Protein AF-A0AAW6EJS9-F1 (afdb_monomer)

Structure (mmCIF, N/CA/C/O backbone):
data_AF-A0AAW6EJS9-F1
#
_entry.id   AF-A0AAW6EJS9-F1
#
loop_
_atom_site.group_PDB
_atom_site.id
_atom_site.type_symbol
_atom_site.label_atom_id
_atom_site.label_alt_id
_atom_site.label_comp_id
_atom_site.label_asym_id
_atom_site.label_entity_id
_atom_site.label_seq_id
_atom_site.pdbx_PDB_ins_code
_atom_site.Cartn_x
_atom_site.Cartn_y
_atom_site.Cartn_z
_atom_site.occupancy
_atom_site.B_iso_or_equiv
_atom_site.auth_seq_id
_atom_site.auth_comp_id
_atom_site.auth_asym_id
_atom_site.auth_atom_id
_atom_site.pdbx_PDB_model_num
ATOM 1 N N . ALA A 1 1 ? -6.511 95.557 29.175 1.00 56.84 1 ALA A N 1
ATOM 2 C CA . ALA A 1 1 ? -7.046 94.285 28.645 1.00 56.84 1 ALA A CA 1
ATOM 3 C C . ALA A 1 1 ? -5.975 93.518 27.864 1.00 56.84 1 ALA A C 1
ATOM 5 O O . ALA A 1 1 ? -5.617 92.432 28.291 1.00 56.84 1 ALA A O 1
ATOM 6 N N . ILE A 1 2 ? -5.378 94.117 26.827 1.00 54.34 2 ILE A N 1
ATOM 7 C CA . ILE A 1 2 ? -4.412 93.466 25.915 1.00 54.34 2 ILE A CA 1
ATOM 8 C C . ILE A 1 2 ? -3.180 92.867 26.634 1.00 54.34 2 ILE A C 1
ATOM 10 O O . ILE A 1 2 ? -2.838 91.716 26.397 1.00 54.34 2 ILE A O 1
ATOM 14 N N . GLY A 1 3 ? -2.567 93.581 27.587 1.00 56.47 3 GLY A N 1
ATOM 15 C CA . GLY A 1 3 ? -1.392 93.068 28.319 1.00 56.47 3 GLY A CA 1
ATOM 16 C C . GLY A 1 3 ? -1.665 91.902 29.284 1.00 56.47 3 GLY A C 1
ATOM 17 O O . GLY A 1 3 ? -0.766 91.110 29.542 1.00 56.47 3 GLY A O 1
ATOM 18 N N . ARG A 1 4 ? -2.900 91.752 29.797 1.00 61.03 4 ARG A N 1
ATOM 19 C CA . ARG A 1 4 ? -3.271 90.584 30.624 1.00 61.03 4 ARG A CA 1
ATOM 20 C C . ARG A 1 4 ? -3.525 89.347 29.765 1.00 61.03 4 ARG A C 1
ATOM 22 O O . ARG A 1 4 ? -3.143 88.261 30.176 1.00 61.03 4 ARG A O 1
ATOM 29 N N . GLN A 1 5 ? -4.114 89.530 28.581 1.00 5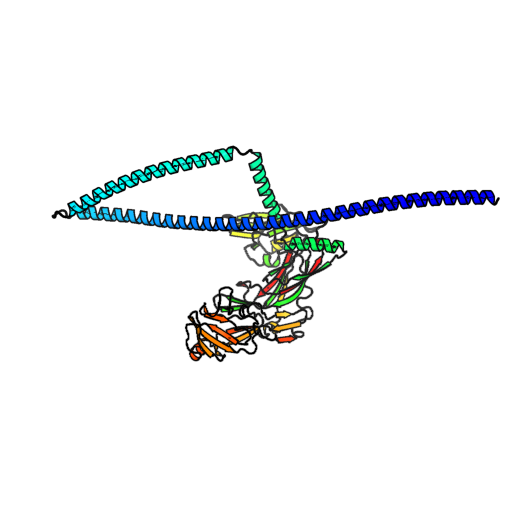4.31 5 GLN A N 1
ATOM 30 C CA . GLN A 1 5 ? -4.328 88.445 27.623 1.00 54.31 5 GLN A CA 1
ATOM 31 C C . GLN A 1 5 ? -2.992 87.917 27.088 1.00 54.31 5 GLN A C 1
ATOM 33 O O . GLN A 1 5 ? -2.742 86.725 27.173 1.00 54.31 5 GLN A O 1
ATOM 38 N N . ALA A 1 6 ? -2.075 88.804 26.687 1.00 51.22 6 ALA A N 1
ATOM 39 C CA . ALA A 1 6 ? -0.743 88.403 26.228 1.00 51.22 6 ALA A CA 1
ATOM 40 C C . ALA A 1 6 ? 0.060 87.634 27.297 1.00 51.22 6 ALA A C 1
ATOM 42 O O . ALA A 1 6 ? 0.796 86.709 26.968 1.00 51.22 6 ALA A O 1
ATOM 43 N N . HIS A 1 7 ? -0.093 87.977 28.582 1.00 61.00 7 HIS A N 1
ATOM 44 C CA . HIS A 1 7 ? 0.555 87.236 29.667 1.00 61.00 7 HIS A CA 1
ATOM 45 C C . HIS A 1 7 ? -0.077 85.853 29.895 1.00 61.00 7 HIS A C 1
ATOM 47 O O . HIS A 1 7 ? 0.649 84.887 30.114 1.00 61.00 7 HIS A O 1
ATOM 53 N N . ALA A 1 8 ? -1.406 85.740 29.805 1.00 61.06 8 ALA A N 1
ATOM 54 C CA . ALA A 1 8 ? -2.111 84.462 29.906 1.00 61.06 8 ALA A CA 1
ATOM 55 C C . ALA A 1 8 ? -1.793 83.531 28.721 1.00 61.06 8 ALA A C 1
ATOM 57 O O . ALA A 1 8 ? -1.544 82.341 28.917 1.00 61.06 8 ALA A O 1
ATOM 58 N N . ASP A 1 9 ? -1.722 84.082 27.510 1.00 49.06 9 ASP A N 1
ATOM 59 C CA . ASP A 1 9 ? -1.358 83.341 26.302 1.00 49.06 9 ASP A CA 1
ATOM 60 C C . ASP A 1 9 ? 0.113 82.894 26.361 1.00 49.06 9 ASP A C 1
ATOM 62 O O . ASP A 1 9 ? 0.429 81.759 26.014 1.00 49.06 9 ASP A O 1
ATOM 66 N N . MET A 1 10 ? 1.011 83.738 26.890 1.00 55.47 10 MET A N 1
ATOM 67 C CA . MET A 1 10 ? 2.411 83.374 27.135 1.00 55.47 10 MET A CA 1
ATOM 68 C C . MET A 1 10 ? 2.534 82.248 28.165 1.00 55.47 10 MET A C 1
ATOM 70 O O . MET A 1 10 ? 3.275 81.301 27.926 1.00 55.47 10 MET A O 1
ATOM 74 N N . GLN A 1 11 ? 1.806 82.307 29.285 1.00 55.09 11 GLN A N 1
ATOM 75 C CA . GLN A 1 11 ? 1.827 81.218 30.269 1.00 55.09 11 GLN A CA 1
ATOM 76 C C . GLN A 1 11 ? 1.273 79.916 29.686 1.00 55.09 11 GLN A C 1
ATOM 78 O O . GLN A 1 11 ? 1.868 78.861 29.880 1.00 55.09 11 GLN A O 1
ATOM 83 N N . THR A 1 12 ? 0.205 79.994 28.893 1.00 54.28 12 THR A N 1
ATOM 84 C CA . THR A 1 12 ? -0.358 78.829 28.196 1.00 54.28 12 THR A CA 1
ATOM 85 C C . THR A 1 12 ? 0.644 78.237 27.201 1.00 54.28 12 THR A C 1
ATOM 87 O O . THR A 1 12 ? 0.818 77.021 27.149 1.00 54.28 12 THR A O 1
ATOM 90 N N . ALA A 1 13 ? 1.354 79.083 26.449 1.00 45.50 13 ALA A N 1
ATOM 91 C CA . ALA A 1 13 ? 2.392 78.653 25.516 1.00 45.50 13 ALA A CA 1
ATOM 92 C C . ALA A 1 13 ? 3.602 78.029 26.231 1.00 45.50 13 ALA A C 1
ATOM 94 O O . ALA A 1 13 ? 4.144 77.037 25.750 1.00 45.50 13 ALA A O 1
ATOM 95 N N . VAL A 1 14 ? 3.998 78.563 27.391 1.00 53.03 14 VAL A N 1
ATOM 96 C CA . VAL A 1 14 ? 5.067 77.996 28.227 1.00 53.03 14 VAL A CA 1
ATOM 97 C C . VAL A 1 14 ? 4.661 76.621 28.755 1.00 53.03 14 VAL A C 1
ATOM 99 O O . VAL A 1 14 ? 5.400 75.662 28.557 1.00 53.03 14 VAL A O 1
ATOM 102 N N . THR A 1 15 ? 3.456 76.473 29.312 1.00 55.19 15 THR A N 1
ATOM 103 C CA . THR A 1 15 ? 2.960 75.171 29.786 1.00 55.19 15 THR A CA 1
ATOM 104 C C . THR A 1 15 ? 2.831 74.154 28.647 1.00 55.19 15 THR A C 1
ATOM 106 O O . THR A 1 15 ? 3.162 72.978 28.817 1.00 55.19 15 THR A O 1
ATOM 109 N N . ALA A 1 16 ? 2.398 74.586 27.458 1.00 45.91 16 ALA A N 1
ATOM 110 C CA . ALA A 1 16 ? 2.345 73.726 26.278 1.00 45.91 16 ALA A CA 1
ATOM 111 C C . ALA A 1 16 ? 3.749 73.290 25.821 1.00 45.91 16 ALA A C 1
ATOM 113 O O . ALA A 1 16 ? 3.949 72.122 25.487 1.00 45.91 16 ALA A O 1
ATOM 114 N N . ALA A 1 17 ? 4.733 74.194 25.858 1.00 45.75 17 ALA A N 1
ATOM 115 C CA . ALA A 1 17 ? 6.122 73.887 25.527 1.00 45.75 17 ALA A CA 1
ATOM 116 C C . ALA A 1 17 ? 6.767 72.931 26.547 1.00 45.75 17 ALA A C 1
ATOM 118 O O . ALA A 1 17 ? 7.461 71.992 26.154 1.00 45.75 17 ALA A O 1
ATOM 119 N N . GLU A 1 18 ? 6.497 73.105 27.841 1.00 51.25 18 GLU A N 1
ATOM 120 C CA . GLU A 1 18 ? 6.956 72.199 28.905 1.00 51.25 18 GLU A CA 1
ATOM 121 C C . GLU A 1 18 ? 6.333 70.801 28.766 1.00 51.25 18 GLU A C 1
ATOM 123 O O . GLU A 1 18 ? 7.026 69.783 28.871 1.00 51.25 18 GLU A O 1
ATOM 128 N N . THR A 1 19 ? 5.041 70.740 28.433 1.00 49.62 19 THR A N 1
ATOM 129 C CA . THR A 1 19 ? 4.330 69.479 28.174 1.00 49.62 19 THR A CA 1
ATOM 130 C C . THR A 1 19 ? 4.893 68.767 26.941 1.00 49.62 19 THR A C 1
ATOM 132 O O . THR A 1 19 ? 5.164 67.567 26.990 1.00 49.62 19 THR A O 1
ATOM 135 N N . ALA A 1 20 ? 5.138 69.499 25.849 1.00 43.22 20 ALA A N 1
ATOM 136 C CA . ALA A 1 20 ? 5.737 68.952 24.632 1.00 43.22 20 ALA A CA 1
ATOM 137 C C . ALA A 1 20 ? 7.175 68.458 24.867 1.00 43.22 20 ALA A C 1
ATOM 139 O O . ALA A 1 20 ? 7.550 67.392 24.381 1.00 43.22 20 ALA A O 1
ATOM 140 N N . THR A 1 21 ? 7.956 69.186 25.668 1.00 48.06 21 THR A N 1
ATOM 141 C CA . THR A 1 21 ? 9.318 68.788 26.056 1.00 48.06 21 THR A CA 1
ATOM 142 C C . THR A 1 21 ? 9.296 67.490 26.864 1.00 48.06 21 THR A C 1
ATOM 144 O O . THR A 1 21 ? 10.028 66.551 26.554 1.00 48.06 21 THR A O 1
ATOM 147 N N . THR A 1 22 ? 8.384 67.382 27.832 1.00 50.03 22 THR A N 1
ATOM 148 C CA . THR A 1 22 ? 8.204 66.167 28.644 1.00 50.03 22 THR A CA 1
ATOM 149 C C . THR A 1 22 ? 7.782 64.967 27.788 1.00 50.03 22 THR A C 1
ATOM 151 O O . THR A 1 22 ? 8.304 63.862 27.950 1.00 50.03 22 THR A O 1
ATOM 154 N N . ALA A 1 23 ? 6.866 65.172 26.836 1.00 42.56 23 ALA A N 1
ATOM 155 C CA . ALA A 1 23 ? 6.439 64.129 25.906 1.00 42.56 23 ALA A CA 1
ATOM 156 C C . ALA A 1 23 ? 7.591 63.658 24.999 1.00 42.56 23 ALA A C 1
ATOM 158 O O . ALA A 1 23 ? 7.763 62.454 24.803 1.00 42.56 23 ALA A O 1
ATOM 159 N N . ALA A 1 24 ? 8.418 64.584 24.505 1.00 41.78 24 ALA A N 1
ATOM 160 C CA . ALA A 1 24 ? 9.586 64.264 23.687 1.00 41.78 24 ALA A CA 1
ATOM 161 C C . ALA A 1 24 ? 10.647 63.469 24.469 1.00 41.78 24 ALA A C 1
ATOM 163 O O . ALA A 1 24 ? 11.203 62.500 23.948 1.00 41.78 24 ALA A O 1
ATOM 164 N N . GLU A 1 25 ? 10.894 63.811 25.738 1.00 48.69 25 GLU A N 1
ATOM 165 C CA . GLU A 1 25 ? 11.804 63.035 26.588 1.00 48.69 25 GLU A CA 1
ATOM 166 C C . GLU A 1 25 ? 11.289 61.617 26.860 1.00 48.69 25 GLU A C 1
ATOM 168 O O . GLU A 1 25 ? 12.063 60.655 26.831 1.00 48.69 25 GLU A O 1
ATOM 173 N N . ASN A 1 26 ? 9.983 61.458 27.082 1.00 46.12 26 ASN A N 1
ATOM 174 C CA . ASN A 1 26 ? 9.371 60.145 27.291 1.00 46.12 26 ASN A CA 1
ATOM 175 C C . ASN A 1 26 ? 9.385 59.287 26.016 1.00 46.12 26 ASN A C 1
ATOM 177 O O . ASN A 1 26 ? 9.642 58.082 26.090 1.00 46.12 26 ASN A O 1
ATOM 181 N N . ALA A 1 27 ? 9.185 59.896 24.844 1.00 42.19 27 ALA A N 1
ATOM 182 C CA . ALA A 1 27 ? 9.327 59.217 23.558 1.00 42.19 27 ALA A CA 1
ATOM 183 C C . ALA A 1 27 ? 10.770 58.734 23.335 1.00 42.19 27 ALA A C 1
ATOM 185 O O . ALA A 1 27 ? 10.980 57.589 22.936 1.00 42.19 27 ALA A O 1
ATOM 186 N N . LYS A 1 28 ? 11.770 59.556 23.686 1.00 43.03 28 LYS A N 1
ATOM 187 C CA . LYS A 1 28 ? 13.189 59.178 23.609 1.00 43.03 28 LYS A CA 1
ATOM 188 C C . LYS A 1 28 ? 13.519 57.992 24.521 1.00 43.03 28 LYS A C 1
ATOM 190 O O . LYS A 1 28 ? 14.157 57.045 24.074 1.00 43.03 28 LYS A O 1
ATOM 195 N N . LYS A 1 29 ? 13.036 58.000 25.770 1.00 49.50 29 LYS A N 1
ATOM 196 C CA . LYS A 1 29 ? 13.201 56.871 26.709 1.00 49.50 29 LYS A CA 1
ATOM 197 C C . LYS A 1 29 ? 12.540 55.590 26.190 1.00 49.50 29 LYS A C 1
ATOM 199 O O . LYS A 1 29 ? 13.123 54.515 26.305 1.00 49.50 29 LYS A O 1
ATOM 204 N N . SER A 1 30 ? 11.354 55.711 25.595 1.00 42.81 30 SER A N 1
ATOM 205 C CA . SER A 1 30 ? 10.615 54.575 25.027 1.00 42.81 30 SER A CA 1
ATOM 206 C C . SER A 1 30 ? 11.327 53.977 23.811 1.00 42.81 30 SER A C 1
ATOM 208 O O . SER A 1 30 ? 11.430 52.757 23.709 1.00 42.81 30 SER A O 1
ATOM 210 N N . ALA A 1 31 ? 11.891 54.813 22.933 1.00 40.53 31 ALA A N 1
ATOM 211 C CA . ALA A 1 31 ? 12.687 54.360 21.792 1.00 40.53 31 ALA A CA 1
ATOM 212 C C . ALA A 1 31 ? 13.934 53.575 22.239 1.00 40.53 31 ALA A C 1
ATOM 214 O O . ALA A 1 31 ? 14.179 52.481 21.739 1.00 40.53 31 ALA A O 1
ATOM 215 N N . THR A 1 32 ? 14.661 54.065 23.250 1.00 45.69 32 THR A N 1
ATOM 216 C CA . THR A 1 32 ? 15.817 53.348 23.821 1.00 45.69 32 THR A CA 1
ATOM 217 C C . THR A 1 32 ? 15.423 52.012 24.466 1.00 45.69 32 THR A C 1
ATOM 219 O O . THR A 1 32 ? 16.166 51.035 24.381 1.00 45.69 32 THR A O 1
ATOM 222 N N . ALA A 1 33 ? 14.250 51.929 25.103 1.00 42.50 33 ALA A N 1
ATOM 223 C CA . ALA A 1 33 ? 13.750 50.673 25.668 1.00 42.50 33 ALA A CA 1
ATOM 224 C C . ALA A 1 33 ? 13.359 49.651 24.582 1.00 42.50 33 ALA A C 1
ATOM 226 O O . ALA A 1 33 ? 13.597 48.452 24.753 1.00 42.50 33 ALA A O 1
ATOM 227 N N . ALA A 1 34 ? 12.793 50.118 23.465 1.00 41.81 34 ALA A N 1
ATOM 228 C CA . ALA A 1 34 ? 12.458 49.282 22.315 1.00 41.81 34 ALA A CA 1
ATOM 229 C C . ALA A 1 34 ? 13.716 48.732 21.624 1.00 41.81 34 ALA A C 1
ATOM 231 O O . ALA A 1 34 ? 13.776 47.537 21.348 1.00 41.81 34 ALA A O 1
ATOM 232 N N . GLU A 1 35 ? 14.742 49.565 21.435 1.00 46.16 35 GLU A N 1
ATOM 233 C CA . GLU A 1 35 ? 16.043 49.163 20.879 1.00 46.16 35 GLU A CA 1
ATOM 234 C C . GLU A 1 35 ? 16.698 48.068 21.739 1.00 46.16 35 GLU A C 1
ATOM 236 O O . GLU A 1 35 ? 16.999 46.981 21.252 1.00 46.16 35 GLU A O 1
ATOM 241 N N . LYS A 1 36 ? 16.753 48.268 23.063 1.00 46.19 36 LYS A N 1
ATOM 242 C CA . LYS A 1 36 ? 17.275 47.261 24.002 1.00 46.19 36 LYS A CA 1
ATOM 243 C C . LYS A 1 36 ? 16.470 45.951 24.000 1.00 46.19 36 LYS A C 1
ATOM 245 O O . LYS A 1 36 ? 17.026 44.873 24.224 1.00 46.19 36 LYS A O 1
ATOM 250 N N . SER A 1 37 ? 15.159 46.027 23.770 1.00 44.22 37 SER A N 1
ATOM 251 C CA . SER A 1 37 ? 14.294 44.843 23.664 1.00 44.22 37 SER A CA 1
ATOM 252 C C . SER A 1 37 ? 14.529 44.085 22.354 1.00 44.22 37 SER A C 1
ATOM 254 O O . SER A 1 37 ? 14.562 42.856 22.370 1.00 44.22 37 SER A O 1
ATOM 256 N N . ALA A 1 38 ? 14.760 44.793 21.245 1.00 42.25 38 ALA A N 1
ATOM 257 C CA . ALA A 1 38 ? 15.114 44.199 19.956 1.00 42.25 38 ALA A CA 1
ATOM 258 C C . ALA A 1 38 ? 16.483 43.493 20.002 1.00 42.25 38 ALA A C 1
ATOM 260 O O . ALA A 1 38 ? 16.608 42.364 19.521 1.00 42.25 38 ALA A O 1
ATOM 261 N N . ASP A 1 39 ? 17.472 44.088 20.675 1.00 47.91 39 ASP A N 1
ATOM 262 C CA . ASP A 1 39 ? 18.775 43.451 20.916 1.00 47.91 39 ASP A CA 1
ATOM 263 C C . ASP A 1 39 ? 18.633 42.174 21.757 1.00 47.91 39 ASP A C 1
ATOM 265 O O . ASP A 1 39 ? 19.265 41.153 21.483 1.00 47.91 39 ASP A O 1
ATOM 269 N N . THR A 1 40 ? 17.760 42.205 22.769 1.00 42.59 40 THR A N 1
ATOM 270 C CA . THR A 1 40 ? 17.481 41.040 23.624 1.00 42.59 40 THR A CA 1
ATOM 271 C C . THR A 1 40 ? 16.778 39.924 22.843 1.00 42.59 40 THR A C 1
ATOM 273 O O . THR A 1 40 ? 17.113 38.753 23.016 1.00 42.59 40 THR A O 1
ATOM 276 N N . ALA A 1 41 ? 15.840 40.267 21.954 1.00 41.31 41 ALA A N 1
ATOM 277 C CA . ALA A 1 41 ? 15.161 39.307 21.084 1.00 41.31 41 ALA A CA 1
ATOM 278 C C . ALA A 1 41 ? 16.121 38.671 20.065 1.00 41.31 41 ALA A C 1
ATOM 280 O O . ALA A 1 41 ? 16.065 37.463 19.842 1.00 41.31 41 ALA A O 1
ATOM 281 N N . THR A 1 42 ? 17.046 39.459 19.513 1.00 47.41 42 THR A N 1
ATOM 282 C CA . THR A 1 42 ? 18.093 38.970 18.602 1.00 47.41 42 THR A CA 1
ATOM 283 C C . THR A 1 42 ? 19.008 37.971 19.309 1.00 47.41 42 THR A C 1
ATOM 285 O O . THR A 1 42 ? 19.192 36.854 18.831 1.00 47.41 42 THR A O 1
ATOM 288 N N . GLN A 1 43 ? 19.479 38.302 20.516 1.00 45.06 43 GLN A N 1
ATOM 289 C CA . GLN A 1 43 ? 20.278 37.379 21.332 1.00 45.06 43 GLN A CA 1
ATOM 290 C C . GLN A 1 43 ? 19.507 36.105 21.717 1.00 45.06 43 GLN A C 1
ATOM 292 O O . GLN A 1 43 ? 20.098 35.031 21.830 1.00 45.06 43 GLN A O 1
ATOM 297 N N . ALA A 1 44 ? 18.192 36.194 21.939 1.00 41.28 44 ALA A N 1
ATOM 298 C CA . ALA A 1 44 ? 17.358 35.025 22.213 1.00 41.28 44 ALA A CA 1
ATOM 299 C C . ALA A 1 44 ? 17.219 34.114 20.980 1.00 41.28 44 ALA A C 1
ATOM 301 O O . ALA A 1 44 ? 17.288 32.894 21.126 1.00 41.28 44 ALA A O 1
ATOM 302 N N . ALA A 1 45 ? 17.090 34.689 19.780 1.00 45.31 45 ALA A N 1
ATOM 303 C CA . ALA A 1 45 ? 17.055 33.940 18.525 1.00 45.31 45 ALA A CA 1
ATOM 304 C C . ALA A 1 45 ? 18.390 33.226 18.244 1.00 45.31 45 ALA A C 1
ATOM 306 O O . ALA A 1 45 ? 18.394 32.040 17.925 1.00 45.31 45 ALA A O 1
ATOM 307 N N . GLU A 1 46 ? 19.526 33.896 18.462 1.00 49.88 46 GLU A N 1
ATOM 308 C CA . GLU A 1 46 ? 20.860 33.285 18.331 1.00 49.88 46 GLU A CA 1
ATOM 309 C C . GLU A 1 46 ? 21.063 32.115 19.310 1.00 49.88 46 GLU A C 1
ATOM 311 O O . GLU A 1 46 ? 21.611 31.067 18.951 1.00 49.88 46 GLU A O 1
ATOM 316 N N . ARG A 1 47 ? 20.575 32.252 20.552 1.00 45.88 47 ARG A N 1
ATOM 317 C CA . ARG A 1 47 ? 20.597 31.162 21.544 1.00 45.88 47 ARG A CA 1
ATOM 318 C C . ARG A 1 47 ? 19.690 29.999 21.147 1.00 45.88 47 ARG A C 1
ATOM 320 O O . ARG A 1 47 ? 20.060 28.854 21.393 1.00 45.88 47 ARG A O 1
ATOM 327 N N . ALA A 1 48 ? 18.537 30.273 20.539 1.00 40.97 48 ALA A N 1
ATOM 328 C CA . ALA A 1 48 ? 17.621 29.243 20.055 1.00 40.97 48 ALA A CA 1
ATOM 329 C C . ALA A 1 48 ? 18.219 28.448 18.882 1.00 40.97 48 ALA A C 1
ATOM 331 O O . ALA A 1 48 ? 18.158 27.222 18.898 1.00 40.97 48 ALA A O 1
ATOM 332 N N . GLU A 1 49 ? 18.874 29.114 17.925 1.00 49.06 49 GLU A N 1
ATOM 333 C CA . GLU A 1 49 ? 19.609 28.440 16.841 1.00 49.06 49 GLU A CA 1
ATOM 334 C C . GLU A 1 49 ? 20.776 27.598 17.380 1.00 49.06 49 GLU A C 1
ATOM 336 O O . GLU A 1 49 ? 20.966 26.451 16.979 1.00 49.06 49 GLU A O 1
ATOM 341 N N . THR A 1 50 ? 21.505 28.112 18.375 1.00 42.69 50 THR A N 1
ATOM 342 C CA . THR A 1 50 ? 22.571 27.349 19.048 1.00 42.69 50 THR A CA 1
ATOM 343 C C . THR A 1 50 ? 22.016 26.105 19.758 1.00 42.69 50 THR A C 1
ATOM 345 O O . THR A 1 50 ? 22.603 25.026 19.675 1.00 42.69 50 THR A O 1
ATOM 348 N N . ALA A 1 51 ? 20.868 26.224 20.434 1.00 40.41 51 ALA A N 1
ATOM 349 C CA . ALA A 1 51 ? 20.207 25.104 21.102 1.00 40.41 51 ALA A CA 1
ATOM 350 C C . ALA A 1 51 ? 19.672 24.063 20.105 1.00 40.41 51 ALA A C 1
ATOM 352 O O . ALA A 1 51 ? 19.783 22.864 20.355 1.00 40.41 51 ALA A O 1
ATOM 353 N N . LYS A 1 52 ? 19.151 24.509 18.957 1.00 45.12 52 LYS A N 1
ATOM 354 C CA . LYS A 1 52 ? 18.714 23.642 17.859 1.00 45.12 52 LYS A CA 1
ATOM 355 C C . LYS A 1 52 ? 19.881 22.835 17.288 1.00 45.12 52 LYS A C 1
ATOM 357 O O . LYS A 1 52 ? 19.790 21.613 17.231 1.00 45.12 52 LYS A O 1
ATOM 362 N N . ALA A 1 53 ? 21.004 23.484 16.978 1.00 45.47 53 ALA A N 1
ATOM 363 C CA . ALA A 1 53 ? 22.204 22.800 16.491 1.00 45.47 53 ALA A CA 1
ATOM 364 C C . ALA A 1 53 ? 22.757 21.780 17.512 1.00 45.47 53 ALA A C 1
ATOM 366 O O . ALA A 1 53 ? 23.191 20.683 17.147 1.00 45.47 53 ALA A O 1
ATOM 367 N N . ALA A 1 54 ? 22.705 22.103 18.810 1.00 43.69 54 ALA A N 1
ATOM 368 C CA . ALA A 1 54 ? 23.089 21.177 19.878 1.00 43.69 54 ALA A CA 1
ATOM 369 C C . ALA A 1 54 ? 22.136 19.968 19.988 1.00 43.69 54 ALA A C 1
ATOM 371 O O . ALA A 1 54 ? 22.589 18.843 20.222 1.00 43.69 54 ALA A O 1
ATOM 372 N N . ALA A 1 55 ? 20.833 20.176 19.783 1.00 39.97 55 ALA A N 1
ATOM 373 C CA . ALA A 1 55 ? 19.837 19.108 19.757 1.00 39.97 55 ALA A CA 1
ATOM 374 C C . ALA A 1 55 ? 20.007 18.192 18.531 1.00 39.97 55 ALA A C 1
ATOM 376 O O . ALA A 1 55 ? 20.007 16.974 18.689 1.00 39.97 55 ALA A O 1
ATOM 377 N N . GLU A 1 56 ? 20.248 18.752 17.341 1.00 52.84 56 GLU A N 1
ATOM 378 C CA . GLU A 1 56 ? 20.545 17.995 16.110 1.00 52.84 56 GLU A CA 1
ATOM 379 C C . GLU A 1 56 ? 21.818 17.142 16.260 1.00 52.84 56 GLU A C 1
ATOM 381 O O . GLU A 1 56 ? 21.853 15.966 15.881 1.00 52.84 56 GLU A O 1
ATOM 386 N N . THR A 1 57 ? 22.850 17.703 16.900 1.00 44.44 57 THR A N 1
ATOM 387 C CA . THR A 1 57 ? 24.085 16.974 17.230 1.00 44.44 57 THR A CA 1
ATOM 388 C C . THR A 1 57 ? 23.810 15.817 18.194 1.00 44.44 57 THR A C 1
ATOM 390 O O . THR A 1 57 ? 24.301 14.708 17.988 1.00 44.44 57 THR A O 1
ATOM 393 N N . SER A 1 58 ? 22.994 16.050 19.225 1.00 43.00 58 SER A N 1
ATOM 394 C CA . SER A 1 58 ? 22.639 15.027 20.219 1.00 43.00 58 SER A CA 1
ATOM 395 C C . SER A 1 58 ? 21.785 13.904 19.617 1.00 43.00 58 SER A C 1
ATOM 397 O O . SER A 1 58 ? 22.001 12.737 19.935 1.00 43.00 58 SER A O 1
ATOM 399 N N . ALA A 1 59 ? 20.862 14.231 18.707 1.00 42.03 59 ALA A N 1
ATOM 400 C CA . ALA A 1 59 ? 20.061 13.248 17.976 1.00 42.03 59 ALA A CA 1
ATOM 401 C C . ALA A 1 59 ? 20.942 12.350 17.093 1.00 42.03 59 ALA A C 1
ATOM 403 O O . ALA A 1 59 ? 20.859 11.127 17.172 1.00 42.03 59 ALA A O 1
ATOM 404 N N . THR A 1 60 ? 21.883 12.948 16.356 1.00 49.69 60 THR A N 1
ATOM 405 C CA . THR A 1 60 ? 22.854 12.207 15.532 1.00 49.69 60 THR A CA 1
ATOM 406 C C . THR A 1 60 ? 23.710 11.253 16.379 1.00 49.69 60 THR A C 1
ATOM 408 O O . THR A 1 60 ? 23.992 10.119 15.980 1.00 49.69 60 THR A O 1
ATOM 411 N N . GLN A 1 61 ? 24.116 11.685 17.578 1.00 47.00 61 GLN A N 1
ATOM 412 C CA . GLN A 1 61 ? 24.856 10.845 18.525 1.00 47.00 61 GLN A CA 1
ATOM 413 C C . GLN A 1 61 ? 24.003 9.688 19.065 1.00 47.00 61 GLN A C 1
ATOM 415 O O . GLN A 1 61 ? 24.510 8.573 19.193 1.00 47.00 61 GLN A O 1
ATOM 420 N N . ALA A 1 62 ? 22.718 9.924 19.341 1.00 41.16 62 ALA A N 1
ATOM 421 C CA . ALA A 1 62 ? 21.786 8.890 19.786 1.00 41.16 62 ALA A CA 1
ATOM 422 C C . ALA A 1 62 ? 21.526 7.836 18.697 1.00 41.16 62 ALA A C 1
ATOM 424 O O . ALA A 1 62 ? 21.581 6.641 18.990 1.00 41.16 62 ALA A O 1
ATOM 425 N N . ASP A 1 63 ? 21.346 8.252 17.440 1.00 52.22 63 ASP A N 1
ATOM 426 C CA . ASP A 1 63 ? 21.201 7.336 16.301 1.00 52.22 63 ASP A CA 1
ATOM 427 C C . ASP A 1 63 ? 22.455 6.481 16.105 1.00 52.22 63 ASP A C 1
ATOM 429 O O . ASP A 1 63 ? 22.372 5.265 15.921 1.00 52.22 63 ASP A O 1
ATOM 433 N N . THR A 1 64 ? 23.632 7.097 16.230 1.00 48.34 64 THR A N 1
ATOM 434 C CA . THR A 1 64 ? 24.915 6.384 16.166 1.00 48.34 64 THR A CA 1
ATOM 435 C C . THR A 1 64 ? 25.038 5.357 17.300 1.00 48.34 64 THR A C 1
ATOM 437 O O . THR A 1 64 ? 25.471 4.225 17.074 1.00 48.34 64 THR A O 1
ATOM 440 N N . ALA A 1 65 ? 24.619 5.710 18.521 1.00 42.78 65 ALA A N 1
ATOM 441 C CA . ALA A 1 65 ? 24.622 4.798 19.665 1.00 42.78 65 ALA A CA 1
ATOM 442 C C . ALA A 1 65 ? 23.627 3.637 19.488 1.00 42.78 65 ALA A C 1
ATOM 444 O O . ALA A 1 65 ? 23.954 2.494 19.811 1.00 42.78 65 ALA A O 1
ATOM 445 N N . MET A 1 66 ? 22.447 3.905 18.926 1.00 51.00 66 MET A N 1
ATOM 446 C CA . MET A 1 66 ? 21.435 2.892 18.619 1.00 51.00 66 MET A CA 1
ATOM 447 C C . MET A 1 66 ? 21.927 1.906 17.553 1.00 51.00 66 MET A C 1
ATOM 449 O O . MET A 1 66 ? 21.805 0.696 17.738 1.00 51.00 66 MET A O 1
ATOM 453 N N . GLN A 1 67 ? 22.552 2.397 16.478 1.00 57.34 67 GLN A N 1
ATOM 454 C CA . GLN A 1 67 ? 23.175 1.546 15.456 1.00 57.34 67 GLN A CA 1
ATOM 455 C C . GLN A 1 67 ? 24.308 0.689 16.041 1.00 57.34 67 GLN A C 1
ATOM 457 O O . GLN A 1 67 ? 24.424 -0.498 15.720 1.00 57.34 67 GLN A O 1
ATOM 462 N N . GLY A 1 68 ? 25.113 1.256 16.947 1.00 52.50 68 GLY A N 1
ATOM 463 C CA . GLY A 1 68 ? 26.143 0.521 17.683 1.00 52.50 68 GLY A CA 1
ATOM 464 C C . GLY A 1 68 ? 25.566 -0.584 18.575 1.00 52.50 68 GLY A C 1
ATOM 465 O O . GLY A 1 68 ? 26.066 -1.710 18.563 1.00 52.50 68 GLY A O 1
ATOM 466 N N . ALA A 1 69 ? 24.482 -0.297 19.300 1.00 43.94 69 ALA A N 1
ATOM 467 C CA . ALA A 1 69 ? 23.792 -1.268 20.148 1.00 43.94 69 ALA A CA 1
ATOM 468 C C . ALA A 1 69 ? 23.137 -2.396 19.333 1.00 43.94 69 ALA A C 1
ATOM 470 O O . ALA A 1 69 ? 23.248 -3.565 19.703 1.00 43.94 69 ALA A O 1
ATOM 471 N N . GLU A 1 70 ? 22.518 -2.073 18.196 1.00 55.22 70 GLU A N 1
ATOM 472 C CA . GLU A 1 70 ? 21.929 -3.064 17.291 1.00 55.22 70 GLU A CA 1
ATOM 473 C C . GLU A 1 70 ? 23.007 -3.958 16.660 1.00 55.22 70 GLU A C 1
ATOM 475 O O . GLU A 1 70 ? 22.859 -5.180 16.616 1.00 55.22 70 GLU A O 1
ATOM 480 N N . THR A 1 71 ? 24.151 -3.380 16.281 1.00 56.94 71 THR A N 1
ATOM 481 C CA . THR A 1 71 ? 25.315 -4.146 15.808 1.00 56.94 71 THR A CA 1
ATOM 482 C C . THR A 1 71 ? 25.835 -5.094 16.895 1.00 56.94 71 THR A C 1
ATOM 484 O O . THR A 1 71 ? 26.071 -6.275 16.628 1.00 56.94 71 THR A O 1
ATOM 487 N N . ALA A 1 72 ? 25.960 -4.624 18.142 1.00 47.12 72 ALA A N 1
ATOM 488 C CA . ALA A 1 72 ? 26.382 -5.452 19.274 1.00 47.12 72 ALA A CA 1
ATOM 489 C C . ALA A 1 72 ? 25.379 -6.581 19.574 1.00 47.12 72 ALA A C 1
ATOM 491 O O . ALA A 1 72 ? 25.776 -7.719 19.840 1.00 47.12 72 ALA A O 1
ATOM 492 N N . ARG A 1 73 ? 24.073 -6.307 19.461 1.00 65.00 73 ARG A N 1
ATOM 493 C CA . ARG A 1 73 ? 23.010 -7.310 19.597 1.00 65.00 73 ARG A CA 1
ATOM 494 C C . ARG A 1 73 ? 23.112 -8.383 18.510 1.00 65.00 73 ARG A C 1
ATOM 496 O O . ARG A 1 73 ? 23.035 -9.571 18.822 1.00 65.00 73 ARG A O 1
ATOM 503 N N . GLN A 1 74 ? 23.330 -7.998 17.253 1.00 60.56 74 GLN A N 1
ATOM 504 C CA . GLN A 1 74 ? 23.509 -8.937 16.137 1.00 60.56 74 GLN A CA 1
ATOM 505 C C . GLN A 1 74 ? 24.760 -9.812 16.312 1.00 60.56 74 GLN A C 1
ATOM 507 O O . GLN A 1 74 ? 24.709 -11.026 16.083 1.00 60.56 74 GLN A O 1
ATOM 512 N N . GLN A 1 75 ? 25.865 -9.231 16.790 1.00 60.62 75 GLN A N 1
ATOM 513 C CA . GLN A 1 75 ? 27.077 -9.977 17.142 1.00 60.62 75 GLN A CA 1
ATOM 514 C C . GLN A 1 75 ? 26.822 -10.967 18.290 1.00 60.62 75 GLN A C 1
ATOM 516 O O . GLN A 1 75 ? 27.236 -12.123 18.198 1.00 60.62 75 GLN A O 1
ATOM 521 N N . ALA A 1 76 ? 26.078 -10.567 19.326 1.00 46.59 76 ALA A N 1
ATOM 522 C CA . ALA A 1 76 ? 25.715 -11.438 20.444 1.00 46.59 76 ALA A CA 1
ATOM 523 C C . ALA A 1 76 ? 24.809 -12.608 20.016 1.00 46.59 76 ALA A C 1
ATOM 525 O O . ALA A 1 76 ? 25.027 -13.743 20.439 1.00 46.59 76 ALA A O 1
ATOM 526 N N . VAL A 1 77 ? 23.833 -12.368 19.132 1.00 65.38 77 VAL A N 1
ATOM 527 C CA . VAL A 1 77 ? 22.979 -13.425 18.555 1.00 65.38 77 VAL A CA 1
ATOM 528 C C . VAL A 1 77 ? 23.808 -14.397 17.712 1.00 65.38 77 VAL A C 1
ATOM 530 O O . VAL A 1 77 ? 23.647 -15.612 17.828 1.00 65.38 77 VAL A O 1
ATOM 533 N N . THR A 1 78 ? 24.741 -13.880 16.912 1.00 67.62 78 THR A N 1
ATOM 534 C CA . THR A 1 78 ? 25.659 -14.703 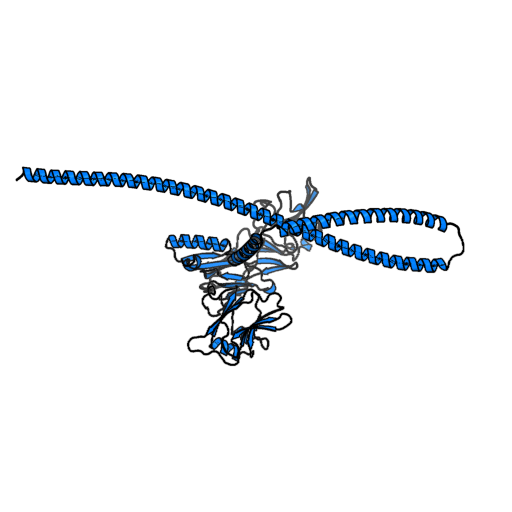16.111 1.00 67.62 78 THR A CA 1
ATOM 535 C C . THR A 1 78 ? 26.541 -15.578 17.007 1.00 67.62 78 THR A C 1
ATOM 537 O O . THR A 1 78 ? 26.640 -16.785 16.781 1.00 67.62 78 THR A O 1
ATOM 540 N N . ALA A 1 79 ? 27.112 -15.008 18.073 1.00 53.78 79 ALA A N 1
ATOM 541 C CA . ALA A 1 79 ? 27.910 -15.739 19.055 1.00 53.78 79 ALA A CA 1
ATOM 542 C C . ALA A 1 79 ? 27.085 -16.800 19.808 1.00 53.78 79 ALA A C 1
ATOM 544 O O . ALA A 1 79 ? 27.547 -17.927 19.989 1.00 53.78 79 ALA A O 1
ATOM 545 N N . GLN A 1 80 ? 25.841 -16.487 20.188 1.00 55.69 80 GLN A N 1
ATOM 546 C CA . GLN A 1 80 ? 24.929 -17.446 20.816 1.00 55.69 80 GLN A CA 1
ATOM 547 C C . GLN A 1 80 ? 24.604 -18.618 19.876 1.00 55.69 80 GLN A C 1
ATOM 549 O O . GLN A 1 80 ? 24.595 -19.772 20.307 1.00 55.69 80 GLN A O 1
ATOM 554 N N . ASN A 1 81 ? 24.351 -18.347 18.594 1.00 64.75 81 ASN A N 1
ATOM 555 C CA . ASN A 1 81 ? 24.072 -19.386 17.604 1.00 64.75 81 ASN A CA 1
ATOM 556 C C . ASN A 1 81 ? 25.302 -20.267 17.348 1.00 64.75 81 ASN A C 1
ATOM 558 O O . ASN A 1 81 ? 25.172 -21.490 17.317 1.00 64.75 81 ASN A O 1
ATOM 562 N N . ALA A 1 82 ? 26.497 -19.676 17.267 1.00 59.91 82 ALA A N 1
ATOM 563 C CA . ALA A 1 82 ? 27.748 -20.427 17.195 1.00 59.91 82 ALA A CA 1
ATOM 564 C C . ALA A 1 82 ? 27.943 -21.322 18.433 1.00 59.91 82 ALA A C 1
ATOM 566 O O . ALA A 1 82 ? 28.289 -22.493 18.296 1.00 59.91 82 ALA A O 1
ATOM 567 N N . ALA A 1 83 ? 27.637 -20.822 19.636 1.00 53.16 83 ALA A N 1
ATOM 568 C CA . ALA A 1 83 ? 27.703 -21.610 20.867 1.00 53.16 83 ALA A CA 1
ATOM 569 C C . ALA A 1 83 ? 26.694 -22.774 20.883 1.00 53.16 83 ALA A C 1
ATOM 571 O O . ALA A 1 83 ? 27.047 -23.879 21.293 1.00 53.16 83 ALA A O 1
ATOM 572 N N . LYS A 1 84 ? 25.463 -22.569 20.390 1.00 60.44 84 LYS A N 1
ATOM 573 C CA . LYS A 1 84 ? 24.454 -23.637 20.240 1.00 60.44 84 LYS A CA 1
ATOM 574 C C . LYS A 1 84 ? 24.912 -24.724 19.265 1.00 60.44 84 LYS A C 1
ATOM 576 O O . LYS A 1 84 ? 24.762 -25.907 19.566 1.00 60.44 84 LYS A O 1
ATOM 581 N N . ILE A 1 85 ? 25.497 -24.336 18.129 1.00 69.38 85 ILE A N 1
ATOM 582 C CA . ILE A 1 85 ? 26.055 -25.273 17.141 1.00 69.38 85 ILE A CA 1
ATOM 583 C C . ILE A 1 85 ? 27.207 -26.071 17.762 1.00 69.38 85 ILE A C 1
ATOM 585 O O . ILE A 1 85 ? 27.197 -27.299 17.696 1.00 69.38 85 ILE A O 1
ATOM 589 N N . SER A 1 86 ? 28.144 -25.402 18.439 1.00 65.44 86 SER A N 1
ATOM 590 C CA . SER A 1 86 ? 29.256 -26.058 19.139 1.00 65.44 86 SER A CA 1
ATOM 591 C C . SER A 1 86 ? 28.773 -27.015 20.233 1.00 65.44 86 SER A C 1
ATOM 593 O O . SER A 1 86 ? 29.310 -28.112 20.372 1.00 65.44 86 SER A O 1
ATOM 595 N N . ALA A 1 87 ? 27.724 -26.658 20.981 1.00 49.94 87 ALA A N 1
ATOM 596 C CA . ALA A 1 87 ? 27.121 -27.535 21.985 1.00 49.94 87 ALA A CA 1
ATOM 597 C C . ALA A 1 87 ? 26.454 -28.774 21.357 1.00 49.94 87 ALA A C 1
ATOM 599 O O . ALA A 1 87 ? 26.608 -29.884 21.869 1.00 49.94 87 ALA A O 1
ATOM 600 N N . ALA A 1 88 ? 25.762 -28.615 20.224 1.00 62.72 88 ALA A N 1
ATOM 601 C CA . ALA A 1 88 ? 25.172 -29.730 19.481 1.00 62.72 88 ALA A CA 1
ATOM 602 C C . ALA A 1 88 ? 26.246 -30.667 18.898 1.00 62.72 88 ALA A C 1
ATOM 604 O O . ALA A 1 88 ? 26.122 -31.893 18.977 1.00 62.72 88 ALA A O 1
ATOM 605 N N . GLN A 1 89 ? 27.339 -30.103 18.377 1.00 70.25 89 GLN A N 1
ATOM 606 C CA . GLN A 1 89 ? 28.499 -30.861 17.908 1.00 70.25 89 GLN A CA 1
ATOM 607 C C . GLN A 1 89 ? 29.186 -31.614 19.055 1.00 70.25 89 GLN A C 1
ATOM 609 O O . GLN A 1 89 ? 29.480 -32.799 18.911 1.00 70.25 89 GLN A O 1
ATOM 614 N N . ALA A 1 90 ? 29.369 -30.978 20.217 1.00 61.47 90 ALA A N 1
ATOM 615 C CA . ALA A 1 90 ? 29.923 -31.618 21.410 1.00 61.47 90 ALA A CA 1
ATOM 616 C C . ALA A 1 90 ? 29.027 -32.756 21.930 1.00 61.47 90 ALA A C 1
ATOM 618 O O . ALA A 1 90 ? 29.529 -33.818 22.296 1.00 61.47 90 ALA A O 1
ATOM 619 N N . SER A 1 91 ? 27.702 -32.574 21.910 1.00 61.97 91 SER A N 1
ATOM 620 C CA . SER A 1 91 ? 26.736 -33.623 22.263 1.00 61.97 91 SER A CA 1
ATOM 621 C C . SER A 1 91 ? 26.829 -34.821 21.311 1.00 61.97 91 SER A C 1
ATOM 623 O O . SER A 1 91 ? 26.917 -35.964 21.760 1.00 61.97 91 SER A O 1
ATOM 625 N N . THR A 1 92 ? 26.915 -34.561 20.003 1.00 68.19 92 THR A N 1
ATOM 626 C CA . THR A 1 92 ? 27.087 -35.599 18.972 1.00 68.19 92 THR A CA 1
ATOM 627 C C . THR A 1 92 ? 28.418 -36.341 19.145 1.00 68.19 92 THR A C 1
ATOM 629 O O . THR A 1 92 ? 28.453 -37.569 19.120 1.00 68.19 92 THR A O 1
ATOM 632 N N . ALA A 1 93 ? 29.513 -35.622 19.411 1.00 65.31 93 ALA A N 1
ATOM 633 C CA . ALA A 1 93 ? 30.824 -36.216 19.678 1.00 65.31 93 ALA A CA 1
ATOM 634 C C . ALA A 1 93 ? 30.841 -37.060 20.969 1.00 65.31 93 ALA A C 1
ATOM 636 O O . ALA A 1 93 ? 31.469 -38.121 21.016 1.00 65.31 93 ALA A O 1
ATOM 637 N N . ALA A 1 94 ? 30.116 -36.641 22.011 1.00 63.00 94 ALA A N 1
ATOM 638 C CA . ALA A 1 94 ? 29.965 -37.405 23.249 1.00 63.00 94 ALA A CA 1
ATOM 639 C C . ALA A 1 94 ? 29.141 -38.692 23.046 1.00 63.00 94 ALA A C 1
ATOM 641 O O . ALA A 1 94 ? 29.479 -39.745 23.602 1.00 63.00 94 ALA A O 1
ATOM 642 N N . GLN A 1 95 ? 28.094 -38.634 22.217 1.00 69.94 95 GLN A N 1
ATOM 643 C CA . GLN A 1 95 ? 27.327 -39.812 21.803 1.00 69.94 95 GLN A CA 1
ATOM 644 C C . GLN A 1 95 ? 28.199 -40.778 20.992 1.00 69.94 95 GLN A C 1
ATOM 646 O O . GLN A 1 95 ? 28.228 -41.968 21.307 1.00 69.94 95 GLN A O 1
ATOM 651 N N . GLN A 1 96 ? 28.990 -40.267 20.040 1.00 71.00 96 GLN A N 1
ATOM 652 C CA . GLN A 1 96 ? 29.943 -41.067 19.265 1.00 71.00 96 GLN A CA 1
ATOM 653 C C . GLN A 1 96 ? 30.996 -41.722 20.168 1.00 71.00 96 GLN A C 1
ATOM 655 O O . GLN A 1 96 ? 31.215 -42.921 20.077 1.00 71.00 96 GLN A O 1
ATOM 660 N N . THR A 1 97 ? 31.557 -40.990 21.134 1.00 71.19 97 THR A N 1
ATOM 661 C CA . THR A 1 97 ? 32.517 -41.538 22.113 1.00 71.19 97 THR A CA 1
ATOM 662 C C . THR A 1 97 ? 31.900 -42.663 22.954 1.00 71.19 97 THR A C 1
ATOM 664 O O . THR A 1 97 ? 32.567 -43.636 23.309 1.00 71.19 97 THR A O 1
ATOM 667 N N . THR A 1 98 ? 30.614 -42.552 23.294 1.00 71.38 98 THR A N 1
ATOM 668 C CA . THR A 1 98 ? 29.882 -43.594 24.032 1.00 71.38 98 THR A CA 1
ATOM 669 C C . THR A 1 98 ? 29.631 -44.827 23.157 1.00 71.38 98 THR A C 1
ATOM 671 O O . THR A 1 98 ? 29.797 -45.962 23.622 1.00 71.38 98 THR A O 1
ATOM 674 N N . ALA A 1 99 ? 29.300 -44.623 21.879 1.00 67.69 99 ALA A N 1
ATOM 675 C CA . ALA A 1 99 ? 29.189 -45.689 20.888 1.00 67.69 99 ALA A CA 1
ATOM 676 C C . ALA A 1 99 ? 30.543 -46.390 20.665 1.00 67.69 99 ALA A C 1
ATOM 678 O O . ALA A 1 99 ? 30.618 -47.615 20.753 1.00 67.69 99 ALA A O 1
ATOM 679 N N . ASP A 1 100 ? 31.630 -45.632 20.520 1.00 71.12 100 ASP A N 1
ATOM 680 C CA . ASP A 1 100 ? 32.990 -46.144 20.337 1.00 71.12 100 ASP A CA 1
ATOM 681 C C . ASP A 1 100 ? 33.481 -46.917 21.567 1.00 71.12 100 ASP A C 1
ATOM 683 O O . ASP A 1 100 ? 34.103 -47.970 21.424 1.00 71.12 100 ASP A O 1
ATOM 687 N N . LYS A 1 101 ? 33.145 -46.480 22.791 1.00 69.38 101 LYS A N 1
ATOM 688 C CA . LYS A 1 101 ? 33.397 -47.253 24.025 1.00 69.38 101 LYS A CA 1
ATOM 689 C C . LYS A 1 101 ? 32.658 -48.591 24.024 1.00 69.38 101 LYS A C 1
ATOM 691 O O . LYS A 1 101 ? 33.221 -49.599 24.449 1.00 69.38 101 LYS A O 1
ATOM 696 N N . THR A 1 102 ? 31.422 -48.613 23.531 1.00 66.56 102 THR A N 1
ATOM 697 C CA . THR A 1 102 ? 30.601 -49.831 23.441 1.00 66.56 102 THR A CA 1
ATOM 698 C C . THR A 1 102 ? 31.161 -50.795 22.391 1.00 66.56 102 THR A C 1
ATOM 700 O O . THR A 1 102 ? 31.289 -51.992 22.655 1.00 66.56 102 THR A O 1
ATOM 703 N N . ILE A 1 103 ? 31.592 -50.269 21.242 1.00 66.75 103 ILE A N 1
ATOM 704 C CA . ILE A 1 103 ? 32.282 -51.015 20.183 1.00 66.75 103 ILE A CA 1
ATOM 705 C C . ILE A 1 103 ? 33.628 -51.556 20.692 1.00 66.75 103 ILE A C 1
ATOM 707 O O . ILE A 1 103 ? 33.922 -52.735 20.520 1.00 66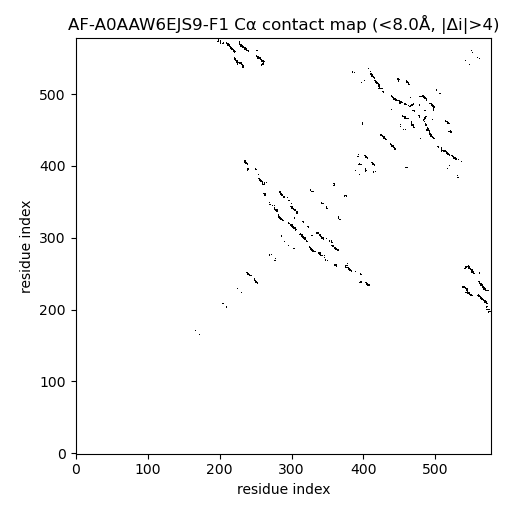.75 103 ILE A O 1
ATOM 711 N N . THR A 1 104 ? 34.412 -50.742 21.404 1.00 62.56 104 THR A N 1
ATOM 712 C CA . THR A 1 104 ? 35.712 -51.128 21.981 1.00 62.56 104 THR A CA 1
ATOM 713 C C . THR A 1 104 ? 35.564 -52.202 23.063 1.00 62.56 104 THR A C 1
ATOM 715 O O . THR A 1 104 ? 36.353 -53.144 23.107 1.00 62.56 104 THR A O 1
ATOM 718 N N . ALA A 1 105 ? 34.519 -52.142 23.895 1.00 57.84 105 ALA A N 1
ATOM 719 C CA . ALA A 1 105 ? 34.183 -53.207 24.844 1.00 57.84 105 ALA A CA 1
ATOM 720 C C . ALA A 1 105 ? 33.745 -54.507 24.134 1.00 57.84 105 ALA A C 1
ATOM 722 O O . ALA A 1 105 ? 34.084 -55.605 24.585 1.00 57.84 105 ALA A O 1
ATOM 723 N N . GLY A 1 106 ? 33.051 -54.397 22.994 1.00 58.47 106 GLY A N 1
ATOM 724 C CA . GLY A 1 106 ? 32.734 -55.516 22.100 1.00 58.47 106 GLY A CA 1
ATOM 725 C C . GLY A 1 106 ? 33.978 -56.140 21.456 1.00 58.47 106 GLY A C 1
ATOM 726 O O . GLY A 1 106 ? 34.122 -57.368 21.447 1.00 58.47 106 GLY A O 1
ATOM 727 N N . TYR A 1 107 ? 34.931 -55.316 21.011 1.00 53.22 107 TYR A N 1
ATOM 728 C CA . TYR A 1 107 ? 36.233 -55.770 20.522 1.00 53.22 107 TYR A CA 1
ATOM 729 C C . TYR A 1 107 ? 37.078 -56.400 21.632 1.00 53.22 107 TYR A C 1
ATOM 731 O O . TYR A 1 107 ? 37.679 -57.437 21.390 1.00 53.22 107 TYR A O 1
ATOM 739 N N . ALA A 1 108 ? 37.054 -55.890 22.868 1.00 52.38 108 ALA A N 1
ATOM 740 C CA . ALA A 1 108 ? 37.740 -56.502 24.012 1.00 52.38 108 ALA A CA 1
ATOM 741 C C . ALA A 1 108 ? 37.148 -57.874 24.400 1.00 52.38 108 ALA A C 1
ATOM 743 O O . ALA A 1 108 ? 37.878 -58.788 24.791 1.00 52.38 108 ALA A O 1
ATOM 744 N N . LYS A 1 109 ? 35.830 -58.055 24.241 1.00 51.00 109 LYS A N 1
ATOM 745 C CA . LYS A 1 109 ? 35.147 -59.347 24.434 1.00 51.00 109 LYS A CA 1
ATOM 746 C C . LYS A 1 109 ? 35.480 -60.350 23.317 1.00 51.00 109 LYS A C 1
ATOM 748 O O . LYS A 1 109 ? 35.628 -61.541 23.588 1.00 51.00 109 LYS A O 1
ATOM 753 N N . THR A 1 110 ? 35.678 -59.859 22.093 1.00 50.28 110 THR A N 1
ATOM 754 C CA . THR A 1 110 ? 36.111 -60.653 20.926 1.00 50.28 110 THR A CA 1
ATOM 755 C C . THR A 1 110 ? 37.609 -60.994 20.998 1.00 50.28 110 THR A C 1
ATOM 757 O O . THR A 1 110 ? 37.994 -62.136 20.765 1.00 50.28 110 THR A O 1
ATOM 760 N N . ALA A 1 111 ? 38.452 -60.066 21.459 1.00 50.00 111 ALA A N 1
ATOM 761 C CA . ALA A 1 111 ? 39.888 -60.254 21.678 1.00 50.00 111 ALA A CA 1
ATOM 762 C C . ALA A 1 111 ? 40.195 -61.219 22.839 1.00 50.00 111 ALA A C 1
ATOM 764 O O . ALA A 1 111 ? 41.181 -61.947 22.789 1.00 50.00 111 ALA A O 1
ATOM 765 N N . LYS A 1 112 ? 39.311 -61.328 23.845 1.00 47.34 112 LYS A N 1
ATOM 766 C CA . LYS A 1 112 ? 39.399 -62.371 24.889 1.00 47.34 112 LYS A CA 1
ATOM 767 C C . LYS A 1 112 ? 39.065 -63.782 24.372 1.00 47.34 112 LYS A C 1
ATOM 769 O O . LYS A 1 112 ? 39.326 -64.753 25.074 1.00 47.34 112 LYS A O 1
ATOM 774 N N . THR A 1 113 ? 38.530 -63.895 23.153 1.00 51.00 113 THR A N 1
ATOM 775 C CA . THR A 1 113 ? 38.214 -65.170 22.482 1.00 51.00 113 THR A CA 1
ATOM 776 C C . THR A 1 113 ? 39.279 -65.566 21.441 1.00 51.00 113 THR A C 1
ATOM 778 O O . THR A 1 113 ? 39.300 -66.711 21.009 1.00 51.00 113 THR A O 1
ATOM 781 N N . CYS A 1 114 ? 40.222 -64.677 21.099 1.00 46.75 114 CYS A N 1
ATOM 782 C CA . CYS A 1 114 ? 41.319 -64.945 20.155 1.00 46.75 114 CYS A CA 1
ATOM 783 C C . CYS A 1 114 ? 42.702 -64.653 20.764 1.00 46.75 114 CYS A C 1
ATOM 785 O O . CYS A 1 114 ? 43.564 -64.042 20.140 1.00 46.75 114 CYS A O 1
ATOM 787 N N . ALA A 1 115 ? 42.926 -65.112 21.994 1.00 41.00 115 ALA A N 1
ATOM 788 C CA . ALA A 1 115 ? 44.273 -65.261 22.524 1.00 41.00 115 ALA A CA 1
ATOM 789 C C . ALA A 1 115 ? 44.841 -66.621 22.087 1.00 41.00 115 ALA A C 1
ATOM 791 O O . ALA A 1 115 ? 44.805 -67.568 22.860 1.00 41.00 115 ALA A O 1
ATOM 792 N N . ASP A 1 116 ? 45.358 -66.687 20.857 1.00 41.50 116 ASP A N 1
ATOM 793 C CA . ASP A 1 116 ? 46.456 -67.589 20.499 1.00 41.50 116 ASP A CA 1
ATOM 794 C C . ASP A 1 116 ? 47.376 -66.909 19.463 1.00 41.50 116 ASP A C 1
ATOM 796 O O . ASP A 1 116 ? 47.027 -66.718 18.304 1.00 41.50 116 ASP A O 1
ATOM 800 N N . SER A 1 117 ? 48.580 -66.569 19.943 1.00 46.72 117 SER A N 1
ATOM 801 C CA . SER A 1 117 ? 49.813 -66.201 19.224 1.00 46.72 117 SER A CA 1
ATOM 802 C C . SER A 1 117 ? 49.863 -64.884 18.420 1.00 46.72 117 SER A C 1
ATOM 804 O O . SER A 1 117 ? 49.391 -64.804 17.292 1.00 46.72 117 SER A O 1
ATOM 806 N N . THR A 1 118 ? 50.654 -63.900 18.885 1.00 50.16 118 THR A N 1
ATOM 807 C CA . THR A 1 118 ? 52.026 -63.563 18.394 1.00 50.16 118 THR A CA 1
ATOM 808 C C . THR A 1 118 ? 52.459 -62.163 18.894 1.00 50.16 118 THR A C 1
ATOM 810 O O . THR A 1 118 ? 51.650 -61.276 19.126 1.00 50.16 118 THR A O 1
ATOM 813 N N . ALA A 1 119 ? 53.762 -61.958 19.104 1.00 54.16 119 ALA A N 1
ATOM 814 C CA . ALA A 1 119 ? 54.399 -60.885 19.878 1.00 54.16 119 ALA A CA 1
ATOM 815 C C . ALA A 1 119 ? 54.282 -59.414 19.379 1.00 54.16 119 ALA A C 1
ATOM 817 O O . ALA A 1 119 ? 54.996 -58.568 19.916 1.00 54.16 119 ALA A O 1
ATOM 818 N N . ALA A 1 120 ? 53.405 -59.073 18.429 1.00 55.00 120 ALA A N 1
ATOM 819 C CA . ALA A 1 120 ? 53.271 -57.705 17.897 1.00 55.00 120 ALA A CA 1
ATOM 820 C C . ALA A 1 120 ? 52.384 -56.779 18.763 1.00 55.00 120 ALA A C 1
ATOM 822 O O . ALA A 1 120 ? 52.671 -55.589 18.894 1.00 55.00 120 ALA A O 1
ATOM 823 N N . ASP A 1 121 ? 51.375 -57.324 19.448 1.00 53.38 121 ASP A N 1
ATOM 824 C CA . ASP A 1 121 ? 50.410 -56.520 20.219 1.00 53.38 121 ASP A CA 1
ATOM 825 C C . ASP A 1 121 ? 51.008 -55.872 21.479 1.00 53.38 121 ASP A C 1
ATOM 827 O O . ASP A 1 121 ? 50.506 -54.861 21.971 1.00 53.38 121 ASP A O 1
ATOM 831 N N . ARG A 1 122 ? 52.128 -56.397 21.996 1.00 54.75 122 ARG A N 1
ATOM 832 C CA . ARG A 1 122 ? 52.782 -55.836 23.192 1.00 54.75 122 ARG A CA 1
ATOM 833 C C . ARG A 1 122 ? 53.406 -54.460 22.952 1.00 54.75 122 ARG A C 1
ATOM 835 O O . ARG A 1 122 ? 53.425 -53.657 23.878 1.00 54.75 122 ARG A O 1
ATOM 842 N N . GLN A 1 123 ? 53.877 -54.169 21.739 1.00 56.09 123 GLN A N 1
ATOM 843 C CA . GLN A 1 123 ? 54.552 -52.901 21.443 1.00 56.09 123 GLN A CA 1
ATOM 844 C C . GLN A 1 123 ? 53.547 -51.756 21.234 1.00 56.09 123 GLN A C 1
ATOM 846 O O . GLN A 1 123 ? 53.765 -50.653 21.725 1.00 56.09 123 GLN A O 1
ATOM 851 N N . ALA A 1 124 ? 52.393 -52.042 20.620 1.00 53.75 124 ALA A N 1
ATOM 852 C CA . ALA A 1 124 ? 51.304 -51.075 20.461 1.00 53.75 124 ALA A CA 1
ATOM 853 C C . ALA A 1 124 ? 50.637 -50.709 21.802 1.00 53.75 124 ALA A C 1
ATOM 855 O O . ALA A 1 124 ? 50.332 -49.542 22.046 1.00 53.75 124 ALA A O 1
ATOM 856 N N . VAL A 1 125 ? 50.464 -51.685 22.704 1.00 54.97 125 VAL A N 1
ATOM 857 C CA . VAL A 1 125 ? 49.931 -51.442 24.058 1.00 54.97 125 VAL A CA 1
ATOM 858 C C . VAL A 1 125 ? 50.882 -50.580 24.892 1.00 54.97 125 VAL A C 1
ATOM 860 O O . VAL A 1 125 ? 50.421 -49.747 25.669 1.00 54.97 125 VAL A O 1
ATOM 863 N N . GLN A 1 126 ? 52.197 -50.728 24.712 1.00 56.56 126 GLN A N 1
ATOM 864 C CA . GLN A 1 126 ? 53.186 -49.924 25.428 1.00 56.56 126 GLN A CA 1
ATOM 865 C C . GLN A 1 126 ? 53.185 -48.457 24.962 1.00 56.56 126 GLN A C 1
ATOM 867 O O . GLN A 1 126 ? 53.129 -47.562 25.801 1.00 56.56 126 GLN A O 1
ATOM 872 N N . THR A 1 127 ? 53.112 -48.201 23.650 1.00 57.75 127 THR A N 1
ATOM 873 C CA . THR A 1 127 ? 52.974 -46.836 23.103 1.00 57.75 127 THR A CA 1
ATOM 874 C C . THR A 1 127 ? 51.654 -46.170 23.514 1.00 57.75 127 THR A C 1
ATOM 876 O O . THR A 1 127 ? 51.632 -44.989 23.856 1.00 57.75 127 THR A O 1
ATOM 879 N N . LEU A 1 128 ? 50.548 -46.921 23.553 1.00 57.38 128 LEU A N 1
ATOM 880 C CA . LEU A 1 128 ? 49.258 -46.404 24.029 1.00 57.38 128 LEU A CA 1
ATOM 881 C C . LEU A 1 128 ? 49.266 -46.106 25.537 1.00 57.38 128 LEU A C 1
ATOM 883 O O . LEU A 1 128 ? 48.665 -45.124 25.966 1.00 57.38 128 LEU A O 1
ATOM 887 N N . ALA A 1 129 ? 49.962 -46.907 26.350 1.00 55.50 129 ALA A N 1
ATOM 888 C CA . ALA A 1 129 ? 50.093 -46.658 27.787 1.00 55.50 129 ALA A CA 1
ATOM 889 C C . ALA A 1 129 ? 50.912 -45.387 28.092 1.00 55.50 129 ALA A C 1
ATOM 891 O O . ALA A 1 129 ? 50.577 -44.640 29.018 1.00 55.50 129 ALA A O 1
ATOM 892 N N . GLU A 1 130 ? 51.948 -45.111 27.296 1.00 63.50 130 GLU A N 1
ATOM 893 C CA . GLU A 1 130 ? 52.732 -43.872 27.375 1.00 63.50 130 GLU A CA 1
ATOM 894 C C . GLU A 1 130 ? 51.884 -42.650 26.986 1.00 63.50 130 GLU A C 1
ATOM 896 O O . GLU A 1 130 ? 51.850 -41.667 27.730 1.00 63.50 130 GLU A O 1
ATOM 901 N N . GLN A 1 131 ? 51.106 -42.744 25.901 1.00 51.66 131 GLN A N 1
ATOM 902 C CA . GLN A 1 131 ? 50.211 -41.667 25.463 1.00 51.66 131 GLN A CA 1
ATOM 903 C C . GLN A 1 131 ? 49.102 -41.372 26.487 1.00 51.66 131 GLN A C 1
ATOM 905 O O . GLN A 1 131 ? 48.864 -40.215 26.820 1.00 51.66 131 GLN A O 1
ATOM 910 N N . VAL A 1 132 ? 48.481 -42.402 27.073 1.00 55.62 132 VAL A N 1
ATOM 911 C CA . VAL A 1 132 ? 47.467 -42.233 28.134 1.00 55.62 132 VAL A CA 1
ATOM 912 C C . VAL A 1 132 ? 48.054 -41.552 29.375 1.00 55.62 132 VAL A C 1
ATOM 914 O O . VAL A 1 132 ? 47.361 -40.797 30.060 1.00 55.62 132 VAL A O 1
ATOM 917 N N . THR A 1 133 ? 49.333 -41.789 29.672 1.00 62.12 133 THR A N 1
ATOM 918 C CA . THR A 1 133 ? 50.019 -41.134 30.793 1.00 62.12 133 THR A CA 1
ATOM 919 C C . THR A 1 133 ? 50.252 -39.647 30.510 1.00 62.12 133 THR A C 1
ATOM 921 O O . THR A 1 133 ? 50.016 -38.823 31.395 1.00 62.12 133 THR A O 1
ATOM 924 N N . ALA A 1 134 ? 50.635 -39.293 29.278 1.00 56.91 134 ALA A N 1
ATOM 925 C CA . ALA A 1 134 ? 50.781 -37.902 28.844 1.00 56.91 134 ALA A CA 1
ATOM 926 C C . ALA A 1 134 ? 49.433 -37.157 28.819 1.00 56.91 134 ALA A C 1
ATOM 928 O O . ALA A 1 134 ? 49.313 -36.063 29.371 1.00 56.91 134 ALA A O 1
ATOM 929 N N . ASP A 1 135 ? 48.386 -37.780 28.277 1.00 52.38 135 ASP A N 1
ATOM 930 C CA . ASP A 1 135 ? 47.049 -37.185 28.214 1.00 52.38 135 ASP A CA 1
ATOM 931 C C . ASP A 1 135 ? 46.469 -36.957 29.619 1.00 52.38 135 ASP A C 1
ATOM 933 O O . ASP A 1 135 ? 45.830 -35.938 29.882 1.00 52.38 135 ASP A O 1
ATOM 937 N N . LYS A 1 136 ? 46.747 -37.859 30.569 1.00 49.75 136 LYS A N 1
ATOM 938 C CA . LYS A 1 136 ? 46.345 -37.698 31.972 1.00 49.75 136 LYS A CA 1
ATOM 939 C C . LYS A 1 136 ? 47.034 -36.509 32.651 1.00 49.75 136 LYS A C 1
ATOM 941 O O . LYS A 1 136 ? 46.399 -35.846 33.470 1.00 49.75 136 LYS A O 1
ATOM 946 N N . ALA A 1 137 ? 48.295 -36.233 32.316 1.00 56.41 137 ALA A N 1
ATOM 947 C CA . ALA A 1 137 ? 49.006 -35.056 32.813 1.00 56.41 137 ALA A CA 1
ATOM 948 C C . ALA A 1 137 ? 48.401 -33.757 32.247 1.00 56.41 137 ALA A C 1
ATOM 950 O O . ALA A 1 137 ? 48.103 -32.845 33.016 1.00 56.41 137 ALA A O 1
ATOM 951 N N . ASN A 1 138 ? 48.095 -33.726 30.946 1.00 51.97 138 ASN A N 1
ATOM 952 C CA . ASN A 1 138 ? 47.444 -32.581 30.294 1.00 51.97 138 ASN A CA 1
ATOM 953 C C . ASN A 1 138 ? 46.038 -32.305 30.857 1.00 51.97 138 ASN A C 1
ATOM 955 O O . ASN A 1 138 ? 45.649 -31.156 31.055 1.00 51.97 138 ASN A O 1
ATOM 959 N N . VAL A 1 139 ? 45.260 -33.352 31.157 1.00 44.12 139 VAL A N 1
ATOM 960 C CA . VAL A 1 139 ? 43.934 -33.208 31.786 1.00 44.12 139 VAL A CA 1
ATOM 961 C C . VAL A 1 139 ? 44.045 -32.654 33.208 1.00 44.12 139 VAL A C 1
ATOM 963 O O . VAL A 1 139 ? 43.215 -31.836 33.602 1.00 44.12 139 VAL A O 1
ATOM 966 N N . ALA A 1 140 ? 45.062 -33.056 33.973 1.00 49.16 140 ALA A N 1
ATOM 967 C CA . ALA A 1 140 ? 45.293 -32.524 35.315 1.00 49.16 140 ALA A CA 1
ATOM 968 C C . ALA A 1 140 ? 45.684 -31.034 35.287 1.00 49.16 140 ALA A C 1
ATOM 970 O O . ALA A 1 140 ? 45.177 -30.258 36.096 1.00 49.16 140 ALA A O 1
ATOM 971 N N . GLU A 1 141 ? 46.519 -30.623 34.329 1.00 50.72 141 GLU A N 1
ATOM 972 C CA . GLU A 1 141 ? 46.897 -29.219 34.124 1.00 50.72 141 GLU A CA 1
ATOM 973 C C . GLU A 1 141 ? 45.697 -28.360 33.687 1.00 50.72 141 GLU A C 1
ATOM 975 O O . GLU A 1 141 ? 45.437 -27.304 34.266 1.00 50.72 141 GLU A O 1
ATOM 980 N N . ASN A 1 142 ? 44.883 -28.855 32.750 1.00 45.81 142 ASN A N 1
ATOM 981 C CA . ASN A 1 142 ? 43.656 -28.177 32.325 1.00 45.81 142 ASN A CA 1
ATOM 982 C C . ASN A 1 142 ? 42.627 -28.059 33.462 1.00 45.81 142 ASN A C 1
ATOM 984 O O . ASN A 1 142 ? 41.973 -27.027 33.594 1.00 45.81 142 ASN A O 1
ATOM 988 N N . ALA A 1 143 ? 42.495 -29.080 34.314 1.00 42.22 143 ALA A N 1
ATOM 989 C CA . ALA A 1 143 ? 41.608 -29.030 35.475 1.00 42.22 143 ALA A CA 1
ATOM 990 C C . ALA A 1 143 ? 42.060 -27.986 36.512 1.00 42.22 143 ALA A C 1
ATOM 992 O O . ALA A 1 143 ? 41.217 -27.303 37.093 1.00 42.22 143 ALA A O 1
ATOM 993 N N . ALA A 1 144 ? 43.374 -27.826 36.713 1.00 48.66 144 ALA A N 1
ATOM 994 C CA . ALA A 1 144 ? 43.921 -26.781 37.577 1.00 48.66 144 ALA A CA 1
ATOM 995 C C . ALA A 1 144 ? 43.631 -25.376 37.021 1.00 48.66 144 ALA A C 1
ATOM 997 O O . ALA A 1 144 ? 43.197 -24.500 37.766 1.00 48.66 144 ALA A O 1
ATOM 998 N N . LYS A 1 145 ? 43.772 -25.188 35.703 1.00 46.28 145 LYS A N 1
ATOM 999 C CA . LYS A 1 145 ? 43.488 -23.911 35.031 1.00 46.28 145 LYS A CA 1
ATOM 1000 C C . LYS A 1 145 ? 42.007 -23.521 35.085 1.00 46.28 145 LYS A C 1
ATOM 1002 O O . LYS A 1 145 ? 41.677 -22.384 35.397 1.00 46.28 145 LYS A O 1
ATOM 1007 N N . VAL A 1 146 ? 41.108 -24.489 34.896 1.00 41.59 146 VAL A N 1
ATOM 1008 C CA . VAL A 1 146 ? 39.654 -24.283 35.041 1.00 41.59 146 VAL A CA 1
ATOM 1009 C C . VAL A 1 146 ? 39.270 -23.892 36.475 1.00 41.59 146 VAL A C 1
ATOM 1011 O O . VAL A 1 146 ? 38.349 -23.098 36.670 1.00 41.59 146 VAL A O 1
ATOM 1014 N N . ALA A 1 147 ? 39.962 -24.417 37.490 1.00 44.62 147 ALA A N 1
ATOM 1015 C CA . ALA A 1 147 ? 39.727 -24.026 38.881 1.00 44.62 147 ALA A CA 1
ATOM 1016 C C . ALA A 1 147 ? 40.182 -22.580 39.169 1.00 44.62 147 ALA A C 1
ATOM 1018 O O . ALA A 1 147 ? 39.520 -21.859 39.922 1.00 44.62 147 ALA A O 1
ATOM 1019 N N . GLU A 1 148 ? 41.273 -22.140 38.542 1.00 46.50 148 GLU A N 1
ATOM 1020 C CA . GLU A 1 148 ? 41.782 -20.769 38.640 1.00 46.50 148 GLU A CA 1
ATOM 1021 C C . GLU A 1 148 ? 40.829 -19.768 37.958 1.00 46.50 148 GLU A C 1
ATOM 1023 O O . GLU A 1 148 ? 40.399 -18.797 38.587 1.00 46.50 148 GLU A O 1
ATOM 1028 N N . ASP A 1 149 ? 40.373 -20.075 36.739 1.00 42.31 149 ASP A N 1
ATOM 1029 C CA . ASP A 1 149 ? 39.397 -19.264 35.994 1.00 42.31 149 ASP A CA 1
ATOM 1030 C C . ASP A 1 149 ? 38.050 -19.158 36.730 1.00 42.31 149 ASP A C 1
ATOM 1032 O O . ASP A 1 149 ? 37.426 -18.093 36.772 1.00 42.31 149 ASP A O 1
ATOM 1036 N N . ARG A 1 150 ? 37.610 -20.246 37.378 1.00 40.69 150 ARG A N 1
ATOM 1037 C CA . ARG A 1 150 ? 36.405 -20.244 38.218 1.00 40.69 150 ARG A CA 1
ATOM 1038 C C . ARG A 1 150 ? 36.542 -19.289 39.406 1.00 40.69 150 ARG A C 1
ATOM 1040 O O . ARG A 1 150 ? 35.607 -18.546 39.696 1.00 40.69 150 ARG A O 1
ATOM 1047 N N . THR A 1 151 ? 37.694 -19.292 40.071 1.00 47.00 151 THR A N 1
ATOM 1048 C CA . THR A 1 151 ? 37.957 -18.414 41.223 1.00 47.00 151 THR A CA 1
ATOM 1049 C C . THR A 1 151 ? 37.970 -16.939 40.797 1.00 47.00 151 THR A C 1
ATOM 1051 O O . THR A 1 151 ? 37.417 -16.077 41.488 1.00 47.00 151 THR A O 1
ATOM 1054 N N . ALA A 1 152 ? 38.529 -16.639 39.619 1.00 43.53 152 ALA A N 1
ATOM 1055 C CA . ALA A 1 152 ? 38.505 -15.295 39.042 1.00 43.53 152 ALA A CA 1
ATOM 1056 C C . ALA A 1 152 ? 37.077 -14.834 38.692 1.00 43.53 152 ALA A C 1
ATOM 1058 O O . ALA A 1 152 ? 36.699 -13.700 38.996 1.00 43.53 152 ALA A O 1
ATOM 1059 N N . ALA A 1 153 ? 36.255 -15.721 38.123 1.00 39.72 153 ALA A N 1
ATOM 1060 C CA . ALA A 1 153 ? 34.856 -15.436 37.805 1.00 39.72 153 ALA A CA 1
ATOM 1061 C C . ALA A 1 153 ? 33.994 -15.209 39.062 1.00 39.72 153 ALA A C 1
ATOM 1063 O O . ALA A 1 153 ? 33.187 -14.280 39.095 1.00 39.72 153 ALA A O 1
ATOM 1064 N N . GLU A 1 154 ? 34.190 -16.007 40.117 1.00 44.12 154 GLU A N 1
ATOM 1065 C CA . GLU A 1 154 ? 33.495 -15.829 41.401 1.00 44.12 154 GLU A CA 1
ATOM 1066 C C . GLU A 1 154 ? 33.865 -14.486 42.061 1.00 44.12 154 GLU A C 1
ATOM 1068 O O . GLU A 1 154 ? 32.986 -13.781 42.559 1.00 44.12 154 GLU A O 1
ATOM 1073 N N . THR A 1 155 ? 35.131 -14.066 41.976 1.00 45.78 155 THR A N 1
ATOM 1074 C CA . THR A 1 155 ? 35.591 -12.758 42.485 1.00 45.78 155 THR A CA 1
ATOM 1075 C C . THR A 1 155 ? 34.994 -11.586 41.694 1.00 45.78 155 THR A C 1
ATOM 1077 O O . THR A 1 155 ? 34.572 -10.580 42.275 1.00 45.78 155 THR A O 1
ATOM 1080 N N . ALA A 1 156 ? 34.903 -11.709 40.366 1.00 41.00 156 ALA A N 1
ATOM 1081 C CA . ALA A 1 156 ? 34.278 -10.698 39.515 1.00 41.00 156 ALA A CA 1
ATOM 1082 C C . ALA A 1 156 ? 32.769 -10.563 39.792 1.00 41.00 156 ALA A C 1
ATOM 1084 O O . ALA A 1 156 ? 32.259 -9.445 39.886 1.00 41.00 156 ALA A O 1
ATOM 1085 N N . ALA A 1 157 ? 32.067 -11.682 40.000 1.00 41.59 157 ALA A N 1
ATOM 1086 C CA . ALA A 1 157 ? 30.647 -11.687 40.348 1.00 41.59 157 ALA A CA 1
ATOM 1087 C C . ALA A 1 157 ? 30.384 -11.047 41.722 1.00 41.59 157 ALA A C 1
ATOM 1089 O O . ALA A 1 157 ? 29.466 -10.240 41.860 1.00 41.59 157 ALA A O 1
ATOM 1090 N N . GLN A 1 158 ? 31.222 -11.338 42.723 1.00 46.88 158 GLN A N 1
ATOM 1091 C CA . GLN A 1 158 ? 31.128 -10.716 44.050 1.00 46.88 158 GLN A CA 1
ATOM 1092 C C . GLN A 1 158 ? 31.404 -9.207 44.004 1.00 46.88 158 GLN A C 1
ATOM 1094 O O . GLN A 1 158 ? 30.736 -8.439 44.692 1.00 46.88 158 GLN A O 1
ATOM 1099 N N . THR A 1 159 ? 32.335 -8.767 43.153 1.00 44.31 159 THR A N 1
ATOM 1100 C CA . THR A 1 159 ? 32.614 -7.337 42.942 1.00 44.31 159 THR A CA 1
ATOM 1101 C C . THR A 1 159 ? 31.427 -6.628 42.284 1.00 44.31 159 THR A C 1
ATOM 1103 O O . THR A 1 159 ? 31.041 -5.546 42.720 1.00 44.31 159 THR A O 1
ATOM 1106 N N . ALA A 1 160 ? 30.800 -7.243 41.277 1.00 40.69 160 ALA A N 1
ATOM 1107 C CA . ALA A 1 160 ? 29.606 -6.700 40.629 1.00 40.69 160 ALA A CA 1
ATOM 1108 C C . ALA A 1 160 ? 28.405 -6.621 41.589 1.00 40.69 160 ALA A C 1
ATOM 1110 O O . ALA A 1 160 ? 27.684 -5.624 41.586 1.00 40.69 160 ALA A O 1
ATOM 1111 N N . GLN A 1 161 ? 28.232 -7.630 42.449 1.00 44.53 161 GLN A N 1
ATOM 1112 C CA . GLN A 1 161 ? 27.194 -7.635 43.481 1.00 44.53 161 GLN A CA 1
ATOM 1113 C C . GLN A 1 161 ? 27.434 -6.537 44.526 1.00 44.53 161 GLN A C 1
ATOM 1115 O O . GLN A 1 161 ? 26.516 -5.788 44.833 1.00 44.53 161 GLN A O 1
ATOM 1120 N N . ALA A 1 162 ? 28.672 -6.354 44.997 1.00 47.03 162 ALA A N 1
ATOM 1121 C CA . ALA A 1 162 ? 29.011 -5.282 45.935 1.00 47.03 162 ALA A CA 1
ATOM 1122 C C . ALA A 1 162 ? 28.796 -3.877 45.339 1.00 47.03 162 ALA A C 1
ATOM 1124 O O . ALA A 1 162 ? 28.401 -2.959 46.054 1.00 47.03 162 ALA A O 1
ATOM 1125 N N . VAL A 1 163 ? 29.021 -3.704 44.030 1.00 45.72 163 VAL A N 1
ATOM 1126 C CA . VAL A 1 163 ? 28.695 -2.458 43.318 1.00 45.72 163 VAL A CA 1
ATOM 1127 C C . VAL A 1 163 ? 27.180 -2.247 43.257 1.00 45.72 163 VAL A C 1
ATOM 1129 O O . VAL A 1 163 ? 26.725 -1.146 43.556 1.00 45.72 163 VAL A O 1
ATOM 1132 N N . ALA A 1 164 ? 26.399 -3.285 42.941 1.00 42.19 164 ALA A N 1
ATOM 1133 C CA . ALA A 1 164 ? 24.935 -3.224 42.924 1.00 42.19 164 ALA A CA 1
ATOM 1134 C C . ALA A 1 164 ? 24.342 -2.916 44.312 1.00 42.19 164 ALA A C 1
ATOM 1136 O O . ALA A 1 164 ? 23.453 -2.074 44.420 1.00 42.19 164 ALA A O 1
ATOM 1137 N N . ASP A 1 165 ? 24.891 -3.522 45.367 1.00 46.56 165 ASP A N 1
ATOM 1138 C CA . ASP A 1 165 ? 24.470 -3.327 46.761 1.00 46.56 165 ASP A CA 1
ATOM 1139 C C . ASP A 1 165 ? 24.914 -1.960 47.334 1.00 46.56 165 ASP A C 1
ATOM 1141 O O . ASP A 1 165 ? 24.380 -1.501 48.342 1.00 46.56 165 ASP A O 1
ATOM 1145 N N . SER A 1 166 ? 25.888 -1.289 46.700 1.00 46.47 166 SER A N 1
ATOM 1146 C CA . SER A 1 166 ? 26.378 0.047 47.089 1.00 46.47 166 SER A CA 1
ATOM 1147 C C . SER A 1 166 ? 25.580 1.215 46.492 1.00 46.47 166 SER A C 1
ATOM 1149 O O . SER A 1 166 ? 25.822 2.373 46.848 1.00 46.47 166 SER A O 1
ATOM 1151 N N . LEU A 1 167 ? 24.637 0.935 45.584 1.00 46.50 167 LEU A N 1
ATOM 1152 C CA . LEU A 1 167 ? 23.785 1.947 44.963 1.00 46.50 167 LEU A CA 1
ATOM 1153 C C . LEU A 1 167 ? 22.640 2.334 45.924 1.00 46.50 167 LEU A C 1
ATOM 1155 O O . LEU A 1 167 ? 21.910 1.456 46.379 1.00 46.50 167 LEU A O 1
ATOM 1159 N N . PRO A 1 168 ? 22.436 3.630 46.233 1.00 49.94 168 PRO A N 1
ATOM 1160 C CA . PRO A 1 168 ? 21.325 4.074 47.081 1.00 49.94 168 PRO A CA 1
ATOM 1161 C C . PRO A 1 168 ? 19.956 3.684 46.489 1.00 49.94 168 PRO A C 1
ATOM 1163 O O . PRO A 1 168 ? 19.769 3.790 45.275 1.00 49.94 168 PRO A O 1
ATOM 1166 N N . GLU A 1 169 ? 18.976 3.313 47.330 1.00 49.03 169 GLU A N 1
ATOM 1167 C CA . GLU A 1 169 ? 17.593 2.931 46.937 1.00 49.03 169 GLU A CA 1
ATOM 1168 C C . GLU A 1 169 ? 16.897 3.955 46.009 1.00 49.03 169 GLU A C 1
ATOM 1170 O O . GLU A 1 169 ? 16.029 3.607 45.198 1.00 49.03 169 GLU A O 1
ATOM 1175 N N . ASP A 1 170 ? 17.332 5.216 46.057 1.00 46.84 170 ASP A N 1
ATOM 1176 C CA . ASP A 1 170 ? 16.861 6.295 45.191 1.00 46.84 170 ASP A CA 1
ATOM 1177 C C . ASP A 1 170 ? 17.233 6.102 43.711 1.00 46.84 170 ASP A C 1
ATOM 1179 O O . ASP A 1 170 ? 16.481 6.533 42.837 1.00 46.84 170 ASP A O 1
ATOM 1183 N N . TYR A 1 171 ? 18.340 5.422 43.393 1.00 40.62 171 TYR A N 1
ATOM 1184 C CA . TYR A 1 171 ? 18.785 5.229 42.006 1.00 40.62 171 TYR A CA 1
ATOM 1185 C C . TYR A 1 171 ? 17.983 4.131 41.295 1.00 40.62 171 TYR A C 1
ATOM 1187 O O . TYR A 1 171 ? 17.571 4.308 40.151 1.00 40.62 171 TYR A O 1
ATOM 1195 N N . VAL A 1 172 ? 17.664 3.032 41.987 1.00 49.44 172 VAL A N 1
ATOM 1196 C CA . VAL A 1 172 ? 16.785 1.966 41.464 1.00 49.44 172 VAL A CA 1
ATOM 1197 C C . VAL A 1 172 ? 15.361 2.498 41.264 1.00 49.44 172 VAL A C 1
ATOM 1199 O O . VAL A 1 172 ? 14.734 2.251 40.232 1.00 49.44 172 VAL A O 1
ATOM 1202 N N . THR A 1 173 ? 14.880 3.323 42.199 1.00 49.78 173 THR A N 1
ATOM 1203 C CA . THR A 1 173 ? 13.574 3.993 42.102 1.00 49.78 173 THR A CA 1
ATOM 1204 C C . THR A 1 173 ? 13.543 5.040 40.982 1.00 49.78 173 THR A C 1
ATOM 1206 O O . THR A 1 173 ? 12.536 5.171 40.281 1.00 49.78 173 THR A O 1
ATOM 1209 N N . ALA A 1 174 ? 14.638 5.777 40.775 1.00 39.66 174 ALA A N 1
ATOM 1210 C CA . ALA A 1 174 ? 14.771 6.734 39.682 1.00 39.66 174 ALA A CA 1
ATOM 1211 C C . ALA A 1 174 ? 14.830 6.040 38.316 1.00 39.66 174 ALA A C 1
ATOM 1213 O O . ALA A 1 174 ? 14.147 6.484 37.402 1.00 39.66 174 ALA A O 1
ATOM 1214 N N . VAL A 1 175 ? 15.557 4.927 38.177 1.00 41.44 175 VAL A N 1
ATOM 1215 C CA . VAL A 1 175 ? 15.608 4.142 36.931 1.00 41.44 175 VAL A CA 1
ATOM 1216 C C . VAL A 1 175 ? 14.247 3.520 36.610 1.00 41.44 175 VAL A C 1
ATOM 1218 O O . VAL A 1 175 ? 13.820 3.576 35.462 1.00 41.44 175 VAL A O 1
ATOM 1221 N N . ALA A 1 176 ? 13.511 3.023 37.608 1.00 44.50 176 ALA A N 1
ATOM 1222 C CA . ALA A 1 176 ? 12.148 2.525 37.412 1.00 44.50 176 ALA A CA 1
ATOM 1223 C C . ALA A 1 176 ? 11.163 3.642 37.011 1.00 44.50 176 ALA A C 1
ATOM 1225 O O . ALA A 1 176 ? 10.325 3.445 36.131 1.00 44.50 176 ALA A O 1
ATOM 1226 N N . LYS A 1 177 ? 11.281 4.840 37.605 1.00 45.00 177 LYS A N 1
ATOM 1227 C CA . LYS A 1 177 ? 10.505 6.023 37.189 1.00 45.00 177 LYS A CA 1
ATOM 1228 C C . LYS A 1 177 ? 10.895 6.514 35.799 1.00 45.00 177 LYS A C 1
ATOM 1230 O O . LYS A 1 177 ? 10.016 6.911 35.051 1.00 45.00 177 LYS A O 1
ATOM 1235 N N . ILE A 1 178 ? 12.177 6.482 35.441 1.00 43.31 178 ILE A N 1
ATOM 1236 C CA . ILE A 1 178 ? 12.652 6.844 34.102 1.00 43.31 178 ILE A CA 1
ATOM 1237 C C . ILE A 1 178 ? 12.132 5.834 33.084 1.00 43.31 178 ILE A C 1
ATOM 1239 O O . ILE A 1 178 ? 11.576 6.267 32.091 1.00 43.31 178 ILE A O 1
ATOM 1243 N N . ALA A 1 179 ? 12.197 4.528 33.353 1.00 41.69 179 ALA A N 1
ATOM 1244 C CA . ALA A 1 179 ? 11.636 3.496 32.480 1.00 41.69 179 ALA A CA 1
ATOM 1245 C C . ALA A 1 179 ? 10.121 3.670 32.288 1.00 41.69 179 ALA A C 1
ATOM 1247 O O . ALA A 1 179 ? 9.648 3.694 31.155 1.00 41.69 179 ALA A O 1
ATOM 1248 N N . LYS A 1 180 ? 9.375 3.912 33.374 1.00 44.41 180 LYS A N 1
ATOM 1249 C CA . LYS A 1 180 ? 7.936 4.194 33.312 1.00 44.41 180 LYS A CA 1
ATOM 1250 C C . LYS A 1 180 ? 7.627 5.491 32.557 1.00 44.41 180 LYS A C 1
ATOM 1252 O O . LYS A 1 180 ? 6.728 5.512 31.727 1.00 44.41 180 LYS A O 1
ATOM 1257 N N . ASN A 1 181 ? 8.399 6.552 32.778 1.00 40.72 181 ASN A N 1
ATOM 1258 C CA . ASN A 1 181 ? 8.261 7.801 32.032 1.00 40.72 181 ASN A CA 1
ATOM 1259 C C . ASN A 1 181 ? 8.669 7.624 30.560 1.00 40.72 181 ASN A C 1
ATOM 1261 O O . ASN A 1 181 ? 8.085 8.260 29.696 1.00 40.72 181 ASN A O 1
ATOM 1265 N N . THR A 1 182 ? 9.637 6.760 30.242 1.00 39.84 182 THR A N 1
ATOM 1266 C CA . THR A 1 182 ? 10.021 6.403 28.869 1.00 39.84 182 THR A CA 1
ATOM 1267 C C . THR A 1 182 ? 8.918 5.602 28.180 1.00 39.84 182 THR A C 1
ATOM 1269 O O . THR A 1 182 ? 8.650 5.858 27.011 1.00 39.84 182 THR A O 1
ATOM 1272 N N . GLU A 1 183 ? 8.229 4.703 28.884 1.00 42.53 183 GLU A N 1
ATOM 1273 C CA . GLU A 1 183 ? 7.041 3.993 28.389 1.00 42.53 183 GLU A CA 1
ATOM 1274 C C . GLU A 1 183 ? 5.839 4.932 28.209 1.00 42.53 183 GLU A C 1
ATOM 1276 O O . GLU A 1 183 ? 5.151 4.869 27.189 1.00 42.53 183 GLU A O 1
ATOM 1281 N N . GLU A 1 184 ? 5.613 5.855 29.148 1.00 41.91 184 GLU A N 1
ATOM 1282 C CA . GLU A 1 184 ? 4.574 6.883 29.046 1.00 41.91 184 GLU A CA 1
ATOM 1283 C C . GLU A 1 184 ? 4.870 7.854 27.885 1.00 41.91 184 GLU A C 1
ATOM 1285 O O . GLU A 1 184 ? 3.984 8.118 27.076 1.00 41.91 184 GLU A O 1
ATOM 1290 N N . ILE A 1 185 ? 6.123 8.290 27.700 1.00 38.97 185 ILE A N 1
ATOM 1291 C CA . ILE A 1 185 ? 6.565 9.099 26.547 1.00 38.97 185 ILE A CA 1
ATOM 1292 C C . ILE A 1 185 ? 6.458 8.304 25.237 1.00 38.97 185 ILE A C 1
ATOM 1294 O O . ILE A 1 185 ? 6.020 8.854 24.229 1.00 38.97 185 ILE A O 1
ATOM 1298 N N . ALA A 1 186 ? 6.797 7.011 25.233 1.00 40.16 186 ALA A N 1
ATOM 1299 C CA . ALA A 1 186 ? 6.621 6.137 24.073 1.00 40.16 186 ALA A CA 1
ATOM 1300 C C . ALA A 1 186 ? 5.139 5.958 23.701 1.00 40.16 186 ALA A C 1
ATOM 1302 O O . ALA A 1 186 ? 4.822 5.887 22.518 1.00 40.16 186 ALA A O 1
ATOM 1303 N N . SER A 1 187 ? 4.234 5.962 24.687 1.00 41.47 187 SER A N 1
ATOM 1304 C CA . SER A 1 187 ? 2.782 5.910 24.468 1.00 41.47 187 SER A CA 1
ATOM 1305 C C . SER A 1 187 ? 2.164 7.230 23.977 1.00 41.47 187 SER A C 1
ATOM 1307 O O . SER A 1 187 ? 1.026 7.230 23.518 1.00 41.47 187 SER A O 1
ATOM 1309 N N . VAL A 1 188 ? 2.913 8.340 24.035 1.00 46.50 188 VAL A N 1
ATOM 1310 C CA . VAL A 1 188 ? 2.504 9.690 23.586 1.00 46.50 188 VAL A CA 1
ATOM 1311 C C . VAL A 1 188 ? 3.158 10.075 22.243 1.00 46.50 188 VAL A C 1
ATOM 1313 O O . VAL A 1 188 ? 2.977 11.192 21.758 1.00 46.50 188 VAL A O 1
ATOM 1316 N N . LYS A 1 189 ? 3.908 9.172 21.594 1.00 51.12 189 LYS A N 1
ATOM 1317 C CA . LYS A 1 189 ? 4.616 9.466 20.337 1.00 51.12 189 LYS A CA 1
ATOM 1318 C C . LYS A 1 189 ? 3.653 9.739 19.176 1.00 51.12 189 LYS A C 1
ATOM 1320 O O . LYS A 1 189 ? 3.229 8.826 18.479 1.00 51.12 189 LYS A O 1
ATOM 1325 N N . LEU A 1 190 ? 3.392 11.018 18.923 1.00 53.31 190 LEU A N 1
ATOM 1326 C CA . LEU A 1 190 ? 3.132 11.494 17.568 1.00 53.31 190 LEU A CA 1
ATOM 1327 C C . LEU A 1 190 ? 4.388 11.224 16.740 1.00 53.31 190 LEU A C 1
ATOM 1329 O O . LEU A 1 190 ? 5.501 11.476 17.205 1.00 53.31 190 LEU A O 1
ATOM 1333 N N . SER A 1 191 ? 4.215 10.723 15.527 1.00 58.03 191 SER A N 1
ATOM 1334 C CA . SER A 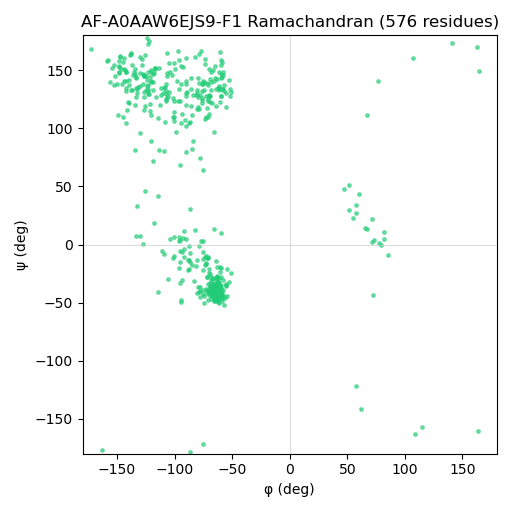1 191 ? 5.293 10.658 14.543 1.00 58.03 191 SER A CA 1
ATOM 1335 C C . SER A 1 191 ? 5.847 12.058 14.248 1.00 58.03 191 SER A C 1
ATOM 1337 O O . SER A 1 191 ? 5.140 13.060 14.386 1.00 58.03 191 SER A O 1
ATOM 1339 N N . ASP A 1 192 ? 7.089 12.148 13.767 1.00 59.78 192 ASP A N 1
ATOM 1340 C CA . ASP A 1 192 ? 7.677 13.431 13.351 1.00 59.78 192 ASP A CA 1
ATOM 1341 C C . ASP A 1 192 ? 6.802 14.142 12.300 1.00 59.78 192 ASP A C 1
ATOM 1343 O O . ASP A 1 192 ? 6.639 15.365 12.335 1.00 59.78 192 ASP A O 1
ATOM 1347 N N . LYS A 1 193 ? 6.151 13.366 11.417 1.00 61.97 193 LYS A N 1
ATOM 1348 C CA . LYS A 1 193 ? 5.179 13.852 10.421 1.00 61.97 193 LYS A CA 1
ATOM 1349 C C . LYS A 1 193 ? 3.965 14.498 11.099 1.00 61.97 193 LYS A C 1
ATOM 1351 O O . LYS A 1 193 ? 3.536 15.580 10.697 1.00 61.97 193 LYS A O 1
ATOM 1356 N N . GLU A 1 194 ? 3.431 13.882 12.151 1.00 65.50 194 GLU A N 1
ATOM 1357 C CA . GLU A 1 194 ? 2.308 14.427 12.919 1.00 65.50 194 GLU A CA 1
ATOM 1358 C C . GLU A 1 194 ? 2.706 15.655 13.742 1.00 65.50 194 GLU A C 1
ATOM 1360 O O . GLU A 1 194 ? 1.961 16.636 13.760 1.00 65.50 194 GLU A O 1
ATOM 1365 N N . LEU A 1 195 ? 3.884 15.656 14.373 1.00 62.94 195 LEU A N 1
ATOM 1366 C CA . LEU A 1 195 ? 4.383 16.811 15.122 1.00 62.94 195 LEU A CA 1
ATOM 1367 C C . LEU A 1 195 ? 4.587 18.022 14.203 1.00 62.94 195 LEU A C 1
ATOM 1369 O O . LEU A 1 195 ? 4.108 19.117 14.507 1.00 62.94 195 LEU A O 1
ATOM 1373 N N . GLN A 1 196 ? 5.217 17.824 13.043 1.00 64.81 196 GLN A N 1
ATOM 1374 C CA . GLN A 1 196 ? 5.395 18.877 12.044 1.00 64.81 196 GLN A CA 1
ATOM 1375 C C . GLN A 1 196 ? 4.048 19.413 11.546 1.00 64.81 196 GLN A C 1
ATOM 1377 O O . GLN A 1 196 ? 3.867 20.626 11.405 1.00 64.81 196 GLN A O 1
ATOM 1382 N N . ARG A 1 197 ? 3.074 18.524 11.322 1.00 78.06 197 ARG A N 1
ATOM 1383 C CA . ARG A 1 197 ? 1.710 18.902 10.939 1.00 78.06 197 ARG A CA 1
ATOM 1384 C C . ARG A 1 197 ? 1.037 19.759 12.017 1.00 78.06 197 ARG A C 1
ATOM 1386 O O . ARG A 1 197 ? 0.413 20.760 11.670 1.00 78.06 197 ARG A O 1
ATOM 1393 N N . ARG A 1 198 ? 1.233 19.457 13.309 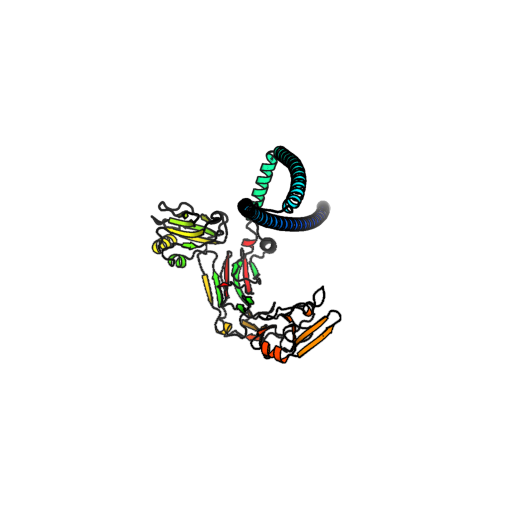1.00 70.88 198 ARG A N 1
ATOM 1394 C CA . ARG A 1 198 ? 0.757 20.306 14.421 1.00 70.88 198 ARG A CA 1
ATOM 1395 C C . ARG A 1 198 ? 1.403 21.681 14.453 1.00 70.88 198 ARG A C 1
ATOM 1397 O O . ARG A 1 198 ? 0.687 22.675 14.542 1.00 70.88 198 ARG A O 1
ATOM 1404 N N . VAL A 1 199 ? 2.726 21.753 14.330 1.00 61.41 199 VAL A N 1
ATOM 1405 C CA . VAL A 1 199 ? 3.456 23.031 14.306 1.00 61.41 199 VAL A CA 1
ATOM 1406 C C . VAL A 1 199 ? 2.975 23.910 13.146 1.00 61.41 199 VAL A C 1
ATOM 1408 O O . VAL A 1 199 ? 2.652 25.083 13.342 1.00 61.41 199 VAL A O 1
ATOM 1411 N N . ASN A 1 200 ? 2.840 23.332 11.950 1.00 70.00 200 ASN A N 1
ATOM 1412 C CA . ASN A 1 200 ? 2.357 24.042 10.766 1.00 70.00 200 ASN A CA 1
ATOM 1413 C C . ASN A 1 200 ? 0.897 24.504 10.913 1.00 70.00 200 ASN A C 1
ATOM 1415 O O . ASN A 1 200 ? 0.547 25.608 10.478 1.00 70.00 200 ASN A O 1
ATOM 1419 N N . ALA A 1 201 ? 0.047 23.680 11.533 1.00 69.38 201 ALA A N 1
ATOM 1420 C CA . ALA A 1 201 ? -1.339 24.030 11.819 1.00 69.38 201 ALA A CA 1
ATOM 1421 C C . ALA A 1 201 ? -1.429 25.208 12.798 1.00 69.38 201 ALA A C 1
ATOM 1423 O O . ALA A 1 201 ? -2.130 26.174 12.505 1.00 69.38 201 ALA A O 1
ATOM 1424 N N . LEU A 1 202 ? -0.669 25.185 13.899 1.00 61.88 202 LEU A N 1
ATOM 1425 C CA . LEU A 1 202 ? -0.614 26.281 14.875 1.00 61.88 202 LEU A CA 1
ATOM 1426 C C . LEU A 1 202 ? -0.128 27.593 14.248 1.00 61.88 202 LEU A C 1
ATOM 1428 O O . LEU A 1 202 ? -0.732 28.642 14.471 1.00 61.88 202 LEU A O 1
ATOM 1432 N N . TYR A 1 203 ? 0.913 27.537 13.412 1.00 63.34 203 TYR A N 1
ATOM 1433 C CA . TYR A 1 203 ? 1.386 28.706 12.669 1.00 63.34 203 TYR A CA 1
ATOM 1434 C C . TYR A 1 203 ? 0.291 29.290 11.763 1.00 63.34 203 TYR A C 1
ATOM 1436 O O . TYR A 1 203 ? 0.054 30.497 11.767 1.00 63.34 203 TYR A O 1
ATOM 1444 N N . SER A 1 204 ? -0.416 28.432 11.024 1.00 68.81 204 SER A N 1
ATOM 1445 C CA . SER A 1 204 ? -1.482 28.834 10.098 1.00 68.81 204 SER A CA 1
ATOM 1446 C C . SER A 1 204 ? -2.705 29.410 10.826 1.00 68.81 204 SER A C 1
ATOM 1448 O O . SER A 1 204 ? -3.270 30.408 10.378 1.00 68.81 204 SER A O 1
ATOM 1450 N N . ILE A 1 205 ? -3.071 28.848 11.985 1.00 69.38 205 ILE A N 1
ATOM 1451 C CA . ILE A 1 205 ? -4.104 29.408 12.872 1.00 69.38 205 ILE A CA 1
ATOM 1452 C C . ILE A 1 205 ? -3.703 30.811 13.338 1.00 69.38 205 ILE A C 1
ATOM 1454 O O . ILE A 1 205 ? -4.534 31.717 13.321 1.00 69.38 205 ILE A O 1
ATOM 1458 N N . GLY A 1 206 ? -2.425 31.025 13.676 1.00 57.38 206 GLY A N 1
ATOM 1459 C CA . GLY A 1 206 ? -1.885 32.349 14.009 1.00 57.38 206 GLY A CA 1
ATOM 1460 C C . GLY A 1 206 ? -2.011 33.385 12.881 1.00 57.38 206 GLY A C 1
ATOM 1461 O O . GLY A 1 206 ? -2.005 34.582 13.155 1.00 57.38 206 GLY A O 1
ATOM 1462 N N . GLN A 1 207 ? -2.183 32.940 11.632 1.00 63.50 207 GLN A N 1
ATOM 1463 C CA . GLN A 1 207 ? -2.447 33.777 10.452 1.00 63.50 207 GLN A CA 1
ATOM 1464 C C . GLN A 1 207 ? -3.947 33.886 10.104 1.00 63.50 207 GLN A C 1
ATOM 1466 O O . GLN A 1 207 ? -4.304 34.432 9.062 1.00 63.50 207 GLN A O 1
ATOM 1471 N N . GLY A 1 208 ? -4.843 33.358 10.947 1.00 70.56 208 GLY A N 1
ATOM 1472 C CA . GLY A 1 208 ? -6.295 33.392 10.739 1.00 70.56 208 GLY A CA 1
ATOM 1473 C C . GLY A 1 208 ? -6.847 32.305 9.809 1.00 70.56 208 GLY A C 1
ATOM 1474 O O . GLY A 1 208 ? -8.018 32.365 9.433 1.00 70.56 208 GLY A O 1
ATOM 1475 N N . ILE A 1 209 ? -6.046 31.303 9.435 1.00 73.38 209 ILE A N 1
ATOM 1476 C CA . ILE A 1 209 ? -6.486 30.182 8.593 1.00 73.38 209 ILE A CA 1
ATOM 1477 C C . ILE A 1 209 ? -7.145 29.117 9.475 1.00 73.38 209 ILE A C 1
ATOM 1479 O O . ILE A 1 209 ? -6.562 28.669 10.460 1.00 73.38 209 ILE A O 1
ATOM 1483 N N . THR A 1 210 ? -8.352 28.678 9.112 1.00 77.81 210 THR A N 1
ATOM 1484 C CA . THR A 1 210 ? -9.101 27.655 9.871 1.00 77.81 210 THR A CA 1
ATOM 1485 C C . THR A 1 210 ? -9.126 26.289 9.187 1.00 77.81 210 THR A C 1
ATOM 1487 O O . THR A 1 210 ? -9.161 25.266 9.873 1.00 77.81 210 THR A O 1
ATOM 1490 N N . HIS A 1 211 ? -9.071 26.271 7.852 1.00 86.94 211 HIS A N 1
ATOM 1491 C CA . HIS A 1 211 ? -9.085 25.062 7.034 1.00 86.94 211 HIS A CA 1
ATOM 1492 C C . HIS A 1 211 ? -8.018 25.121 5.945 1.00 86.94 211 HIS A C 1
ATOM 1494 O O . HIS A 1 211 ? -7.687 26.202 5.454 1.00 86.94 211 HIS A O 1
ATOM 1500 N N . LYS A 1 212 ? -7.509 23.956 5.544 1.00 87.88 212 LYS A N 1
ATOM 1501 C CA . LYS A 1 212 ? -6.554 23.818 4.443 1.00 87.88 212 LYS A CA 1
ATOM 1502 C C . LYS A 1 212 ? -6.830 22.541 3.653 1.00 87.88 212 LYS A C 1
ATOM 1504 O O . LYS A 1 212 ? -7.294 21.563 4.228 1.00 87.88 212 LYS A O 1
ATOM 1509 N N . PHE A 1 213 ? -6.511 22.551 2.363 1.00 88.88 213 PHE A N 1
ATOM 1510 C CA . PHE A 1 213 ? -6.401 21.324 1.583 1.00 88.88 213 PHE A CA 1
ATOM 1511 C C . PHE A 1 213 ? -5.001 20.724 1.727 1.00 88.88 213 PHE A C 1
ATOM 1513 O O . PHE A 1 213 ? -3.993 21.435 1.642 1.00 88.88 213 PHE A O 1
ATOM 1520 N N . GLU A 1 214 ? -4.946 19.421 1.967 1.00 91.38 214 GLU A N 1
ATOM 1521 C CA . GLU A 1 214 ? -3.716 18.633 1.968 1.00 91.38 214 GLU A CA 1
ATOM 1522 C C . GLU A 1 214 ? -3.824 17.526 0.926 1.00 91.38 214 GLU A C 1
ATOM 1524 O O . GLU A 1 214 ? -4.913 17.017 0.668 1.00 91.38 214 GLU A O 1
ATOM 1529 N N . THR A 1 215 ? -2.685 17.157 0.349 1.00 91.62 215 THR A N 1
ATOM 1530 C CA . THR A 1 215 ? -2.586 16.065 -0.614 1.00 91.62 215 THR A CA 1
ATOM 1531 C C . THR A 1 215 ? -1.654 15.002 -0.060 1.00 91.62 215 THR A C 1
ATOM 1533 O O . THR A 1 215 ? -0.571 15.329 0.430 1.00 91.62 215 THR A O 1
ATOM 1536 N N . ASP A 1 216 ? -2.077 13.746 -0.131 1.00 92.69 216 ASP A N 1
ATOM 1537 C CA . ASP A 1 216 ? -1.237 12.585 0.153 1.00 92.69 216 ASP A CA 1
ATOM 1538 C C . ASP A 1 216 ? -0.913 11.882 -1.169 1.00 92.69 216 ASP A C 1
ATOM 1540 O O . ASP A 1 216 ? -1.763 11.787 -2.046 1.00 92.69 216 ASP A O 1
ATOM 1544 N N . THR A 1 217 ? 0.339 11.453 -1.328 1.00 94.50 217 THR A N 1
ATOM 1545 C CA . THR A 1 217 ? 0.824 10.724 -2.514 1.00 94.50 217 THR A CA 1
ATOM 1546 C C . THR A 1 217 ? 1.579 9.441 -2.154 1.00 94.50 217 THR A C 1
ATOM 1548 O O . THR A 1 217 ? 2.176 8.792 -3.020 1.00 94.50 217 THR A O 1
ATOM 1551 N N . ASP A 1 218 ? 1.577 9.071 -0.868 1.00 93.31 218 ASP A N 1
ATOM 1552 C CA . ASP A 1 218 ? 2.276 7.897 -0.361 1.00 93.31 218 ASP A CA 1
ATOM 1553 C C . ASP A 1 218 ? 1.682 6.630 -1.005 1.00 93.31 218 ASP A C 1
ATOM 1555 O O . ASP A 1 218 ? 0.485 6.528 -1.257 1.00 93.31 218 ASP A O 1
ATOM 1559 N N . THR A 1 219 ? 2.515 5.645 -1.329 1.00 94.00 219 THR A N 1
ATOM 1560 C CA . THR A 1 219 ? 2.046 4.392 -1.943 1.00 94.00 219 THR A CA 1
ATOM 1561 C C . THR A 1 219 ? 1.617 3.418 -0.853 1.00 94.00 219 THR A C 1
ATOM 1563 O O . THR A 1 219 ? 2.437 3.031 -0.022 1.00 94.00 219 THR A O 1
ATOM 1566 N N . ALA A 1 220 ? 0.349 3.013 -0.856 1.00 94.75 220 ALA A N 1
ATOM 1567 C CA . ALA A 1 220 ? -0.223 2.154 0.175 1.00 94.75 220 ALA A CA 1
ATOM 1568 C C . ALA A 1 220 ? -1.388 1.328 -0.382 1.00 94.75 220 ALA A C 1
ATOM 1570 O O . ALA A 1 220 ? -2.032 1.718 -1.350 1.00 94.75 220 ALA A O 1
ATOM 1571 N N . TYR A 1 221 ? -1.661 0.181 0.236 1.00 95.12 221 TYR A N 1
ATOM 1572 C CA . TYR A 1 221 ? -2.865 -0.599 -0.065 1.00 95.12 221 TYR A CA 1
ATOM 1573 C C . TYR A 1 221 ? -4.087 -0.017 0.664 1.00 95.12 221 TYR A C 1
ATOM 1575 O O . TYR A 1 221 ? -5.152 0.142 0.077 1.00 95.12 221 TYR A O 1
ATOM 1583 N N . ALA A 1 222 ? -3.905 0.380 1.926 1.00 94.69 222 ALA A N 1
ATOM 1584 C CA . ALA A 1 222 ? -4.892 1.097 2.722 1.00 94.69 222 ALA A CA 1
ATOM 1585 C C . ALA A 1 222 ? -4.233 2.283 3.434 1.00 94.69 222 ALA A C 1
ATOM 1587 O O . ALA A 1 222 ? -3.080 2.192 3.862 1.00 94.69 222 ALA A O 1
ATOM 1588 N N . LYS A 1 223 ? -4.966 3.389 3.566 1.00 94.62 223 LYS A N 1
ATOM 1589 C CA . LYS A 1 223 ? -4.517 4.614 4.231 1.00 94.62 223 LYS A CA 1
ATOM 1590 C C . LYS A 1 223 ? -5.504 5.029 5.306 1.00 94.62 223 LYS A C 1
ATOM 1592 O O . LYS A 1 223 ? -6.700 5.137 5.043 1.00 94.62 223 LYS A O 1
ATOM 1597 N N . THR A 1 224 ? -4.989 5.319 6.494 1.00 92.94 224 THR A N 1
ATOM 1598 C CA . THR A 1 224 ? -5.772 5.905 7.585 1.00 92.94 224 THR A CA 1
ATOM 1599 C C . THR A 1 224 ? -5.915 7.405 7.371 1.00 92.94 224 THR A C 1
ATOM 1601 O O . THR A 1 224 ? -4.931 8.101 7.115 1.00 92.94 224 THR A O 1
ATOM 1604 N N . ILE A 1 225 ? -7.132 7.927 7.522 1.00 93.00 225 ILE A N 1
ATOM 1605 C CA . ILE A 1 225 ? -7.386 9.360 7.397 1.00 93.00 225 ILE A CA 1
ATOM 1606 C C . ILE A 1 225 ? -6.765 10.073 8.612 1.00 93.00 225 ILE A C 1
ATOM 1608 O O . ILE A 1 225 ? -7.097 9.740 9.756 1.00 93.00 225 ILE A O 1
ATOM 1612 N N . PRO A 1 226 ? -5.873 11.058 8.408 1.00 89.25 226 PRO A N 1
ATOM 1613 C CA . PRO A 1 226 ? -5.098 11.644 9.496 1.00 89.25 226 PRO A CA 1
ATOM 1614 C C . PRO A 1 226 ? -5.929 12.570 10.400 1.00 89.25 226 PRO A C 1
ATOM 1616 O O . PRO A 1 226 ? -6.959 13.112 10.008 1.00 89.25 226 PRO A O 1
ATOM 1619 N N . THR A 1 227 ? -5.448 12.812 11.621 1.00 83.56 227 THR A N 1
ATOM 1620 C CA . THR A 1 227 ? -6.138 13.630 12.641 1.00 83.56 227 THR A CA 1
ATOM 1621 C C . THR A 1 227 ? -6.563 15.008 12.129 1.00 83.56 227 THR A C 1
ATOM 1623 O O . THR A 1 227 ? -5.732 15.758 11.625 1.00 83.56 227 THR A O 1
ATOM 1626 N N . GLY A 1 228 ? -7.836 15.377 12.290 1.00 83.94 228 GLY A N 1
ATOM 1627 C CA . GLY A 1 228 ? -8.382 16.663 11.835 1.00 83.94 228 GLY A CA 1
ATOM 1628 C C . GLY A 1 228 ? -8.557 16.779 10.317 1.00 83.94 228 GLY A C 1
ATOM 1629 O O . GLY A 1 228 ? -8.923 17.847 9.831 1.00 83.94 228 GLY A O 1
ATOM 1630 N N . ALA A 1 229 ? -8.284 15.711 9.560 1.00 90.62 229 ALA A N 1
ATOM 1631 C CA . ALA A 1 229 ? -8.618 15.625 8.147 1.00 90.62 229 ALA A CA 1
ATOM 1632 C C . ALA A 1 229 ? -9.962 14.930 7.931 1.00 90.62 229 ALA A C 1
ATOM 1634 O O . ALA A 1 229 ? -10.390 14.074 8.706 1.00 90.62 229 ALA A O 1
ATOM 1635 N N . LYS A 1 230 ? -10.576 15.278 6.810 1.00 91.75 230 LYS A N 1
ATOM 1636 C CA . LYS A 1 230 ? -11.648 14.534 6.177 1.00 91.75 230 LYS A CA 1
ATOM 1637 C C . LYS A 1 230 ? -11.234 14.286 4.732 1.00 91.75 230 LYS A C 1
ATOM 1639 O O . LYS A 1 230 ? -10.840 15.234 4.046 1.00 91.75 230 LYS A O 1
ATOM 1644 N N . LEU A 1 231 ? -11.259 13.029 4.298 1.00 93.94 231 LEU A N 1
ATOM 1645 C CA . LEU A 1 231 ? -10.999 12.684 2.901 1.00 93.94 231 LEU A CA 1
ATOM 1646 C C . LEU A 1 231 ? -12.079 13.330 2.037 1.00 93.94 231 LEU A C 1
ATOM 1648 O O . LEU A 1 231 ? -13.242 13.281 2.417 1.00 93.94 231 LEU A O 1
ATOM 1652 N N . MET A 1 232 ? -11.690 13.947 0.924 1.00 92.69 232 MET A N 1
ATOM 1653 C CA . MET A 1 232 ? -12.604 14.628 0.001 1.00 92.69 232 MET A CA 1
ATOM 1654 C C . MET A 1 232 ? -12.661 13.939 -1.355 1.00 92.69 232 MET A C 1
ATOM 1656 O O . MET A 1 232 ? -13.730 13.840 -1.958 1.00 92.69 232 MET A O 1
ATOM 1660 N N . SER A 1 233 ? -11.514 13.492 -1.862 1.00 94.69 233 SER A N 1
ATOM 1661 C CA . SER A 1 233 ? -11.447 12.808 -3.149 1.00 94.69 233 SER A CA 1
ATOM 1662 C C . SER A 1 233 ? -10.193 11.957 -3.290 1.00 94.69 233 SER A C 1
ATOM 1664 O O . SER A 1 233 ? -9.175 12.213 -2.643 1.00 94.69 233 SER A O 1
ATOM 1666 N N . VAL A 1 234 ? -10.268 10.970 -4.181 1.00 97.00 234 VAL A N 1
ATOM 1667 C CA . VAL A 1 234 ? -9.092 10.311 -4.754 1.00 97.00 234 VAL A CA 1
ATOM 1668 C C . VAL A 1 234 ? -8.888 10.887 -6.152 1.00 97.00 234 VAL A C 1
ATOM 1670 O O . VAL A 1 234 ? -9.678 10.641 -7.061 1.00 97.00 234 VAL A O 1
ATOM 1673 N N . LYS A 1 235 ? -7.828 11.674 -6.325 1.00 96.56 235 LYS A N 1
ATOM 1674 C CA . LYS A 1 235 ? -7.502 12.366 -7.576 1.00 96.56 235 LYS A CA 1
ATOM 1675 C C . LYS A 1 235 ? -6.933 11.426 -8.618 1.00 96.56 235 LYS A C 1
ATOM 1677 O O . LYS A 1 235 ? -7.301 11.508 -9.788 1.00 96.56 235 LYS A O 1
ATOM 1682 N N . SER A 1 236 ? -6.043 10.528 -8.207 1.00 97.12 236 SER A N 1
ATOM 1683 C CA . SER A 1 236 ? -5.458 9.556 -9.123 1.00 97.12 236 SER A CA 1
ATOM 1684 C C . SER A 1 236 ? -5.126 8.231 -8.457 1.00 97.12 236 SER A C 1
ATOM 1686 O O . SER A 1 236 ? -4.856 8.171 -7.259 1.00 97.12 236 SER A O 1
ATOM 1688 N N . ILE A 1 237 ? -5.142 7.165 -9.257 1.00 97.31 237 ILE A N 1
ATOM 1689 C CA . ILE A 1 237 ? -4.697 5.825 -8.863 1.00 97.31 237 ILE A CA 1
ATOM 1690 C C . ILE A 1 237 ? -3.795 5.276 -9.966 1.00 97.31 237 ILE A C 1
ATOM 1692 O O . ILE A 1 237 ? -4.162 5.255 -11.144 1.00 97.31 237 ILE A O 1
ATOM 1696 N N . GLY A 1 238 ? -2.599 4.844 -9.582 1.00 95.00 238 GLY A N 1
ATOM 1697 C CA . GLY A 1 238 ? -1.609 4.215 -10.442 1.00 95.00 238 GLY A CA 1
ATOM 1698 C C . GLY A 1 238 ? -1.581 2.698 -10.305 1.00 95.00 238 GLY A C 1
ATOM 1699 O O . GLY A 1 238 ? -1.951 2.135 -9.283 1.00 95.00 238 GLY A O 1
ATOM 1700 N N . GLY A 1 239 ? -1.094 2.037 -11.348 1.00 92.19 239 GLY A N 1
ATOM 1701 C CA . GLY A 1 239 ? -0.804 0.612 -11.327 1.00 92.19 239 GLY A CA 1
ATOM 1702 C C . GLY A 1 239 ? 0.508 0.271 -10.626 1.00 92.19 239 GLY A C 1
ATOM 1703 O O . GLY A 1 239 ? 1.390 1.124 -10.462 1.00 92.19 239 GLY A O 1
ATOM 1704 N N . ARG A 1 240 ? 0.658 -1.009 -10.280 1.00 93.31 240 ARG A N 1
ATOM 1705 C CA . ARG A 1 240 ? 1.909 -1.588 -9.790 1.00 93.31 240 ARG A CA 1
ATOM 1706 C C . ARG A 1 240 ? 2.130 -2.982 -10.368 1.00 93.31 240 ARG A C 1
ATOM 1708 O O . ARG A 1 240 ? 1.331 -3.880 -10.145 1.00 93.31 240 ARG A O 1
ATOM 1715 N N . SER A 1 241 ? 3.250 -3.169 -11.048 1.00 93.75 241 SER A N 1
ATOM 1716 C CA . SER A 1 241 ? 3.746 -4.466 -11.494 1.00 93.75 241 SER A CA 1
ATOM 1717 C C . SER A 1 241 ? 4.918 -4.905 -10.627 1.00 93.75 241 SER A C 1
ATOM 1719 O O . SER A 1 241 ? 5.868 -4.146 -10.432 1.00 93.75 241 SER A O 1
ATOM 1721 N N . GLU A 1 242 ? 4.883 -6.142 -10.144 1.00 89.88 242 GLU A N 1
ATOM 1722 C CA . GLU A 1 242 ? 5.942 -6.713 -9.310 1.00 89.88 242 GLU A CA 1
ATOM 1723 C C . GLU A 1 242 ? 6.168 -8.187 -9.658 1.00 89.88 242 GLU A C 1
ATOM 1725 O O . GLU A 1 242 ? 5.245 -8.876 -10.091 1.00 89.88 242 GLU A O 1
ATOM 1730 N N . VAL A 1 243 ? 7.406 -8.671 -9.515 1.00 89.31 243 VAL A N 1
ATOM 1731 C CA . VAL A 1 243 ? 7.701 -10.098 -9.687 1.00 89.31 243 VAL A CA 1
ATOM 1732 C C . VAL A 1 243 ? 7.419 -10.809 -8.368 1.00 89.31 243 VAL A C 1
ATOM 1734 O O . VAL A 1 243 ? 8.151 -10.616 -7.402 1.00 89.31 243 VAL A O 1
ATOM 1737 N N . ILE A 1 244 ? 6.383 -11.642 -8.341 1.00 87.19 244 ILE A N 1
ATOM 1738 C CA . ILE A 1 244 ? 5.971 -12.437 -7.180 1.00 87.19 244 ILE A CA 1
ATOM 1739 C C . ILE A 1 244 ? 5.962 -13.903 -7.607 1.00 87.19 244 ILE A C 1
ATOM 1741 O O . ILE A 1 244 ? 5.443 -14.238 -8.670 1.00 87.19 244 ILE A O 1
ATOM 1745 N N . ASP A 1 245 ? 6.605 -14.771 -6.824 1.00 85.12 245 ASP A N 1
ATOM 1746 C CA . ASP A 1 245 ? 6.713 -16.212 -7.104 1.00 85.12 245 ASP A CA 1
ATOM 1747 C C . ASP A 1 245 ? 7.226 -16.545 -8.527 1.00 85.12 245 ASP A C 1
ATOM 1749 O O . ASP A 1 245 ? 6.907 -17.577 -9.113 1.00 85.12 245 ASP A O 1
ATOM 1753 N N . GLY A 1 246 ? 8.060 -15.661 -9.092 1.00 82.50 246 GLY A N 1
ATOM 1754 C CA . GLY A 1 246 ? 8.653 -15.819 -10.426 1.00 82.50 246 GLY A CA 1
ATOM 1755 C C . GLY A 1 246 ? 7.759 -15.396 -11.599 1.00 82.50 246 GLY A C 1
ATOM 1756 O O . GLY A 1 246 ? 8.169 -15.546 -12.753 1.00 82.50 246 GLY A O 1
ATOM 1757 N N . GLU A 1 247 ? 6.580 -14.831 -11.335 1.00 86.81 247 GLU A N 1
ATOM 1758 C CA . GLU A 1 247 ? 5.678 -14.264 -12.340 1.00 86.81 247 GLU A CA 1
ATOM 1759 C C . GLU A 1 247 ? 5.487 -12.761 -12.128 1.00 86.81 247 GLU A C 1
ATOM 1761 O O . GLU A 1 247 ? 5.585 -12.254 -11.015 1.00 86.81 247 GLU A O 1
ATOM 1766 N N . ILE A 1 248 ? 5.216 -12.026 -13.209 1.00 89.88 248 ILE A N 1
ATOM 1767 C CA . ILE A 1 248 ? 4.852 -10.610 -13.092 1.00 89.88 248 ILE A CA 1
ATOM 1768 C C . ILE A 1 248 ? 3.371 -10.529 -12.728 1.00 89.88 248 ILE A C 1
ATOM 1770 O O . ILE A 1 248 ? 2.512 -10.910 -13.525 1.00 89.88 248 ILE A O 1
ATOM 1774 N N . VAL A 1 249 ? 3.087 -9.990 -11.548 1.00 90.81 249 VAL A N 1
ATOM 1775 C CA . VAL A 1 249 ? 1.740 -9.662 -11.084 1.00 90.81 249 VAL A CA 1
ATOM 1776 C C . VAL A 1 249 ? 1.491 -8.182 -11.349 1.00 90.81 249 VAL A C 1
ATOM 1778 O O . VAL A 1 249 ? 2.252 -7.333 -10.893 1.00 90.81 249 VAL A O 1
ATOM 1781 N N . ASN A 1 250 ? 0.426 -7.878 -12.092 1.00 90.69 250 ASN A N 1
ATOM 1782 C CA . ASN A 1 250 ? -0.027 -6.513 -12.358 1.00 90.69 250 ASN A CA 1
ATOM 1783 C C . ASN A 1 250 ? -1.206 -6.184 -11.434 1.00 90.69 250 ASN A C 1
ATOM 1785 O O . ASN A 1 250 ? -2.316 -6.672 -11.639 1.00 90.69 250 ASN A O 1
ATOM 1789 N N . ALA A 1 251 ? -0.963 -5.361 -10.423 1.00 87.19 251 ALA A N 1
ATOM 1790 C CA . ALA A 1 251 ? -1.936 -4.933 -9.432 1.00 87.19 251 ALA A CA 1
ATOM 1791 C C . ALA A 1 251 ? -2.643 -3.649 -9.890 1.00 87.19 251 ALA A C 1
ATOM 1793 O O . ALA A 1 251 ? -2.309 -2.539 -9.473 1.00 87.19 251 ALA A O 1
ATOM 1794 N N . GLY A 1 252 ? -3.621 -3.804 -10.786 1.00 91.38 252 GLY A N 1
ATOM 1795 C CA . GLY A 1 252 ? -4.646 -2.781 -11.000 1.00 91.38 252 GLY A CA 1
ATOM 1796 C C . GLY A 1 252 ? -5.591 -2.707 -9.800 1.00 91.38 252 GLY A C 1
ATOM 1797 O O . GLY A 1 252 ? -5.767 -3.700 -9.090 1.00 91.38 252 GLY A O 1
ATOM 1798 N N . THR A 1 253 ? -6.168 -1.535 -9.545 1.00 95.56 253 THR A N 1
ATOM 1799 C CA . THR A 1 253 ? -7.212 -1.379 -8.525 1.00 95.56 253 THR A CA 1
ATOM 1800 C C . THR A 1 253 ? -8.548 -1.822 -9.111 1.00 95.56 253 THR A C 1
ATOM 1802 O O . THR A 1 253 ? -8.940 -1.397 -10.191 1.00 95.56 253 THR A O 1
ATOM 1805 N N . GLU A 1 254 ? -9.253 -2.695 -8.410 1.00 95.62 254 GLU A N 1
ATOM 1806 C CA . GLU A 1 254 ? -10.566 -3.193 -8.826 1.00 95.62 254 GLU A CA 1
ATOM 1807 C C . GLU A 1 254 ? -11.691 -2.394 -8.175 1.00 95.62 254 GLU A C 1
ATOM 1809 O O . GLU A 1 254 ? -12.728 -2.159 -8.793 1.00 95.62 254 GLU A O 1
ATOM 1814 N N . GLU A 1 255 ? -11.465 -1.930 -6.949 1.00 95.81 255 GLU A N 1
ATOM 1815 C CA . GLU A 1 255 ? -12.411 -1.132 -6.181 1.00 95.81 255 GLU A CA 1
ATOM 1816 C C . GLU A 1 255 ? -11.684 -0.256 -5.160 1.00 95.81 255 GLU A C 1
ATOM 1818 O O . GLU A 1 255 ? -10.604 -0.593 -4.664 1.00 95.81 255 GLU A O 1
ATOM 1823 N N . VAL A 1 256 ? -12.299 0.877 -4.834 1.00 96.88 256 VAL A N 1
ATOM 1824 C CA . VAL A 1 256 ? -11.906 1.711 -3.699 1.00 96.88 256 VAL A CA 1
ATOM 1825 C C . VAL A 1 256 ? -12.938 1.525 -2.602 1.00 96.88 256 VAL A C 1
ATOM 1827 O O . VAL A 1 256 ? -14.129 1.683 -2.848 1.00 96.88 256 VAL A O 1
ATOM 1830 N N . VAL A 1 257 ? -12.496 1.206 -1.392 1.00 96.19 257 VAL A N 1
ATOM 1831 C CA . VAL A 1 257 ? -13.379 1.063 -0.233 1.00 96.19 257 VAL A CA 1
ATOM 1832 C C . VAL A 1 257 ? -13.077 2.168 0.752 1.00 96.19 257 VAL A C 1
ATOM 1834 O O . VAL A 1 257 ? -11.960 2.276 1.256 1.00 96.19 257 VAL A O 1
ATOM 1837 N N . GLU A 1 258 ? -14.080 2.984 1.031 1.00 94.94 258 GLU A N 1
ATOM 1838 C CA . GLU A 1 258 ? -14.031 3.953 2.112 1.00 94.94 258 GLU A CA 1
ATOM 1839 C C . GLU A 1 258 ? -14.672 3.325 3.360 1.00 94.94 258 GLU A C 1
ATOM 1841 O O . GLU A 1 258 ? -15.690 2.631 3.280 1.00 94.94 258 GLU A O 1
ATOM 1846 N N . GLN A 1 259 ? -14.062 3.533 4.522 1.00 95.00 259 GLN A N 1
ATOM 1847 C CA . GLN A 1 259 ? -14.514 2.961 5.786 1.00 95.00 259 GLN A CA 1
ATOM 1848 C C . GLN A 1 259 ? -14.373 4.010 6.884 1.00 95.00 259 GLN A C 1
ATOM 1850 O O . GLN A 1 259 ? -13.274 4.494 7.151 1.00 95.00 259 GLN A O 1
ATOM 1855 N N . GLY A 1 260 ? -15.482 4.341 7.543 1.00 95.19 260 GLY A N 1
ATOM 1856 C CA . GLY A 1 260 ? -15.485 5.216 8.711 1.00 95.19 260 GLY A CA 1
ATOM 1857 C C . GLY A 1 260 ? -14.647 4.656 9.855 1.00 95.19 260 GLY A C 1
ATOM 1858 O O . GLY A 1 260 ? -14.317 3.468 9.886 1.00 95.19 260 GLY A O 1
ATOM 1859 N N . ARG A 1 261 ? -14.334 5.497 10.842 1.00 93.94 261 ARG A N 1
ATOM 1860 C CA . ARG A 1 261 ? -13.465 5.122 11.968 1.00 93.94 261 ARG A CA 1
ATOM 1861 C C . ARG A 1 261 ? -14.027 4.011 12.846 1.00 93.94 261 ARG A C 1
ATOM 1863 O O . ARG A 1 261 ? -13.276 3.330 13.538 1.00 93.94 261 ARG A O 1
ATOM 1870 N N . ASN A 1 262 ? -15.354 3.900 12.889 1.00 95.06 262 ASN A N 1
ATOM 1871 C CA . ASN A 1 262 ? -16.027 2.856 13.634 1.00 95.06 262 ASN A CA 1
ATOM 1872 C C . ASN A 1 262 ? -15.990 1.578 12.800 1.00 95.06 262 ASN A C 1
ATOM 1874 O O . ASN A 1 262 ? -16.541 1.540 11.706 1.00 95.06 262 ASN A O 1
ATOM 1878 N N . LEU A 1 263 ? -15.344 0.549 13.336 1.00 93.06 263 LEU A N 1
ATOM 1879 C CA . LEU A 1 263 ? -15.154 -0.762 12.721 1.00 93.06 263 LEU A CA 1
ATOM 1880 C C . LEU A 1 263 ? -16.268 -1.750 13.093 1.00 93.06 263 LEU A C 1
ATOM 1882 O O . LEU A 1 263 ? -16.266 -2.891 12.637 1.00 93.06 263 LEU A O 1
ATOM 1886 N N . PHE A 1 264 ? -17.203 -1.347 13.958 1.00 91.38 264 PHE A N 1
ATOM 1887 C CA . PHE A 1 264 ? -18.255 -2.224 14.452 1.00 91.38 264 PHE A CA 1
ATOM 1888 C C . PHE A 1 264 ? -19.447 -2.286 13.490 1.00 91.38 264 PHE A C 1
ATOM 1890 O O . PHE A 1 264 ? -20.416 -1.537 13.615 1.00 91.38 264 PHE A O 1
ATOM 1897 N N . ASP A 1 265 ? -19.377 -3.217 12.544 1.00 88.00 265 ASP A N 1
ATOM 1898 C CA . ASP A 1 265 ? -20.467 -3.529 11.623 1.00 88.00 265 ASP A CA 1
ATOM 1899 C C . ASP A 1 265 ? -21.429 -4.558 12.243 1.00 88.00 265 ASP A C 1
ATOM 1901 O O . ASP A 1 265 ? -21.132 -5.756 12.333 1.00 88.00 265 ASP A O 1
ATOM 1905 N N . VAL A 1 266 ? -22.604 -4.089 12.671 1.00 83.44 266 VAL A N 1
ATOM 1906 C CA . VAL A 1 266 ? -23.652 -4.932 13.274 1.00 83.44 266 VAL A CA 1
ATOM 1907 C C . VAL A 1 266 ? -24.134 -6.016 12.305 1.00 83.44 266 VAL A C 1
ATOM 1909 O O . VAL A 1 266 ? -24.421 -7.138 12.736 1.00 83.44 266 VAL A O 1
ATOM 1912 N N . GLU A 1 267 ? -24.212 -5.720 11.006 1.00 78.38 267 GLU A N 1
ATOM 1913 C CA . GLU A 1 267 ? -24.719 -6.662 10.007 1.00 78.38 267 GLU A CA 1
ATOM 1914 C C . GLU A 1 267 ? -23.723 -7.797 9.764 1.00 78.38 267 GLU A C 1
ATOM 1916 O O . GLU A 1 267 ? -24.124 -8.967 9.751 1.00 78.38 267 GLU A O 1
ATOM 1921 N N . LYS A 1 268 ? -22.421 -7.484 9.687 1.00 74.25 268 LYS A N 1
ATOM 1922 C CA . LYS A 1 268 ? -21.363 -8.511 9.629 1.00 74.25 268 LYS A CA 1
ATOM 1923 C C . LYS A 1 268 ? -21.323 -9.361 10.894 1.00 74.25 268 LYS A C 1
ATOM 1925 O O . LYS A 1 268 ? -21.184 -10.578 10.792 1.00 74.25 268 LYS A O 1
ATOM 1930 N N . CYS A 1 269 ? -21.525 -8.771 12.074 1.00 70.56 269 CYS A N 1
ATOM 1931 C CA . CYS A 1 269 ? -21.594 -9.533 13.326 1.00 70.56 269 CYS A CA 1
ATOM 1932 C C . CYS A 1 269 ? -22.745 -10.551 13.328 1.00 70.56 269 CYS A C 1
ATOM 1934 O O . CYS A 1 269 ? -22.602 -11.664 13.831 1.00 70.56 269 CYS A O 1
ATOM 1936 N N . ALA A 1 270 ? -23.897 -10.179 12.768 1.00 63.19 270 ALA A N 1
ATOM 1937 C CA . ALA A 1 270 ? -25.086 -11.023 12.737 1.00 63.19 270 ALA A CA 1
ATOM 1938 C C . ALA A 1 270 ? -24.988 -12.209 11.755 1.00 63.19 270 ALA A C 1
ATOM 1940 O O . ALA A 1 270 ? -25.782 -13.148 11.861 1.00 63.19 270 ALA A O 1
ATOM 1941 N N . ALA A 1 271 ? -24.043 -12.176 10.810 1.00 59.75 271 ALA A N 1
ATOM 1942 C CA . ALA A 1 271 ? -23.864 -13.192 9.772 1.00 59.75 271 ALA A CA 1
ATOM 1943 C C . ALA A 1 271 ? -22.964 -14.381 10.187 1.00 59.75 271 ALA A C 1
ATOM 1945 O O . ALA A 1 271 ? -22.973 -15.408 9.510 1.00 59.75 271 ALA A O 1
ATOM 1946 N N . LEU A 1 272 ? -22.220 -14.286 11.298 1.00 58.94 272 LEU A N 1
ATOM 1947 C CA . LEU A 1 272 ? -21.129 -15.217 11.660 1.00 58.94 272 LEU A CA 1
ATOM 1948 C C . LEU A 1 272 ? -21.551 -16.538 12.349 1.00 58.94 272 LEU A C 1
ATOM 1950 O O . LEU A 1 272 ? -20.710 -17.298 12.828 1.00 58.94 272 LEU A O 1
ATOM 1954 N N . GLY A 1 273 ? -22.841 -16.890 12.354 1.00 60.41 273 GLY A N 1
ATOM 1955 C CA . GLY A 1 273 ? -23.295 -18.193 12.864 1.00 60.41 273 GLY A CA 1
ATOM 1956 C C . GLY A 1 273 ? -22.990 -18.408 14.365 1.00 60.41 273 GLY A C 1
ATOM 1957 O O . GLY A 1 273 ? -23.173 -17.476 15.143 1.00 60.41 273 GLY A O 1
ATOM 1958 N N . PRO A 1 274 ? -22.596 -19.622 14.817 1.00 51.41 274 PRO A N 1
ATOM 1959 C CA . PRO A 1 274 ? -22.452 -19.965 16.240 1.00 51.41 274 PRO A CA 1
ATOM 1960 C C . PRO A 1 274 ? -21.180 -19.427 16.930 1.00 51.41 274 PRO A C 1
ATOM 1962 O O . PRO A 1 274 ? -20.956 -19.731 18.102 1.00 51.41 274 PRO A O 1
ATOM 1965 N N . TYR A 1 275 ? -20.341 -18.656 16.231 1.00 53.50 275 TYR A N 1
ATOM 1966 C CA . TYR A 1 275 ? -19.157 -17.995 16.787 1.00 53.50 275 TYR A CA 1
ATOM 1967 C C . TYR A 1 275 ? -19.439 -16.496 16.852 1.00 53.50 275 TYR A C 1
ATOM 1969 O O . TYR A 1 275 ? -19.551 -15.814 15.839 1.00 53.50 275 TYR A O 1
ATOM 1977 N N . TYR A 1 276 ? -19.685 -16.002 18.059 1.00 63.91 276 TYR A N 1
ATOM 1978 C CA . TYR A 1 276 ? -20.509 -14.813 18.241 1.00 63.91 276 TYR A CA 1
ATOM 1979 C C . TYR A 1 276 ? -19.698 -13.543 18.346 1.00 63.91 276 TYR A C 1
ATOM 1981 O O . TYR A 1 276 ? -19.655 -12.958 19.417 1.00 63.91 276 TYR A O 1
ATOM 1989 N N . GLY A 1 277 ? -19.075 -13.142 17.244 1.00 65.38 277 GLY A N 1
ATOM 1990 C CA . GLY A 1 277 ? -18.214 -11.973 17.157 1.00 65.38 277 GLY A CA 1
ATOM 1991 C C . GLY A 1 277 ? -17.320 -12.010 15.927 1.00 65.38 277 GLY A C 1
ATOM 1992 O O . GLY A 1 277 ? -17.242 -13.046 15.277 1.00 65.38 277 GLY A O 1
ATOM 1993 N N . PHE A 1 278 ? -16.625 -10.914 15.622 1.00 78.94 278 PHE A N 1
ATOM 1994 C CA . PHE A 1 278 ? -15.520 -10.935 14.657 1.00 78.94 278 PHE A CA 1
ATOM 1995 C C . PHE A 1 278 ? -14.182 -10.818 15.377 1.00 78.94 278 PHE A C 1
ATOM 1997 O O . PHE A 1 278 ? -14.087 -10.192 16.440 1.00 78.94 278 PHE A O 1
ATOM 2004 N N . GLU A 1 279 ? -13.166 -11.461 14.803 1.00 86.56 279 GLU A N 1
ATOM 2005 C CA . GLU A 1 279 ? -11.808 -11.406 15.325 1.00 86.56 279 GLU A CA 1
ATOM 2006 C C . GLU A 1 279 ? -11.234 -9.997 15.212 1.00 86.56 279 GLU A C 1
ATOM 2008 O O . GLU A 1 279 ? -11.449 -9.283 14.231 1.00 86.56 279 GLU A O 1
ATOM 2013 N N . ILE A 1 280 ? -10.500 -9.610 16.245 1.00 89.88 280 ILE A N 1
ATOM 2014 C CA . ILE A 1 280 ? -9.779 -8.349 16.334 1.00 89.88 280 ILE A CA 1
ATOM 2015 C C . ILE A 1 280 ? -8.326 -8.620 16.725 1.00 89.88 280 ILE A C 1
ATOM 2017 O O . ILE A 1 280 ? -8.002 -9.665 17.285 1.00 89.88 280 ILE A O 1
ATOM 2021 N N . ASP A 1 281 ? -7.447 -7.663 16.446 1.00 89.50 281 ASP A N 1
ATOM 2022 C CA . ASP A 1 281 ? -6.066 -7.690 16.925 1.00 89.50 281 ASP A CA 1
ATOM 2023 C C . ASP A 1 281 ? -5.934 -7.065 18.328 1.00 89.50 281 ASP A C 1
ATOM 2025 O O . ASP A 1 281 ? -6.906 -6.629 18.947 1.00 89.50 281 ASP A O 1
ATOM 2029 N N . THR A 1 282 ? -4.706 -7.016 18.847 1.00 89.56 282 THR A N 1
ATOM 2030 C CA . THR A 1 282 ? -4.393 -6.452 20.168 1.00 89.56 282 THR A CA 1
ATOM 2031 C C . THR A 1 282 ? -4.410 -4.920 20.212 1.00 89.56 282 THR A C 1
ATOM 2033 O O . THR A 1 282 ? -4.155 -4.356 21.275 1.00 89.56 282 THR A O 1
ATOM 2036 N N . ASN A 1 283 ? -4.753 -4.225 19.124 1.00 91.25 283 ASN A N 1
ATOM 2037 C CA . ASN A 1 283 ? -4.745 -2.764 19.014 1.00 91.25 283 ASN A CA 1
ATOM 2038 C C . ASN A 1 283 ? -6.150 -2.164 18.823 1.00 91.25 283 ASN A C 1
ATOM 2040 O O . ASN A 1 283 ? -6.331 -1.254 18.020 1.00 91.25 283 ASN A O 1
ATOM 2044 N N . LYS A 1 284 ? -7.169 -2.653 19.535 1.00 93.75 284 LYS A N 1
ATOM 2045 C CA . LYS A 1 284 ? -8.541 -2.136 19.432 1.00 93.75 284 LYS A CA 1
ATOM 2046 C C . LYS A 1 284 ? -9.100 -1.671 20.773 1.00 93.75 284 LYS A C 1
ATOM 2048 O O . LYS A 1 284 ? -8.823 -2.247 21.828 1.00 93.75 284 LYS A O 1
ATOM 2053 N N . THR A 1 285 ? -9.957 -0.655 20.713 1.00 95.25 285 THR A N 1
ATOM 2054 C CA . THR A 1 285 ? -10.758 -0.180 21.850 1.00 95.25 285 THR A CA 1
ATOM 2055 C C . THR A 1 285 ? -12.241 -0.239 21.508 1.00 95.25 285 THR A C 1
ATOM 2057 O O . THR A 1 285 ? -12.661 0.276 20.472 1.00 95.25 285 THR A O 1
ATOM 2060 N N . LEU A 1 286 ? -13.033 -0.851 22.389 1.00 95.38 286 LEU A N 1
ATOM 2061 C CA . LEU A 1 286 ? -14.486 -0.959 22.295 1.00 95.38 286 LEU A CA 1
ATOM 2062 C C . LEU A 1 286 ? -15.138 -0.041 23.331 1.00 95.38 286 LEU A C 1
ATOM 2064 O O . LEU A 1 286 ? -14.818 -0.115 24.518 1.00 95.38 286 LEU A O 1
ATOM 2068 N N . GLN A 1 287 ? -16.090 0.775 22.890 1.00 95.88 287 GLN A N 1
ATOM 2069 C CA . GLN A 1 287 ? -16.896 1.645 23.737 1.00 95.88 287 GLN A CA 1
ATOM 2070 C C . GLN A 1 287 ? -18.388 1.413 23.491 1.00 95.88 287 GLN A C 1
ATOM 2072 O O . GLN A 1 287 ? -18.813 1.178 22.357 1.00 95.88 287 GLN A O 1
ATOM 2077 N N . ILE A 1 288 ? -19.178 1.524 24.559 1.00 96.06 288 ILE A N 1
ATOM 2078 C CA . ILE A 1 288 ? -20.638 1.573 24.498 1.00 96.06 288 ILE A CA 1
ATOM 2079 C C . ILE A 1 288 ? -21.176 2.803 25.232 1.00 96.06 288 ILE A C 1
ATOM 2081 O O . ILE A 1 288 ? -20.663 3.187 26.285 1.00 96.06 288 ILE A O 1
ATOM 2085 N N . ALA A 1 289 ? -22.256 3.379 24.717 1.00 95.19 289 ALA A N 1
ATOM 2086 C CA . ALA A 1 289 ? -23.045 4.397 25.402 1.00 95.19 289 ALA A CA 1
ATOM 2087 C C . ALA A 1 289 ? -24.532 4.047 25.300 1.00 95.19 289 ALA A C 1
ATOM 2089 O O . ALA A 1 289 ? -25.021 3.710 24.226 1.00 95.19 289 ALA A O 1
ATOM 2090 N N . LEU A 1 290 ? -25.253 4.064 26.425 1.00 95.50 290 LEU A N 1
ATOM 2091 C CA . LEU A 1 290 ? -26.691 3.792 26.421 1.00 95.50 290 LEU A CA 1
ATOM 2092 C C . LEU A 1 290 ? -27.412 4.961 25.744 1.00 95.50 290 LEU A C 1
ATOM 2094 O O . LEU A 1 290 ? -27.224 6.108 26.143 1.00 95.50 290 LEU A O 1
ATOM 2098 N N . LYS A 1 291 ? -28.246 4.663 24.748 1.00 95.50 291 LYS A N 1
ATOM 2099 C CA . LYS A 1 291 ? -29.017 5.673 24.020 1.00 95.50 291 LYS A CA 1
ATOM 2100 C C . LYS A 1 291 ? -30.084 6.300 24.915 1.00 95.50 291 LYS A C 1
ATOM 2102 O O . LYS A 1 291 ? -30.687 5.627 25.757 1.00 95.50 291 LYS A O 1
ATOM 2107 N N . ASP A 1 292 ? -30.383 7.571 24.669 1.00 93.56 292 ASP A N 1
ATOM 2108 C CA . ASP A 1 292 ? -31.417 8.298 25.405 1.00 93.56 292 ASP A CA 1
ATOM 2109 C C . ASP A 1 292 ? -32.774 7.578 25.345 1.00 93.56 292 ASP A C 1
ATOM 2111 O O . ASP A 1 292 ? -33.257 7.167 24.288 1.00 93.56 292 ASP A O 1
ATOM 2115 N N . GLY A 1 293 ? -33.397 7.400 26.513 1.00 92.31 293 GLY A N 1
ATOM 2116 C CA . GLY A 1 293 ? -34.696 6.734 26.647 1.00 92.31 293 GLY A CA 1
ATOM 2117 C C . GLY A 1 293 ? -34.682 5.216 26.420 1.00 92.31 293 GLY A C 1
ATOM 2118 O O . GLY A 1 293 ? -35.739 4.586 26.498 1.00 92.31 293 GLY A O 1
ATOM 2119 N N . LYS A 1 294 ? -33.519 4.604 26.162 1.00 95.25 294 LYS A N 1
ATOM 2120 C CA . LYS A 1 294 ? -33.365 3.146 26.108 1.00 95.25 294 LYS A CA 1
ATOM 2121 C C . LYS A 1 294 ? -32.998 2.586 27.480 1.00 95.25 294 LYS A C 1
ATOM 2123 O O . LYS A 1 294 ? -32.530 3.287 28.371 1.00 95.25 294 LYS A O 1
ATOM 2128 N N . THR A 1 295 ? -33.232 1.290 27.649 1.00 93.62 295 THR A N 1
ATOM 2129 C CA . THR A 1 295 ? -32.806 0.536 28.833 1.00 93.62 295 THR A CA 1
ATOM 2130 C C . THR A 1 295 ? -31.877 -0.584 28.398 1.00 93.62 295 THR A C 1
ATOM 2132 O O . THR A 1 295 ? -31.987 -1.083 27.277 1.00 93.62 295 THR A O 1
ATOM 2135 N N . CYS A 1 296 ? -30.942 -0.957 29.271 1.00 92.88 296 CYS A N 1
ATOM 2136 C CA . CYS A 1 296 ? -30.058 -2.084 29.007 1.00 92.88 296 CYS A CA 1
ATOM 2137 C C . CYS A 1 296 ? -30.903 -3.357 28.821 1.00 92.88 296 CYS A C 1
ATOM 2139 O O . CYS A 1 296 ? -31.715 -3.660 29.704 1.00 92.88 296 CYS A O 1
ATOM 2141 N N . PRO A 1 297 ? -30.719 -4.118 27.727 1.00 91.50 297 PRO A N 1
ATOM 2142 C CA . PRO A 1 297 ? -31.382 -5.401 27.566 1.00 91.50 297 PRO A CA 1
ATOM 2143 C C . PRO A 1 297 ? -31.026 -6.339 28.725 1.00 91.50 297 PRO A C 1
ATOM 2145 O O . PRO A 1 297 ? -29.935 -6.266 29.296 1.00 91.50 297 PRO A O 1
ATOM 2148 N N . THR A 1 298 ? -31.964 -7.210 29.090 1.00 90.00 298 THR A N 1
ATOM 2149 C CA . THR A 1 298 ? -31.783 -8.165 30.193 1.00 90.00 298 THR A CA 1
ATOM 2150 C C . THR A 1 298 ? -31.246 -9.492 29.678 1.00 90.00 298 THR A C 1
ATOM 2152 O O . THR A 1 298 ? -31.502 -9.861 28.536 1.00 90.00 298 THR A O 1
ATOM 2155 N N . ASN A 1 299 ? -30.532 -10.228 30.535 1.00 89.06 299 ASN A N 1
ATOM 2156 C CA . ASN A 1 299 ? -29.971 -11.545 30.213 1.00 89.06 299 ASN A CA 1
ATOM 2157 C C . ASN A 1 299 ? -29.026 -11.552 29.002 1.00 89.06 299 ASN A C 1
ATOM 2159 O O . ASN A 1 299 ? -28.894 -12.587 28.355 1.00 89.06 299 ASN A O 1
ATOM 2163 N N . VAL A 1 300 ? -28.365 -10.428 28.715 1.00 90.38 300 VAL A N 1
ATOM 2164 C CA . VAL A 1 300 ? -27.345 -10.336 27.666 1.00 90.38 300 VAL A CA 1
ATOM 2165 C C . VAL A 1 300 ? -25.981 -9.994 28.259 1.00 90.38 300 VAL A C 1
ATOM 2167 O O . VAL A 1 300 ? -25.898 -9.313 29.279 1.00 90.38 300 VAL A O 1
ATOM 2170 N N . SER A 1 301 ? -24.915 -10.424 27.597 1.00 91.25 301 SER A N 1
ATOM 2171 C CA . SER A 1 301 ? -23.546 -9.977 27.837 1.00 91.25 301 SER A CA 1
ATOM 2172 C C . SER A 1 301 ? -22.923 -9.507 26.527 1.00 91.25 301 SER A C 1
ATOM 2174 O O . SER A 1 301 ? -23.230 -10.070 25.479 1.00 91.25 301 SER A O 1
ATOM 2176 N N . PHE A 1 302 ? -22.062 -8.491 26.575 1.00 92.56 302 PHE A N 1
ATOM 2177 C CA . PHE A 1 302 ? -21.388 -7.926 25.399 1.00 92.56 302 PHE A CA 1
ATOM 2178 C C . PHE A 1 302 ? -20.047 -7.301 25.772 1.00 92.56 302 PHE A C 1
ATOM 2180 O O . PHE A 1 302 ? -19.948 -6.635 26.805 1.00 92.56 302 PHE A O 1
ATOM 2187 N N . GLY A 1 303 ? -19.006 -7.531 24.976 1.00 92.56 303 GLY A N 1
ATOM 2188 C CA . GLY A 1 303 ? -17.654 -7.055 25.275 1.00 92.56 303 GLY A CA 1
ATOM 2189 C C . GLY A 1 303 ? -16.581 -7.761 24.455 1.00 92.56 303 GLY A C 1
ATOM 2190 O O . GLY A 1 303 ? -16.882 -8.351 23.422 1.00 92.56 303 GLY A O 1
ATOM 2191 N N . ILE A 1 304 ? -15.332 -7.707 24.921 1.00 92.00 304 ILE A N 1
ATOM 2192 C CA . ILE A 1 304 ? -14.207 -8.382 24.260 1.00 92.00 304 ILE A CA 1
ATOM 2193 C C . ILE A 1 304 ? -13.951 -9.739 24.925 1.00 92.00 304 ILE A C 1
ATOM 2195 O O . ILE A 1 304 ? -13.905 -9.844 26.150 1.00 92.00 304 ILE A O 1
ATOM 2199 N N . VAL A 1 305 ? -13.774 -10.779 24.118 1.00 89.50 305 VAL A N 1
ATOM 2200 C CA . VAL A 1 305 ? -13.503 -12.162 24.528 1.00 89.50 305 VAL A CA 1
ATOM 2201 C C . VAL A 1 305 ? -12.176 -12.603 23.927 1.00 89.50 305 VAL A C 1
ATOM 2203 O O . VAL A 1 305 ? -11.891 -12.285 22.779 1.00 89.50 305 VAL A O 1
ATOM 2206 N N . TYR A 1 306 ? -11.368 -13.344 24.680 1.00 89.56 306 TYR A N 1
ATOM 2207 C CA . TYR A 1 306 ? -10.071 -13.832 24.214 1.00 89.56 306 TYR A CA 1
ATOM 2208 C C . TYR A 1 306 ? -9.747 -15.224 24.762 1.00 89.56 306 TYR A C 1
ATOM 2210 O O . TYR A 1 306 ? -10.318 -15.657 25.765 1.00 89.56 306 TYR A O 1
ATOM 2218 N N . VAL A 1 307 ? -8.864 -15.959 24.083 1.00 86.19 307 VAL A N 1
ATOM 2219 C CA . VAL A 1 307 ? -8.560 -17.365 24.402 1.00 86.19 307 VAL A CA 1
ATOM 2220 C C . VAL A 1 307 ? -7.077 -17.560 24.710 1.00 86.19 307 VAL A C 1
ATOM 2222 O O . VAL A 1 307 ? -6.237 -17.472 23.814 1.00 86.19 307 VAL A O 1
ATOM 2225 N N . HIS A 1 308 ? -6.777 -17.926 25.959 1.00 83.56 308 HIS A N 1
ATOM 2226 C CA . HIS A 1 308 ? -5.434 -18.257 26.447 1.00 83.56 308 HIS A CA 1
ATOM 2227 C C . HIS A 1 308 ? -5.479 -19.544 27.290 1.00 83.56 308 HIS A C 1
ATOM 2229 O O . HIS A 1 308 ? -5.611 -19.514 28.514 1.00 83.56 308 HIS A O 1
ATOM 2235 N N . GLY A 1 309 ? -5.488 -20.707 26.626 1.00 81.69 309 GLY A N 1
ATOM 2236 C CA . GLY A 1 309 ? -5.743 -22.018 27.249 1.00 81.69 309 GLY A CA 1
ATOM 2237 C C . GLY A 1 309 ? -7.210 -22.232 27.662 1.00 81.69 309 GLY A C 1
ATOM 2238 O O . GLY A 1 309 ? -7.775 -23.278 27.362 1.00 81.69 309 GLY A O 1
ATOM 2239 N N . ASN A 1 310 ? -7.836 -21.214 28.264 1.00 80.69 310 ASN A N 1
ATOM 2240 C CA . ASN A 1 310 ? -9.263 -21.098 28.569 1.00 80.69 310 ASN A CA 1
ATOM 2241 C C . ASN A 1 310 ? -9.838 -19.792 27.978 1.00 80.69 310 ASN A C 1
ATOM 2243 O O . ASN A 1 310 ? -9.093 -18.863 27.661 1.00 80.69 310 ASN A O 1
ATOM 2247 N N . THR A 1 311 ? -11.167 -19.699 27.862 1.00 82.88 311 THR A N 1
ATOM 2248 C CA . THR A 1 311 ? -11.860 -18.471 27.434 1.00 82.88 311 THR A CA 1
ATOM 2249 C C . THR A 1 311 ? -11.899 -17.441 28.561 1.00 82.88 311 THR A C 1
ATOM 2251 O O . THR A 1 311 ? -12.385 -17.721 29.657 1.00 82.88 311 THR A O 1
ATOM 2254 N N . MET A 1 312 ? -11.430 -16.234 28.269 1.00 86.94 312 MET A N 1
ATOM 2255 C CA . MET A 1 312 ? -11.437 -15.069 29.147 1.00 86.94 312 MET A CA 1
ATOM 2256 C C . MET A 1 312 ? -12.303 -13.965 28.536 1.00 86.94 312 MET A C 1
ATOM 2258 O O . MET A 1 312 ? -12.486 -13.901 27.320 1.00 86.94 312 MET A O 1
ATOM 2262 N N . VAL A 1 313 ? -12.890 -13.117 29.383 1.00 87.38 313 VAL A N 1
ATOM 2263 C CA . VAL A 1 313 ? -13.934 -12.171 28.968 1.00 87.38 313 VAL A CA 1
ATOM 2264 C C . VAL A 1 313 ? -13.804 -10.834 29.692 1.00 87.38 313 VAL A C 1
ATOM 2266 O O . VAL A 1 313 ? -13.722 -10.788 30.918 1.00 87.38 313 VAL A O 1
ATOM 2269 N N . ASN A 1 314 ? -13.869 -9.749 28.929 1.00 91.50 314 ASN A N 1
ATOM 2270 C CA . ASN A 1 314 ? -13.996 -8.376 29.403 1.00 91.50 314 ASN A CA 1
ATOM 2271 C C . ASN A 1 314 ? -15.367 -7.840 28.975 1.00 91.50 314 ASN A C 1
ATOM 2273 O O . ASN A 1 314 ? -15.519 -7.164 27.955 1.00 91.50 314 ASN A O 1
ATOM 2277 N N . TRP A 1 315 ? -16.388 -8.198 29.755 1.00 92.38 315 TRP A N 1
ATOM 2278 C CA . TRP A 1 315 ? -17.771 -7.804 29.508 1.00 92.38 315 TRP A CA 1
ATOM 2279 C C . TRP A 1 315 ? -18.031 -6.345 29.907 1.00 92.38 315 TRP A C 1
ATOM 2281 O O . TRP A 1 315 ? -17.899 -5.987 31.080 1.00 92.38 315 TRP A O 1
ATOM 2291 N N . LEU A 1 316 ? -18.472 -5.536 28.941 1.00 94.81 316 LEU A N 1
ATOM 2292 C CA . LEU A 1 316 ? -19.029 -4.198 29.163 1.00 94.81 316 LEU A CA 1
ATOM 2293 C C . LEU A 1 316 ? -20.482 -4.288 29.640 1.00 94.81 316 LEU A C 1
ATOM 2295 O O . LEU A 1 316 ? -20.887 -3.597 30.574 1.00 94.81 316 LEU A O 1
ATOM 2299 N N . ILE A 1 317 ? -21.249 -5.201 29.043 1.00 94.62 317 ILE A N 1
ATOM 2300 C CA . ILE A 1 317 ? -22.607 -5.558 29.461 1.00 94.62 317 ILE A CA 1
ATOM 2301 C C . ILE A 1 317 ? -22.567 -6.959 30.060 1.00 94.62 317 ILE A C 1
ATOM 2303 O O . ILE A 1 317 ? -21.957 -7.859 29.488 1.00 94.62 317 ILE A O 1
ATOM 2307 N N . THR A 1 318 ? -23.231 -7.143 31.196 1.00 92.06 318 THR A N 1
ATOM 2308 C CA . THR A 1 318 ? -23.437 -8.441 31.850 1.00 92.06 318 THR A CA 1
ATOM 2309 C C . THR A 1 318 ? -24.931 -8.692 32.040 1.00 92.06 318 THR A C 1
ATOM 2311 O O . THR A 1 318 ? -25.739 -7.772 31.909 1.00 92.06 318 THR A O 1
ATOM 2314 N N . SER A 1 319 ? -25.311 -9.898 32.476 1.00 85.44 319 SER A N 1
ATOM 2315 C CA . SER A 1 319 ? -26.705 -10.222 32.822 1.00 85.44 319 SER A CA 1
ATOM 2316 C C . SER A 1 319 ? -27.332 -9.274 33.857 1.00 85.44 319 SER A C 1
ATOM 2318 O O . SER A 1 319 ? -28.554 -9.187 33.938 1.00 85.44 319 SER A O 1
ATOM 2320 N N . ASN A 1 320 ? -26.503 -8.568 34.634 1.00 86.56 320 ASN A N 1
ATOM 2321 C CA . ASN A 1 320 ? -26.916 -7.616 35.666 1.00 86.56 320 ASN A CA 1
ATOM 2322 C C . ASN A 1 320 ? -26.956 -6.157 35.167 1.00 86.56 320 ASN A C 1
ATOM 2324 O O . ASN A 1 320 ? -27.203 -5.251 35.960 1.00 86.56 320 ASN A O 1
ATOM 2328 N N . GLY A 1 321 ? -26.706 -5.922 33.876 1.00 89.56 321 GLY A N 1
ATOM 2329 C CA . GLY A 1 321 ? -26.644 -4.601 33.254 1.00 89.56 321 GLY A CA 1
ATOM 2330 C C . GLY A 1 321 ? -25.226 -4.174 32.864 1.00 89.56 321 GLY A C 1
ATOM 2331 O O . GLY A 1 321 ? -24.304 -4.991 32.771 1.00 89.56 321 GLY A O 1
ATOM 2332 N N . VAL A 1 322 ? -25.063 -2.871 32.618 1.00 93.94 322 VAL A N 1
ATOM 2333 C CA . VAL A 1 322 ? -23.787 -2.253 32.226 1.00 93.94 322 VAL A CA 1
ATOM 2334 C C . VAL A 1 322 ? -22.813 -2.291 33.402 1.00 93.94 322 VAL A C 1
ATOM 2336 O O . VAL A 1 322 ? -23.112 -1.776 34.478 1.00 93.94 322 VAL A O 1
ATOM 2339 N N . ARG A 1 323 ? -21.646 -2.900 33.189 1.00 93.56 323 ARG A N 1
ATOM 2340 C CA . ARG A 1 323 ? -20.547 -2.977 34.159 1.00 93.56 323 ARG A CA 1
ATOM 2341 C C . ARG A 1 323 ? -19.534 -1.860 33.932 1.00 93.56 323 ARG A C 1
ATOM 2343 O O . ARG A 1 323 ? -19.138 -1.187 34.875 1.00 93.56 323 ARG A O 1
ATOM 2350 N N . GLU A 1 324 ? -19.138 -1.682 32.679 1.00 93.06 324 GLU A N 1
ATOM 2351 C CA . GLU A 1 324 ? -18.160 -0.703 32.207 1.00 93.06 324 GLU A CA 1
ATOM 2352 C C . GLU A 1 324 ? -18.615 -0.194 30.833 1.00 93.06 324 GLU A C 1
ATOM 2354 O O . GLU A 1 324 ? -19.420 -0.838 30.159 1.00 93.06 324 GLU A O 1
ATOM 2359 N N . THR A 1 325 ? -18.116 0.964 30.407 1.00 92.81 325 THR A N 1
ATOM 2360 C CA . THR A 1 325 ? -18.476 1.574 29.114 1.00 92.81 325 THR A CA 1
ATOM 2361 C C . THR A 1 325 ? -17.343 1.544 28.096 1.00 92.81 325 THR A C 1
ATOM 2363 O O . THR A 1 325 ? -17.575 1.867 26.935 1.00 92.81 325 THR A O 1
ATOM 2366 N N . ILE A 1 326 ? -16.133 1.150 28.499 1.00 94.44 326 ILE A N 1
ATOM 2367 C CA . ILE A 1 326 ? -14.954 1.082 27.635 1.00 94.44 326 ILE A CA 1
ATOM 2368 C C . ILE A 1 326 ? -14.051 -0.085 28.040 1.00 94.44 326 ILE A C 1
ATOM 2370 O O . ILE A 1 326 ? -13.838 -0.331 29.223 1.00 94.44 326 ILE A O 1
ATOM 2374 N N . THR A 1 327 ? -13.522 -0.811 27.059 1.00 94.31 327 THR A N 1
ATOM 2375 C CA . THR A 1 327 ? -12.506 -1.854 27.253 1.00 94.31 327 THR A CA 1
ATOM 2376 C C . THR A 1 327 ? -11.593 -1.908 26.029 1.00 94.31 327 THR A C 1
ATOM 2378 O O . THR A 1 327 ? -11.968 -1.440 24.954 1.00 94.31 327 THR A O 1
ATOM 2381 N N . ASN A 1 328 ? -10.382 -2.441 26.170 1.00 93.44 328 ASN A N 1
ATOM 2382 C CA . ASN A 1 328 ? -9.420 -2.535 25.074 1.00 93.44 328 ASN A CA 1
ATOM 2383 C C . ASN A 1 328 ? -8.689 -3.882 25.086 1.00 93.44 328 ASN A C 1
ATOM 2385 O O . ASN A 1 328 ? -8.711 -4.605 26.082 1.00 93.44 328 ASN A O 1
ATOM 2389 N N . SER A 1 329 ? -8.060 -4.212 23.963 1.00 90.81 329 SER A N 1
ATOM 2390 C CA . SER A 1 329 ? -7.390 -5.494 23.725 1.00 90.81 329 SER A CA 1
ATOM 2391 C C . SER A 1 329 ? -5.894 -5.506 24.068 1.00 90.81 329 SER A C 1
ATOM 2393 O O . SER A 1 329 ? -5.223 -6.493 23.773 1.00 90.81 329 SER A O 1
ATOM 2395 N N . ARG A 1 330 ? -5.344 -4.426 24.649 1.00 87.25 330 ARG A N 1
ATOM 2396 C CA . ARG A 1 330 ? -3.887 -4.235 24.806 1.00 87.25 330 ARG A CA 1
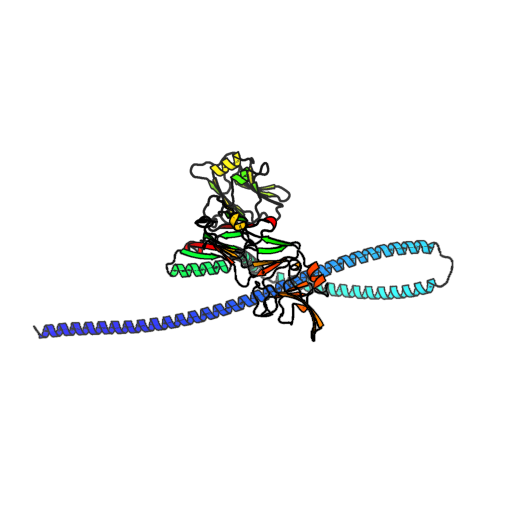ATOM 2397 C C . ARG A 1 330 ? -3.221 -5.351 25.601 1.00 87.25 330 ARG A C 1
ATOM 2399 O O . ARG A 1 330 ? -2.155 -5.820 25.221 1.00 87.25 330 ARG A O 1
ATOM 2406 N N . ASP A 1 331 ? -3.859 -5.755 26.693 1.00 82.38 331 ASP A N 1
ATOM 2407 C CA . ASP A 1 331 ? -3.291 -6.698 27.661 1.00 82.38 331 ASP A CA 1
ATOM 2408 C C . ASP A 1 331 ? -3.627 -8.162 27.322 1.00 82.38 331 ASP A C 1
ATOM 2410 O O . ASP A 1 331 ? -3.294 -9.072 28.075 1.00 82.38 331 ASP A O 1
ATOM 2414 N N . MET A 1 332 ? -4.279 -8.414 26.181 1.00 87.12 332 MET A N 1
ATOM 2415 C CA . MET A 1 332 ? -4.672 -9.753 25.717 1.00 87.12 332 MET A CA 1
ATOM 2416 C C . MET A 1 332 ? -3.542 -10.437 24.931 1.00 87.12 332 MET A C 1
ATOM 2418 O O . MET A 1 332 ? -3.793 -11.214 24.005 1.00 87.12 332 MET A O 1
ATOM 2422 N N . THR A 1 333 ? -2.291 -10.127 25.281 1.00 75.81 333 THR A N 1
ATOM 2423 C CA . THR A 1 333 ? -1.091 -10.703 24.668 1.00 75.81 333 THR A CA 1
ATOM 2424 C C . THR A 1 333 ? -1.061 -12.217 24.887 1.00 75.81 333 THR A C 1
ATOM 2426 O O . THR A 1 333 ? -1.587 -12.714 25.879 1.00 75.81 333 THR A O 1
ATOM 2429 N N . ASP A 1 334 ? -0.482 -12.965 23.948 1.00 82.50 334 ASP A N 1
ATOM 2430 C CA . ASP A 1 334 ? -0.437 -14.440 23.965 1.00 82.50 334 ASP A CA 1
ATOM 2431 C C . ASP A 1 334 ? -1.805 -15.142 23.823 1.00 82.50 334 ASP A C 1
ATOM 2433 O O . ASP A 1 334 ? -1.925 -16.348 24.069 1.00 82.50 334 ASP A O 1
ATOM 2437 N N . SER A 1 335 ? -2.847 -14.413 23.410 1.00 84.94 335 SER A N 1
ATOM 2438 C CA . SER A 1 335 ? -4.135 -15.005 23.044 1.00 84.94 335 SER A CA 1
ATOM 2439 C C . SER A 1 335 ? -4.065 -15.652 21.664 1.00 84.94 335 SER A C 1
ATOM 2441 O O . SER A 1 335 ? -3.534 -15.083 20.715 1.00 84.94 335 SER A O 1
ATOM 2443 N N . THR A 1 336 ? -4.665 -16.831 21.534 1.00 86.06 336 THR A N 1
ATOM 2444 C CA . THR A 1 336 ? -4.839 -17.509 20.234 1.00 86.06 336 THR A CA 1
ATOM 2445 C C . THR A 1 336 ? -5.947 -16.885 19.389 1.00 86.06 336 THR A C 1
ATOM 2447 O O . THR A 1 336 ? -5.958 -17.055 18.176 1.00 86.06 336 THR A O 1
ATOM 2450 N N . GLN A 1 337 ? -6.873 -16.175 20.035 1.00 87.56 337 GLN A N 1
ATOM 2451 C CA . GLN A 1 337 ? -8.007 -15.512 19.406 1.00 87.56 337 GLN A CA 1
ATOM 2452 C C . GLN A 1 337 ? -8.483 -14.366 20.304 1.00 87.56 337 GLN A C 1
ATOM 2454 O O . GLN A 1 337 ? -8.527 -14.537 21.526 1.00 87.56 337 GLN A O 1
ATOM 2459 N N . ILE A 1 338 ? -8.853 -13.228 19.712 1.00 89.88 338 ILE A N 1
ATOM 2460 C CA . ILE A 1 338 ? -9.478 -12.078 20.384 1.00 89.88 338 ILE A CA 1
ATOM 2461 C C . ILE A 1 338 ? -10.675 -11.651 19.533 1.00 89.88 338 ILE A C 1
ATOM 2463 O O . ILE A 1 338 ? -10.558 -11.570 18.316 1.00 89.88 338 ILE A O 1
ATOM 2467 N N . MET A 1 339 ? -11.833 -11.408 20.144 1.00 88.44 339 MET A N 1
ATOM 2468 C CA . MET A 1 339 ? -13.091 -11.129 19.447 1.00 88.44 339 MET A CA 1
ATOM 2469 C C . MET A 1 339 ? -13.937 -10.099 20.191 1.00 88.44 339 MET A C 1
ATOM 2471 O O . MET A 1 339 ? -13.929 -10.057 21.419 1.00 88.44 339 MET A O 1
ATOM 2475 N N . VAL A 1 340 ? -14.755 -9.337 19.465 1.00 89.56 340 VAL A N 1
ATOM 2476 C CA . VAL A 1 340 ? -15.890 -8.604 20.057 1.00 89.56 340 VAL A CA 1
ATOM 2477 C C . VAL A 1 340 ? -17.118 -9.497 20.022 1.00 89.56 340 VAL A C 1
ATOM 2479 O O . VAL A 1 340 ? -17.530 -9.873 18.933 1.00 89.56 340 VAL A O 1
ATOM 2482 N N . ALA A 1 341 ? -17.719 -9.817 21.170 1.00 87.00 341 ALA A N 1
ATOM 2483 C CA . ALA A 1 341 ? -18.737 -10.858 21.253 1.00 87.00 341 ALA A CA 1
ATOM 2484 C C . ALA A 1 341 ? -19.957 -10.537 22.121 1.00 87.00 341 ALA A C 1
ATOM 2486 O O . ALA A 1 341 ? -19.916 -9.634 22.958 1.00 87.00 341 ALA A O 1
ATOM 2487 N N . CYS A 1 342 ? -21.034 -11.322 21.952 1.00 88.19 342 CYS A N 1
ATOM 2488 C CA . CYS A 1 342 ? -22.214 -11.303 22.825 1.00 88.19 342 CYS A CA 1
ATOM 2489 C C . CYS A 1 342 ? -22.661 -12.690 23.321 1.00 88.19 342 CYS A C 1
ATOM 2491 O O . CYS A 1 342 ? -22.334 -13.723 22.736 1.00 88.19 342 CYS A O 1
ATOM 2493 N N . TYR A 1 343 ? -23.460 -12.703 24.392 1.00 86.00 343 TYR A N 1
ATOM 2494 C CA . TYR A 1 343 ? -24.142 -13.885 24.924 1.00 86.00 343 TYR A CA 1
ATOM 2495 C C . TYR A 1 343 ? -25.574 -13.538 25.377 1.00 86.00 343 TYR A C 1
ATOM 2497 O O . TYR A 1 343 ? -25.721 -12.526 26.048 1.00 86.00 343 TYR A O 1
ATOM 2505 N N . PRO A 1 344 ? -26.618 -14.347 25.105 1.00 86.00 344 PRO A N 1
ATOM 2506 C CA . PRO A 1 344 ? -26.629 -15.475 24.190 1.00 86.00 344 PRO A CA 1
ATOM 2507 C C . PRO A 1 344 ? -26.259 -15.001 22.800 1.00 86.00 344 PRO A C 1
ATOM 2509 O O . PRO A 1 344 ? -26.767 -13.996 22.314 1.00 86.00 344 PRO A O 1
ATOM 2512 N N . GLY A 1 345 ? -25.373 -15.737 22.162 1.00 81.44 345 GLY A N 1
ATOM 2513 C CA . GLY A 1 345 ? -24.946 -15.399 20.834 1.00 81.44 345 GLY A CA 1
ATOM 2514 C C . GLY A 1 345 ? -26.057 -15.643 19.826 1.00 81.44 345 GLY A C 1
ATOM 2515 O O . GLY A 1 345 ? -26.466 -16.780 19.616 1.00 81.44 345 GLY A O 1
ATOM 2516 N N . ASN A 1 346 ? -26.600 -14.595 19.228 1.00 79.81 346 ASN A N 1
ATOM 2517 C CA . ASN A 1 346 ? -27.487 -14.687 18.073 1.00 79.81 346 ASN A CA 1
ATOM 2518 C C . ASN A 1 346 ? -27.763 -13.280 17.536 1.00 79.81 346 ASN A C 1
ATOM 2520 O O . ASN A 1 346 ? -27.473 -12.270 18.185 1.00 79.81 346 ASN A O 1
ATOM 2524 N N . LYS A 1 347 ? -28.353 -13.231 16.341 1.00 80.81 347 LYS A N 1
ATOM 2525 C CA . LYS A 1 347 ? -28.725 -11.986 15.671 1.00 80.81 347 LYS A CA 1
ATOM 2526 C C . LYS A 1 347 ? -29.686 -11.129 16.502 1.00 80.81 347 LYS A C 1
ATOM 2528 O O . LYS A 1 347 ? -29.526 -9.916 16.524 1.00 80.81 347 LYS A O 1
ATOM 2533 N N . GLU A 1 348 ? -30.649 -11.735 17.195 1.00 85.75 348 GLU A N 1
ATOM 2534 C CA . GLU A 1 348 ? -31.648 -11.008 17.993 1.00 85.75 348 GLU A CA 1
ATOM 2535 C C . GLU A 1 348 ? -31.005 -10.308 19.197 1.00 85.75 348 GLU A C 1
ATOM 2537 O O . GLU A 1 348 ? -31.280 -9.137 19.444 1.00 85.75 348 GLU A O 1
ATOM 2542 N N . THR A 1 349 ? -30.086 -10.981 19.894 1.00 87.50 349 THR A N 1
ATOM 2543 C CA . THR A 1 349 ? -29.298 -10.409 20.991 1.00 87.50 349 THR A CA 1
ATOM 2544 C C . THR A 1 349 ? -28.439 -9.250 20.497 1.00 87.50 349 THR A C 1
ATOM 2546 O O . THR A 1 349 ? -28.493 -8.167 21.078 1.00 87.50 349 THR A O 1
ATOM 2549 N N . MET A 1 350 ? -27.681 -9.445 19.409 1.00 86.94 350 MET A N 1
ATOM 2550 C CA . MET A 1 350 ? -26.845 -8.384 18.831 1.00 86.94 350 MET A CA 1
ATOM 2551 C C . MET A 1 350 ? -27.678 -7.175 18.410 1.00 86.94 350 MET A C 1
ATOM 2553 O O . MET A 1 350 ? -27.306 -6.047 18.725 1.00 86.94 350 MET A O 1
ATOM 2557 N N . GLN A 1 351 ? -28.827 -7.403 17.768 1.00 88.31 351 GLN A N 1
ATOM 2558 C CA . GLN A 1 351 ? -29.734 -6.329 17.378 1.00 88.31 351 GLN A CA 1
ATOM 2559 C C . GLN A 1 351 ? -30.317 -5.620 18.602 1.00 88.31 351 GLN A C 1
ATOM 2561 O O . GLN A 1 351 ? -30.315 -4.398 18.652 1.00 88.31 351 GLN A O 1
ATOM 2566 N N . SER A 1 352 ? -30.737 -6.359 19.633 1.00 90.75 352 SER A N 1
ATOM 2567 C CA . SER A 1 352 ? -31.244 -5.764 20.873 1.00 90.75 352 SER A CA 1
ATOM 2568 C C . SER A 1 352 ? -30.193 -4.905 21.580 1.00 90.75 352 SER A C 1
ATOM 2570 O O . SER A 1 352 ? -30.548 -3.893 22.185 1.00 90.75 352 SER A O 1
ATOM 2572 N N . ILE A 1 353 ? -28.918 -5.300 21.534 1.00 92.12 353 ILE A N 1
ATOM 2573 C CA . ILE A 1 353 ? -27.810 -4.517 22.087 1.00 92.12 353 ILE A CA 1
ATOM 2574 C C . ILE A 1 353 ? -27.564 -3.275 21.218 1.00 92.12 353 ILE A C 1
ATOM 2576 O O . ILE A 1 353 ? -27.522 -2.169 21.754 1.00 92.12 353 ILE A O 1
ATOM 2580 N N . ALA A 1 354 ? -27.488 -3.422 19.893 1.00 91.25 354 ALA A N 1
ATOM 2581 C CA . ALA A 1 354 ? -27.312 -2.309 18.956 1.00 91.25 354 ALA A CA 1
ATOM 2582 C C . ALA A 1 354 ? -28.479 -1.300 18.986 1.00 91.25 354 ALA A C 1
ATOM 2584 O O . ALA A 1 354 ? -28.276 -0.098 18.816 1.00 91.25 354 ALA A O 1
ATOM 2585 N N . ASP A 1 355 ? -29.703 -1.747 19.266 1.00 93.06 355 ASP A N 1
ATOM 2586 C CA . ASP A 1 355 ? -30.882 -0.886 19.411 1.00 93.06 355 ASP A CA 1
ATOM 2587 C C . ASP A 1 355 ? -30.851 -0.060 20.706 1.00 93.06 355 ASP A C 1
ATOM 2589 O O . ASP A 1 355 ? -31.449 1.021 20.771 1.00 93.06 355 ASP A O 1
ATOM 2593 N N . ALA A 1 356 ? -30.182 -0.571 21.744 1.00 95.81 356 ALA A N 1
ATOM 2594 C CA . ALA A 1 356 ? -30.077 0.064 23.053 1.00 95.81 356 ALA A CA 1
ATOM 2595 C C . ALA A 1 356 ? -28.819 0.933 23.204 1.00 95.81 356 ALA A C 1
ATOM 2597 O O . ALA A 1 356 ? -28.868 1.930 23.922 1.00 95.81 356 ALA A O 1
ATOM 2598 N N . PHE A 1 357 ? -27.721 0.589 22.528 1.00 95.75 357 PHE A N 1
ATOM 2599 C CA . PHE A 1 357 ? -26.421 1.236 22.695 1.00 95.75 357 PHE A CA 1
ATOM 2600 C C . PHE A 1 357 ? -25.885 1.837 21.397 1.00 95.75 357 PHE A C 1
ATOM 2602 O O . PHE A 1 357 ? -26.043 1.277 20.313 1.00 95.75 357 PHE A O 1
ATOM 2609 N N . ASP A 1 358 ? -25.204 2.969 21.524 1.00 95.62 358 ASP A N 1
ATOM 2610 C CA . ASP A 1 358 ? -24.214 3.427 20.557 1.00 95.62 358 ASP A CA 1
ATOM 2611 C C . ASP A 1 358 ? -22.927 2.641 20.812 1.00 95.62 358 ASP A C 1
ATOM 2613 O O . ASP A 1 358 ? -22.359 2.706 21.903 1.00 95.62 358 ASP A O 1
ATOM 2617 N N . ILE A 1 359 ? -22.509 1.839 19.831 1.00 94.88 359 ILE A N 1
ATOM 2618 C CA . ILE A 1 359 ? -21.371 0.920 19.946 1.00 94.88 359 ILE A CA 1
ATOM 2619 C C . ILE A 1 359 ? -20.299 1.357 18.964 1.00 94.88 359 ILE A C 1
ATOM 2621 O O . ILE A 1 359 ? -20.570 1.524 17.771 1.00 94.88 359 ILE A O 1
ATOM 2625 N N . MET A 1 360 ? -19.086 1.540 19.468 1.00 95.00 360 MET A N 1
ATOM 2626 C CA . MET A 1 360 ? -17.963 1.983 18.663 1.00 95.00 360 MET A CA 1
ATOM 2627 C C . MET A 1 360 ? -16.724 1.149 18.951 1.00 95.00 360 MET A C 1
ATOM 2629 O O . MET A 1 360 ? -16.234 1.113 20.078 1.00 95.00 360 MET A O 1
ATOM 2633 N N . LEU A 1 361 ? -16.220 0.500 17.905 1.00 94.50 361 LEU A N 1
ATOM 2634 C CA . LEU A 1 361 ? -14.928 -0.175 17.899 1.00 94.50 361 LEU A CA 1
ATOM 2635 C C . LEU A 1 361 ? -13.971 0.651 17.043 1.00 94.50 361 LEU A C 1
ATOM 2637 O O . LEU A 1 361 ? -14.284 0.928 15.891 1.00 94.50 361 LEU A O 1
ATOM 2641 N N . VAL A 1 362 ? -12.821 1.038 17.583 1.00 94.06 362 VAL A N 1
ATOM 2642 C CA . VAL A 1 362 ? -11.828 1.856 16.866 1.00 94.06 362 VAL A CA 1
ATOM 2643 C C . VAL A 1 362 ? -10.447 1.226 16.933 1.00 94.06 362 VAL A C 1
ATOM 2645 O O . VAL A 1 362 ? -10.131 0.493 17.875 1.00 94.06 362 VAL A O 1
ATOM 2648 N N . ASP A 1 363 ? -9.628 1.541 15.933 1.00 91.38 363 ASP A N 1
ATOM 2649 C CA . ASP A 1 363 ? -8.205 1.219 15.930 1.00 91.38 363 ASP A CA 1
ATOM 2650 C C . ASP A 1 363 ? -7.425 2.135 16.878 1.00 91.38 363 ASP A C 1
ATOM 2652 O O . ASP A 1 363 ? -7.625 3.349 16.873 1.00 91.38 363 ASP A O 1
ATOM 2656 N N . GLY A 1 364 ? -6.553 1.548 17.698 1.00 88.94 364 GLY A N 1
ATOM 2657 C CA . GLY A 1 364 ? -5.804 2.219 18.758 1.00 88.94 364 GLY A CA 1
ATOM 2658 C C . GLY A 1 364 ? -6.284 1.892 20.176 1.00 88.94 364 GLY A C 1
ATOM 2659 O O . GLY A 1 364 ? -7.410 1.442 20.410 1.00 88.94 364 GLY A O 1
ATOM 2660 N N . ILE A 1 365 ? -5.402 2.139 21.150 1.00 90.69 365 ILE A N 1
ATOM 2661 C CA . ILE A 1 365 ? -5.679 1.955 22.580 1.00 90.69 365 ILE A CA 1
ATOM 2662 C C . ILE A 1 365 ? -6.007 3.298 23.231 1.00 90.69 365 ILE A C 1
ATOM 2664 O O . ILE A 1 365 ? -5.117 4.125 23.435 1.00 90.69 365 ILE A O 1
ATOM 2668 N N . TYR A 1 366 ? -7.273 3.488 23.605 1.00 89.25 366 TYR A N 1
ATOM 2669 C CA . TYR A 1 366 ? -7.773 4.731 24.193 1.00 89.25 366 TYR A CA 1
ATOM 2670 C C . TYR A 1 366 ? -8.204 4.562 25.650 1.00 89.25 366 TYR A C 1
ATOM 2672 O O . TYR A 1 366 ? -8.653 3.500 26.089 1.00 89.25 366 TYR A O 1
ATOM 2680 N N . LYS A 1 367 ? -8.098 5.661 26.398 1.00 87.44 367 LYS A N 1
ATOM 2681 C CA . LYS A 1 367 ? -8.757 5.851 27.695 1.00 87.44 367 LYS A CA 1
ATOM 2682 C C . LYS A 1 367 ? -10.055 6.631 27.489 1.00 87.44 367 LYS A C 1
ATOM 2684 O O . LYS A 1 367 ? -10.256 7.246 26.448 1.00 87.44 367 LYS A O 1
ATOM 2689 N N . SER A 1 368 ? -10.927 6.658 28.497 1.00 82.69 368 SER A N 1
ATOM 2690 C CA . SER A 1 368 ? -12.231 7.332 28.389 1.00 82.69 368 SER A CA 1
ATOM 2691 C C . SER A 1 368 ? -12.146 8.826 28.041 1.00 82.69 368 SER A C 1
ATOM 2693 O O . SER A 1 368 ? -13.072 9.343 27.431 1.00 82.69 368 SER A O 1
ATOM 2695 N N . ASP A 1 369 ? -11.082 9.517 28.448 1.00 82.94 369 ASP A N 1
ATOM 2696 C CA . ASP A 1 369 ? -10.840 10.950 28.218 1.00 82.94 369 ASP A CA 1
ATOM 2697 C C . ASP A 1 369 ? -10.193 11.257 26.858 1.00 82.94 369 ASP A C 1
ATOM 2699 O O . ASP A 1 369 ? -10.224 12.392 26.393 1.00 82.94 369 ASP A O 1
ATOM 2703 N N . THR A 1 370 ? -9.612 10.241 26.223 1.00 84.12 370 THR A N 1
ATOM 2704 C CA . THR A 1 370 ? -8.925 10.329 24.925 1.00 84.12 370 THR A CA 1
ATOM 2705 C C . THR A 1 370 ? -9.686 9.615 23.814 1.00 84.12 370 THR A C 1
ATOM 2707 O O . THR A 1 370 ? -9.290 9.694 22.651 1.00 84.12 370 THR A O 1
ATOM 2710 N N . MET A 1 371 ? -10.776 8.925 24.161 1.00 87.19 371 MET A N 1
ATOM 2711 C CA . MET A 1 371 ? -11.638 8.248 23.209 1.00 87.19 371 MET A CA 1
ATOM 2712 C C . MET A 1 371 ? -12.231 9.277 22.242 1.00 87.19 371 MET A C 1
ATOM 2714 O O . MET A 1 371 ? -12.724 10.323 22.678 1.00 87.19 371 MET A O 1
ATOM 2718 N N . PRO A 1 372 ? -12.204 9.008 20.931 1.00 88.56 372 PRO A N 1
ATOM 2719 C CA . PRO A 1 372 ? -12.874 9.875 19.983 1.00 88.56 372 PRO A CA 1
ATOM 2720 C C . PRO A 1 372 ? -14.376 9.985 20.247 1.00 88.56 372 PRO A C 1
ATOM 2722 O O . PRO A 1 372 ? -14.987 9.103 20.848 1.00 88.56 372 PRO A O 1
ATOM 2725 N N . ALA A 1 373 ? -14.983 11.061 19.745 1.00 89.50 373 ALA A N 1
ATOM 2726 C CA . ALA A 1 373 ? -16.434 11.185 19.725 1.00 89.50 373 ALA A CA 1
ATOM 2727 C C . ALA A 1 373 ? -17.066 10.037 18.922 1.00 89.50 373 ALA A C 1
ATOM 2729 O O . ALA A 1 373 ? -16.488 9.572 17.935 1.00 89.50 373 ALA A O 1
ATOM 2730 N N . TYR A 1 374 ? -18.258 9.612 19.344 1.00 92.31 374 TYR A N 1
ATOM 2731 C CA . TYR A 1 374 ? -19.006 8.557 18.672 1.00 92.31 374 TYR A CA 1
ATOM 2732 C C . TYR A 1 374 ? -19.260 8.901 17.198 1.00 92.31 374 TYR A C 1
ATOM 2734 O O . TYR A 1 374 ? -19.739 9.992 16.880 1.00 92.31 374 TYR A O 1
ATOM 2742 N N . ALA A 1 375 ? -18.977 7.942 16.319 1.00 92.50 375 ALA A N 1
ATOM 2743 C CA . ALA A 1 375 ? -19.364 7.962 14.916 1.00 92.50 375 ALA A CA 1
ATOM 2744 C C . ALA A 1 375 ? -20.045 6.627 14.561 1.00 92.50 375 ALA A C 1
ATOM 2746 O O . ALA A 1 375 ? -19.562 5.565 14.976 1.00 92.50 375 ALA A O 1
ATOM 2747 N N . PRO A 1 376 ? -21.159 6.638 13.811 1.00 92.75 376 PRO A N 1
ATOM 2748 C CA . PRO A 1 376 ? -21.784 5.406 13.350 1.00 92.75 376 PRO A CA 1
ATOM 2749 C C . PRO A 1 376 ? -20.885 4.682 12.340 1.00 92.75 376 PRO A C 1
ATOM 2751 O O . PRO A 1 376 ? -20.130 5.312 11.594 1.00 92.75 376 PRO A O 1
ATOM 2754 N N . TYR A 1 377 ? -20.990 3.352 12.304 1.00 93.00 377 TYR A N 1
ATOM 2755 C CA . TYR A 1 377 ? -20.381 2.552 11.244 1.00 93.00 377 TYR A CA 1
ATOM 2756 C C . TYR A 1 377 ? -20.911 3.004 9.880 1.00 93.00 377 TYR A C 1
ATOM 2758 O O . TYR A 1 377 ? -22.119 3.168 9.701 1.00 93.00 377 TYR A O 1
ATOM 2766 N N . HIS A 1 378 ? -20.009 3.182 8.922 1.00 92.88 378 HIS A N 1
ATOM 2767 C CA . HIS A 1 378 ? -20.344 3.332 7.514 1.00 92.88 378 HIS A CA 1
ATOM 2768 C C . HIS A 1 378 ? -19.178 2.833 6.664 1.00 92.88 378 HIS A C 1
ATOM 2770 O O . HIS A 1 378 ? -18.013 2.999 7.030 1.00 92.88 378 HIS A O 1
ATOM 2776 N N . SER A 1 379 ? -19.500 2.240 5.523 1.00 93.31 379 SER A N 1
ATOM 2777 C CA . SER A 1 379 ? -18.535 1.867 4.499 1.00 93.31 379 SER A CA 1
ATOM 2778 C C . SER A 1 379 ? -19.215 1.930 3.144 1.00 93.31 379 SER A C 1
ATOM 2780 O O . SER A 1 379 ? -20.367 1.514 3.024 1.00 93.31 379 SER A O 1
ATOM 2782 N N . ASN A 1 380 ? -18.512 2.463 2.151 1.00 94.12 380 ASN A N 1
ATOM 2783 C CA . ASN A 1 380 ? -18.974 2.490 0.772 1.00 94.12 380 ASN A CA 1
ATOM 2784 C C . ASN A 1 380 ? -17.894 1.900 -0.128 1.00 94.12 380 ASN A C 1
ATOM 2786 O O . ASN A 1 380 ? -16.703 2.179 0.031 1.00 94.12 380 ASN A O 1
ATOM 2790 N N . GLU A 1 381 ? -18.336 1.098 -1.086 1.00 94.88 381 GLU A N 1
ATOM 2791 C CA . GLU A 1 381 ? -17.485 0.462 -2.082 1.00 94.88 381 GLU A CA 1
ATOM 2792 C C . GLU A 1 381 ? -17.707 1.155 -3.427 1.00 94.88 381 GLU A C 1
ATOM 2794 O O . GLU A 1 381 ? -18.843 1.373 -3.856 1.00 94.88 381 GLU A O 1
ATOM 2799 N N . TYR A 1 382 ? -16.611 1.503 -4.091 1.00 96.06 382 TYR A N 1
ATOM 2800 C CA . TYR A 1 382 ? -16.586 2.194 -5.373 1.00 96.06 382 TYR A CA 1
ATOM 2801 C C . TYR A 1 382 ? -15.843 1.320 -6.392 1.00 96.06 382 TYR A C 1
ATOM 2803 O O . TYR A 1 382 ? -14.619 1.437 -6.530 1.00 96.06 382 TYR A O 1
ATOM 2811 N N . PRO A 1 383 ? -16.550 0.421 -7.101 1.00 96.38 383 PRO A N 1
ATOM 2812 C CA . PRO A 1 383 ? -15.944 -0.408 -8.135 1.00 96.38 383 PRO A CA 1
ATOM 2813 C C . PRO A 1 383 ? -15.361 0.451 -9.259 1.00 96.38 383 PRO A C 1
ATOM 2815 O O . PRO A 1 383 ? -16.017 1.373 -9.751 1.00 96.38 383 PRO A O 1
ATOM 2818 N N . ILE A 1 384 ? -14.145 0.133 -9.705 1.00 96.88 384 ILE A N 1
ATOM 2819 C CA . ILE A 1 384 ? -13.561 0.777 -10.881 1.00 96.88 384 ILE A CA 1
ATOM 2820 C C . ILE A 1 384 ? -14.322 0.296 -12.129 1.00 96.88 384 ILE A C 1
ATOM 2822 O O . ILE A 1 384 ? -14.434 -0.918 -12.337 1.00 96.88 384 ILE A O 1
ATOM 2826 N N . PRO A 1 385 ? -14.825 1.202 -12.995 1.00 96.00 385 PRO A N 1
ATOM 2827 C CA . PRO A 1 385 ? -15.590 0.802 -14.172 1.00 96.00 385 PRO A CA 1
ATOM 2828 C C . PRO A 1 385 ? -14.817 -0.150 -15.090 1.00 96.00 385 PRO A C 1
ATOM 2830 O O . PRO A 1 385 ? -13.653 0.086 -15.414 1.00 96.00 385 PRO A O 1
ATOM 2833 N N . GLU A 1 386 ? -15.487 -1.188 -15.595 1.00 96.12 386 GLU A N 1
ATOM 2834 C CA . GLU A 1 386 ? -14.877 -2.188 -16.490 1.00 96.12 386 GLU A CA 1
ATOM 2835 C C . GLU A 1 386 ? -14.226 -1.563 -17.731 1.00 96.12 386 GLU A C 1
ATOM 2837 O O . GLU A 1 386 ? -13.176 -2.012 -18.189 1.00 96.12 386 GLU A O 1
ATOM 2842 N N . ALA A 1 387 ? -14.802 -0.475 -18.251 1.00 96.88 387 ALA A N 1
ATOM 2843 C CA . ALA A 1 387 ? -14.236 0.253 -19.382 1.00 96.88 387 ALA A CA 1
ATOM 2844 C C . ALA A 1 387 ? -12.862 0.877 -19.070 1.00 96.88 387 ALA A C 1
ATOM 2846 O O . ALA A 1 387 ? -12.024 0.960 -19.963 1.00 96.88 387 ALA A O 1
ATOM 2847 N N . ILE A 1 388 ? -12.618 1.282 -17.817 1.00 97.38 388 ILE A N 1
ATOM 2848 C CA . ILE A 1 388 ? -11.317 1.781 -17.354 1.00 97.38 388 ILE A CA 1
ATOM 2849 C C . ILE A 1 388 ? -10.330 0.625 -17.199 1.00 97.38 388 ILE A C 1
ATOM 2851 O O . ILE A 1 388 ? -9.198 0.719 -17.672 1.00 97.38 388 ILE A O 1
ATOM 2855 N N . LYS A 1 389 ? -10.762 -0.490 -16.601 1.00 96.31 389 LYS A N 1
ATOM 2856 C CA . LYS A 1 389 ? -9.913 -1.679 -16.416 1.00 96.31 389 LYS A CA 1
ATOM 2857 C C . LYS A 1 389 ? -9.494 -2.323 -17.738 1.00 96.31 389 LYS A C 1
ATOM 2859 O O . LYS A 1 389 ? -8.410 -2.890 -17.836 1.00 96.31 389 LYS A O 1
ATOM 2864 N N . ALA A 1 390 ? -10.320 -2.188 -18.774 1.00 96.31 390 ALA A N 1
ATOM 2865 C CA . ALA A 1 390 ? -10.018 -2.642 -20.127 1.00 96.31 390 ALA A CA 1
ATOM 2866 C C . ALA A 1 390 ? -9.016 -1.745 -20.885 1.00 96.31 390 ALA A C 1
ATOM 2868 O O . ALA A 1 390 ? -8.615 -2.094 -22.000 1.00 96.31 390 ALA A O 1
ATOM 2869 N N . LEU A 1 391 ? -8.609 -0.594 -20.329 1.00 97.44 391 LEU A N 1
ATOM 2870 C CA . LEU A 1 391 ? -7.653 0.291 -20.991 1.00 97.44 391 LEU A CA 1
ATOM 2871 C C . LEU A 1 391 ? -6.277 -0.383 -21.136 1.00 97.44 391 LEU A C 1
ATOM 2873 O O . LEU A 1 391 ? -5.834 -1.107 -20.238 1.00 97.44 391 LEU A O 1
ATOM 2877 N N . PRO A 1 392 ? -5.557 -0.141 -22.250 1.00 97.06 392 PRO A N 1
ATOM 2878 C CA . PRO A 1 392 ? -4.276 -0.786 -22.507 1.00 97.06 392 PRO A CA 1
ATOM 2879 C C . PRO A 1 392 ? -3.275 -0.568 -21.374 1.00 97.06 392 PRO A C 1
ATOM 2881 O O . PRO A 1 392 ? -2.871 0.557 -21.071 1.00 97.06 392 PRO A O 1
ATOM 2884 N N . GLY A 1 393 ? -2.855 -1.671 -20.767 1.00 96.12 393 GLY A N 1
ATOM 2885 C CA . GLY A 1 393 ? -1.885 -1.672 -19.684 1.00 96.12 393 GLY A CA 1
ATOM 2886 C C . GLY A 1 393 ? -2.393 -1.134 -18.349 1.00 96.12 393 GLY A C 1
ATOM 2887 O O . GLY A 1 393 ? -1.575 -0.711 -17.531 1.00 96.12 393 GLY A O 1
ATOM 2888 N N . TYR A 1 394 ? -3.707 -1.122 -18.115 1.00 96.94 394 TYR A N 1
ATOM 2889 C CA . TYR A 1 394 ? -4.252 -0.788 -16.803 1.00 96.94 394 TYR A CA 1
ATOM 2890 C C . TYR A 1 394 ? -3.580 -1.634 -15.707 1.00 96.94 394 TYR A C 1
ATOM 2892 O O . TYR A 1 394 ? -3.369 -2.838 -15.867 1.00 96.94 394 TYR A O 1
ATOM 2900 N N . GLY A 1 395 ? -3.178 -0.988 -14.611 1.00 94.56 395 GLY A N 1
ATOM 2901 C CA . GLY A 1 395 ? -2.466 -1.647 -13.514 1.00 94.56 395 GLY A CA 1
ATOM 2902 C C . GLY A 1 395 ? -0.968 -1.892 -13.741 1.00 94.56 395 GLY A C 1
ATOM 2903 O O . GLY A 1 395 ? -0.315 -2.415 -12.843 1.00 94.56 395 GLY A O 1
ATOM 2904 N N . TRP A 1 396 ? -0.394 -1.515 -14.891 1.00 97.06 396 TRP A N 1
ATOM 2905 C CA . TRP A 1 396 ? 1.023 -1.775 -15.175 1.00 97.06 396 TRP A CA 1
ATOM 2906 C C . TRP A 1 396 ? 1.958 -0.699 -14.617 1.00 97.06 396 TRP A C 1
ATOM 2908 O O . TRP A 1 396 ? 1.680 0.502 -14.695 1.00 97.06 396 TRP A O 1
ATOM 2918 N N . SER A 1 397 ? 3.128 -1.130 -14.149 1.00 96.62 397 SER A N 1
ATOM 2919 C CA . SER A 1 397 ? 4.273 -0.274 -13.849 1.00 96.62 397 SER A CA 1
ATOM 2920 C C . SER A 1 397 ? 5.592 -0.898 -14.328 1.00 96.62 397 SER A C 1
ATOM 2922 O O . SER A 1 397 ? 5.667 -2.075 -14.674 1.00 96.62 397 SER A O 1
ATOM 2924 N N . ALA A 1 398 ? 6.645 -0.090 -14.397 1.00 96.25 398 ALA A N 1
ATOM 2925 C CA . ALA A 1 398 ? 8.004 -0.533 -14.677 1.00 96.25 398 ALA A CA 1
ATOM 2926 C C . ALA A 1 398 ? 8.981 0.403 -13.956 1.00 96.25 398 ALA A C 1
ATOM 2928 O O . ALA A 1 398 ? 9.090 1.580 -14.301 1.00 96.25 398 ALA A O 1
ATOM 2929 N N . GLY A 1 399 ? 9.673 -0.102 -12.932 1.00 92.81 399 GLY A N 1
ATOM 2930 C CA . GLY A 1 399 ? 10.466 0.745 -12.038 1.00 92.81 399 GLY A CA 1
ATOM 2931 C C . GLY A 1 399 ? 9.592 1.818 -11.379 1.00 92.81 399 GLY A C 1
ATOM 2932 O O . GLY A 1 399 ? 8.608 1.497 -10.717 1.00 92.81 399 GLY A O 1
ATOM 2933 N N . THR A 1 400 ? 9.930 3.092 -11.574 1.00 93.62 400 THR A N 1
ATOM 2934 C CA . THR A 1 400 ? 9.150 4.228 -11.053 1.00 93.62 400 THR A CA 1
ATOM 2935 C C . THR A 1 400 ? 8.042 4.705 -11.995 1.00 93.62 400 THR A C 1
ATOM 2937 O O . THR A 1 400 ? 7.175 5.473 -11.574 1.00 93.62 400 THR A O 1
ATOM 2940 N N . ALA A 1 401 ? 8.041 4.265 -13.258 1.00 96.75 401 ALA A N 1
ATOM 2941 C CA . ALA A 1 401 ? 7.005 4.611 -14.225 1.00 96.75 401 ALA A CA 1
ATOM 2942 C C . ALA A 1 401 ? 5.756 3.753 -14.018 1.00 96.75 401 ALA A C 1
ATOM 2944 O O . ALA A 1 401 ? 5.856 2.560 -13.739 1.00 96.75 401 ALA A O 1
ATOM 2945 N N . ARG A 1 402 ? 4.572 4.341 -14.202 1.00 96.88 402 ARG A N 1
ATOM 2946 C CA . ARG A 1 402 ? 3.288 3.656 -14.012 1.00 96.88 402 ARG A CA 1
ATOM 2947 C C . ARG A 1 402 ? 2.218 4.186 -14.946 1.00 96.88 402 ARG A C 1
ATOM 2949 O O . ARG A 1 402 ? 2.207 5.374 -15.267 1.00 96.88 402 ARG A O 1
ATOM 2956 N N . ASN A 1 403 ? 1.311 3.307 -15.342 1.00 98.31 403 ASN A N 1
ATOM 2957 C CA . ASN A 1 403 ? 0.041 3.710 -15.927 1.00 98.31 403 ASN A CA 1
ATOM 2958 C C . ASN A 1 403 ? -0.891 4.143 -14.802 1.00 98.31 403 ASN A C 1
ATOM 2960 O O . ASN A 1 403 ? -0.901 3.515 -13.744 1.00 98.31 403 ASN A O 1
ATOM 2964 N N . TYR A 1 404 ? -1.642 5.220 -14.998 1.00 97.81 404 TYR A N 1
ATOM 2965 C CA . TYR A 1 404 ? -2.520 5.735 -13.954 1.00 97.81 404 TYR A CA 1
ATOM 2966 C C . TYR A 1 404 ? -3.771 6.386 -14.525 1.00 97.81 404 TYR A C 1
ATOM 2968 O O . TYR A 1 404 ? -3.792 6.873 -15.658 1.00 97.81 404 TYR A O 1
ATOM 2976 N N . VAL A 1 405 ? -4.817 6.375 -13.709 1.00 98.06 405 VAL A N 1
ATOM 2977 C CA . VAL A 1 405 ? -6.062 7.089 -13.957 1.00 98.06 405 VAL A CA 1
ATOM 2978 C C . VAL A 1 405 ? -6.039 8.362 -13.131 1.00 98.06 405 VAL A C 1
ATOM 2980 O O . VAL A 1 405 ? -5.858 8.309 -11.920 1.00 98.06 405 VAL A O 1
ATOM 2983 N N . ASP A 1 406 ? -6.201 9.494 -13.797 1.00 97.12 406 ASP A N 1
ATOM 2984 C CA . ASP A 1 406 ? -6.425 10.812 -13.219 1.00 97.12 406 ASP A CA 1
ATOM 2985 C C . ASP A 1 406 ? -7.932 11.088 -13.284 1.00 97.12 406 ASP A C 1
ATOM 2987 O O . ASP A 1 406 ? -8.469 11.459 -14.332 1.00 97.12 406 ASP A O 1
ATOM 2991 N N . TYR A 1 407 ? -8.627 10.824 -12.178 1.00 95.56 407 TYR A N 1
ATOM 2992 C CA . TYR A 1 407 ? -10.071 11.021 -12.047 1.00 95.56 407 TYR A CA 1
ATOM 2993 C C . TYR A 1 407 ? -10.431 12.507 -11.981 1.00 95.56 407 TYR A C 1
ATOM 2995 O O . TYR A 1 407 ? -11.510 12.906 -12.423 1.00 95.56 407 TYR A O 1
ATOM 3003 N N . GLU A 1 408 ? -9.520 13.350 -11.484 1.00 91.25 408 GLU A N 1
ATOM 3004 C CA . GLU A 1 408 ? -9.745 14.790 -11.394 1.00 91.25 408 GLU A CA 1
ATOM 3005 C C . GLU A 1 408 ? -9.846 15.423 -12.787 1.00 91.25 408 GLU A C 1
ATOM 3007 O O . GLU A 1 408 ? -10.799 16.149 -13.078 1.00 91.25 408 GLU A O 1
ATOM 3012 N N . ASN A 1 409 ? -8.894 15.103 -13.663 1.00 95.12 409 ASN A N 1
ATOM 3013 C CA . ASN A 1 409 ? -8.831 15.627 -15.026 1.00 95.12 409 ASN A CA 1
ATOM 3014 C C . ASN A 1 409 ? -9.448 14.690 -16.067 1.00 95.12 409 ASN A C 1
ATOM 3016 O O . ASN A 1 409 ? -9.379 14.988 -17.262 1.00 95.12 409 ASN A O 1
ATOM 3020 N N . LYS A 1 410 ? -10.013 13.562 -15.622 1.00 96.25 410 LYS A N 1
ATOM 3021 C CA . LYS A 1 410 ? -10.631 12.518 -16.445 1.00 96.25 410 LYS A CA 1
ATOM 3022 C C . LYS A 1 410 ? -9.728 12.034 -17.578 1.00 96.25 410 LYS A C 1
ATOM 3024 O O . LYS A 1 410 ? -10.124 11.956 -18.744 1.00 96.25 410 LYS A O 1
ATOM 3029 N N . LYS A 1 411 ? -8.494 11.678 -17.225 1.00 98.00 411 LYS A N 1
ATOM 3030 C CA . LYS A 1 411 ? -7.486 11.162 -18.158 1.00 98.00 411 LYS A CA 1
ATOM 3031 C C . LYS A 1 411 ? -6.965 9.814 -17.705 1.00 98.00 411 LYS A C 1
ATOM 3033 O O . LYS A 1 411 ? -6.680 9.604 -16.535 1.00 98.00 411 LYS A O 1
ATOM 3038 N N . TYR A 1 412 ? -6.741 8.928 -18.660 1.00 98.50 412 TYR A N 1
ATOM 3039 C CA . TYR A 1 412 ? -5.865 7.783 -18.469 1.00 98.50 412 TYR A CA 1
ATOM 3040 C C . TYR A 1 412 ? -4.517 8.072 -19.115 1.00 98.50 412 TYR A C 1
ATOM 3042 O O . TYR A 1 412 ? -4.452 8.429 -20.294 1.00 98.50 412 TYR A O 1
ATOM 3050 N N . VAL A 1 413 ? -3.443 7.938 -18.343 1.00 98.62 413 VAL A N 1
ATOM 3051 C CA . VAL A 1 413 ? -2.080 8.214 -18.796 1.00 98.62 413 VAL A CA 1
ATOM 3052 C C . VAL A 1 413 ? -1.295 6.912 -18.807 1.00 98.62 413 VAL A C 1
ATOM 3054 O O . VAL A 1 413 ? -0.941 6.357 -17.767 1.00 98.62 413 VAL A O 1
ATOM 3057 N N . GLN A 1 414 ? -1.010 6.429 -20.012 1.00 98.44 414 GLN A N 1
ATOM 3058 C CA . GLN A 1 414 ? -0.197 5.250 -20.245 1.00 98.44 414 GLN A CA 1
ATOM 3059 C C . GLN A 1 414 ? 1.274 5.662 -20.385 1.00 98.44 414 GLN A C 1
ATOM 3061 O O . GLN A 1 414 ? 1.698 6.148 -21.435 1.00 98.44 414 GLN A O 1
ATOM 3066 N N . CYS A 1 415 ? 2.061 5.454 -19.332 1.00 98.38 415 CYS A N 1
ATOM 3067 C CA . CYS A 1 415 ? 3.512 5.647 -19.319 1.00 98.38 415 CYS A CA 1
ATOM 3068 C C . CYS A 1 415 ? 4.290 4.356 -19.593 1.00 98.38 415 CYS A C 1
ATOM 3070 O O . CYS A 1 415 ? 5.485 4.421 -19.845 1.00 98.38 415 CYS A O 1
ATOM 3072 N N . VAL A 1 416 ? 3.655 3.190 -19.504 1.00 98.31 416 VAL A N 1
ATOM 3073 C CA . VAL A 1 416 ? 4.283 1.870 -19.576 1.00 98.31 416 VAL A CA 1
ATOM 3074 C C . VAL A 1 416 ? 3.616 1.049 -20.668 1.00 98.31 416 VAL A C 1
ATOM 3076 O O . VAL A 1 416 ? 2.388 0.956 -20.768 1.00 98.31 416 VAL A O 1
ATOM 3079 N N . SER A 1 417 ? 4.456 0.430 -21.487 1.00 97.94 417 SER A N 1
ATOM 3080 C CA . SER A 1 417 ? 4.057 -0.533 -22.505 1.00 97.94 417 SER A CA 1
ATOM 3081 C C . SER A 1 417 ? 4.792 -1.849 -22.289 1.00 97.94 417 SER A C 1
ATOM 3083 O O . SER A 1 417 ? 5.607 -1.973 -21.374 1.00 97.94 417 SER A O 1
ATOM 3085 N N . SER A 1 418 ? 4.490 -2.844 -23.114 1.00 97.06 418 SER A N 1
ATOM 3086 C CA . SER A 1 418 ? 5.157 -4.134 -23.064 1.00 97.06 418 SER A CA 1
ATOM 3087 C C . SER A 1 418 ? 5.497 -4.648 -24.454 1.00 97.06 418 SER A C 1
ATOM 3089 O O . SER A 1 418 ? 4.890 -4.269 -25.456 1.00 97.06 418 SER A O 1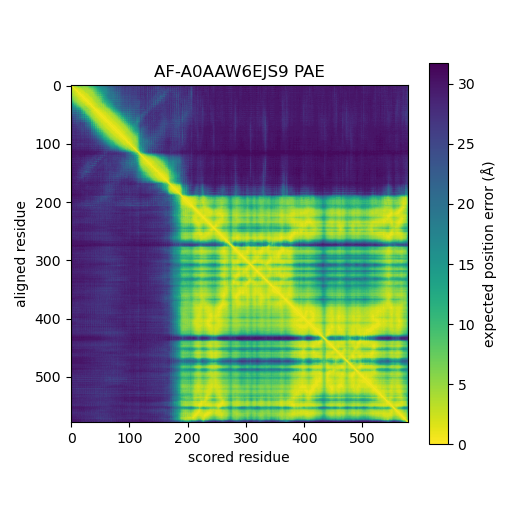
ATOM 3091 N N . VAL A 1 419 ? 6.517 -5.497 -24.521 1.00 97.44 419 VAL A N 1
ATOM 3092 C CA . VAL A 1 419 ? 6.947 -6.156 -25.750 1.00 97.44 419 VAL A CA 1
ATOM 3093 C C . VAL A 1 419 ? 7.381 -7.584 -25.453 1.00 97.44 419 VAL A C 1
ATOM 3095 O O . VAL A 1 419 ? 8.031 -7.847 -24.440 1.00 97.44 419 VAL A O 1
ATOM 3098 N N . ASP A 1 420 ? 7.030 -8.506 -26.347 1.00 97.50 420 ASP A N 1
ATOM 3099 C CA . ASP A 1 420 ? 7.602 -9.851 -26.353 1.00 97.50 420 ASP A CA 1
ATOM 3100 C C . ASP A 1 420 ? 9.057 -9.756 -26.831 1.00 97.50 420 ASP A C 1
ATOM 3102 O O . ASP A 1 420 ? 9.333 -9.353 -27.967 1.00 97.50 420 ASP A O 1
ATOM 3106 N N . LEU A 1 421 ? 10.005 -10.130 -25.971 1.00 97.62 421 LEU A N 1
ATOM 3107 C CA . LEU A 1 421 ? 11.426 -10.108 -26.300 1.00 97.62 421 LEU A CA 1
ATOM 3108 C C . LEU A 1 421 ? 11.753 -11.007 -27.505 1.00 97.62 421 LEU A C 1
ATOM 3110 O O . LEU A 1 421 ? 12.685 -10.702 -28.248 1.00 97.62 421 LEU A O 1
ATOM 3114 N N . GLY A 1 422 ? 10.988 -12.070 -27.763 1.00 97.44 422 GLY A N 1
ATOM 3115 C CA . GLY A 1 422 ? 11.165 -12.925 -28.939 1.00 97.44 422 GLY A CA 1
ATOM 3116 C C . GLY A 1 422 ? 10.717 -12.286 -30.254 1.00 97.44 422 GLY A C 1
ATOM 3117 O O . GLY A 1 422 ? 11.124 -12.740 -31.324 1.00 97.44 422 GLY A O 1
ATOM 3118 N N . ALA A 1 423 ? 9.933 -11.205 -30.207 1.00 97.38 423 ALA A N 1
ATOM 3119 C CA . ALA A 1 423 ? 9.551 -10.441 -31.395 1.00 97.38 423 ALA A CA 1
ATOM 3120 C C . ALA A 1 423 ? 10.645 -9.453 -31.840 1.00 97.38 423 ALA A C 1
ATOM 3122 O O . ALA A 1 423 ? 10.666 -9.021 -32.995 1.00 97.38 423 ALA A O 1
ATOM 3123 N N . LEU A 1 424 ? 11.582 -9.116 -30.949 1.00 97.75 424 LEU A N 1
ATOM 3124 C CA . LEU A 1 424 ? 12.637 -8.145 -31.219 1.00 97.75 424 LEU A CA 1
ATOM 3125 C C . LEU A 1 424 ? 13.726 -8.693 -32.157 1.00 97.75 424 LEU A C 1
ATOM 3127 O O . LEU A 1 424 ? 13.961 -9.899 -32.277 1.00 97.75 424 LEU A O 1
ATOM 3131 N N . ASN A 1 425 ? 14.417 -7.782 -32.843 1.00 97.19 425 ASN A N 1
ATOM 3132 C CA . ASN A 1 425 ? 15.572 -8.111 -33.676 1.00 97.19 425 ASN A CA 1
ATOM 3133 C C . ASN A 1 425 ? 16.853 -7.916 -32.867 1.00 97.19 425 ASN A C 1
ATOM 3135 O O . ASN A 1 425 ? 17.272 -6.786 -32.616 1.00 97.19 425 ASN A O 1
ATOM 3139 N N . TRP A 1 426 ? 17.443 -9.035 -32.452 1.00 97.75 426 TRP A N 1
ATOM 3140 C CA . TRP A 1 426 ? 18.608 -9.062 -31.580 1.00 97.75 426 TRP A CA 1
ATOM 3141 C C . TRP A 1 426 ? 19.915 -9.051 -32.363 1.00 97.75 426 TRP A C 1
ATOM 3143 O O . TRP A 1 426 ? 20.078 -9.774 -33.343 1.00 97.75 426 TRP A O 1
ATOM 3153 N N . THR A 1 427 ? 20.867 -8.266 -31.871 1.00 95.88 427 THR A N 1
ATOM 3154 C CA . THR A 1 427 ? 22.273 -8.310 -32.276 1.00 95.88 427 THR A CA 1
ATOM 3155 C C . THR A 1 427 ? 23.094 -8.864 -31.121 1.00 95.88 427 THR A C 1
ATOM 3157 O O . THR A 1 427 ? 22.966 -8.368 -30.000 1.00 95.88 427 THR A O 1
ATOM 3160 N N . TYR A 1 428 ? 23.943 -9.854 -31.397 1.00 94.62 428 TYR A N 1
ATOM 3161 C CA . TYR A 1 428 ? 24.942 -10.354 -30.454 1.00 94.62 428 TYR A CA 1
ATOM 3162 C C . TYR A 1 428 ? 26.242 -9.559 -30.601 1.00 94.62 428 TYR A C 1
ATOM 3164 O O . TYR A 1 428 ? 26.727 -9.358 -31.716 1.00 94.62 428 TYR A O 1
ATOM 3172 N N . GLY A 1 429 ? 26.789 -9.100 -29.482 1.00 89.25 429 GLY A N 1
ATOM 3173 C CA . GLY A 1 429 ? 28.111 -8.500 -29.393 1.00 89.25 429 GLY A CA 1
ATOM 3174 C C . GLY A 1 429 ? 28.977 -9.290 -28.424 1.00 89.25 429 GLY A C 1
ATOM 3175 O O . GLY A 1 429 ? 28.500 -9.718 -27.376 1.00 89.25 429 GLY A O 1
ATOM 3176 N N . ASN A 1 430 ? 30.243 -9.470 -28.781 1.00 86.25 430 ASN A N 1
ATOM 3177 C CA . ASN A 1 430 ? 31.267 -10.024 -27.908 1.00 86.25 430 ASN A CA 1
ATOM 3178 C C . ASN A 1 430 ? 32.562 -9.258 -28.177 1.00 86.25 430 ASN A C 1
ATOM 3180 O O . ASN A 1 430 ? 33.057 -9.271 -29.307 1.00 86.25 430 ASN A O 1
ATOM 3184 N N . LEU A 1 431 ? 33.053 -8.531 -27.175 1.00 75.44 431 LEU A N 1
ATOM 3185 C CA . LEU A 1 431 ? 34.310 -7.798 -27.270 1.00 75.44 431 LEU A CA 1
ATOM 3186 C C . LEU A 1 431 ? 35.181 -8.068 -26.040 1.00 75.44 431 LEU A C 1
ATOM 3188 O O . LEU A 1 431 ? 34.684 -7.949 -24.915 1.00 75.44 431 LEU A O 1
ATOM 3192 N N . PRO A 1 432 ? 36.490 -8.310 -26.237 1.00 66.81 432 PRO A N 1
ATOM 3193 C CA . PRO A 1 432 ? 37.442 -8.291 -25.143 1.00 66.81 432 PRO A CA 1
ATOM 3194 C C . PRO A 1 432 ? 37.627 -6.836 -24.696 1.00 66.81 432 PRO A C 1
ATOM 3196 O O . PRO A 1 432 ? 38.202 -6.013 -25.412 1.00 66.81 432 PRO A O 1
ATOM 3199 N N . PHE A 1 433 ? 37.122 -6.494 -23.514 1.00 60.94 433 PHE A N 1
ATOM 3200 C CA . PHE A 1 433 ? 37.498 -5.262 -22.821 1.00 60.94 433 PHE A CA 1
ATOM 3201 C C . PHE A 1 433 ? 38.602 -5.587 -21.811 1.00 60.94 433 PHE A C 1
ATOM 3203 O O . PHE A 1 433 ? 38.746 -6.729 -21.391 1.00 60.94 433 PHE A O 1
ATOM 3210 N N . GLY A 1 434 ? 39.389 -4.592 -21.385 1.00 53.78 434 GLY A N 1
ATOM 3211 C CA . GLY A 1 434 ? 40.546 -4.765 -20.481 1.00 53.78 434 GLY A CA 1
ATOM 3212 C C . GLY A 1 434 ? 40.262 -5.374 -19.093 1.00 53.78 434 GLY A C 1
ATOM 3213 O O . GLY A 1 434 ? 41.147 -5.367 -18.246 1.00 53.78 434 GLY A O 1
ATOM 3214 N N . TRP A 1 435 ? 39.049 -5.886 -18.868 1.00 55.16 435 TRP A N 1
ATOM 3215 C CA . TRP A 1 435 ? 38.562 -6.532 -17.651 1.00 55.16 435 TRP A CA 1
ATOM 3216 C C . TRP A 1 435 ? 37.811 -7.861 -17.925 1.00 55.16 435 TRP A C 1
ATOM 3218 O O . TRP A 1 435 ? 37.243 -8.413 -16.988 1.00 55.16 435 TRP A O 1
ATOM 3228 N N . GLY A 1 436 ? 37.791 -8.374 -19.169 1.00 56.19 436 GLY A N 1
ATOM 3229 C CA . GLY A 1 436 ? 37.148 -9.644 -19.557 1.00 56.19 436 GLY A CA 1
ATOM 3230 C C . GLY A 1 436 ? 36.430 -9.616 -20.920 1.00 56.19 436 GLY A C 1
ATOM 3231 O O . GLY A 1 436 ? 36.301 -8.560 -21.546 1.00 56.19 436 GLY A O 1
ATOM 3232 N N . ASP A 1 437 ? 35.957 -10.786 -21.368 1.00 59.81 437 ASP A N 1
ATOM 3233 C CA . ASP A 1 437 ? 35.048 -10.916 -22.516 1.00 59.81 437 ASP A CA 1
ATOM 3234 C C . ASP A 1 437 ? 33.650 -10.443 -22.098 1.00 59.81 437 ASP A C 1
ATOM 3236 O O . ASP A 1 437 ? 32.955 -11.109 -21.328 1.00 59.81 437 ASP A O 1
ATOM 3240 N N . ASN A 1 438 ? 33.227 -9.281 -22.596 1.00 74.19 438 ASN A N 1
ATOM 3241 C CA . ASN A 1 438 ? 31.880 -8.778 -22.355 1.00 74.19 438 ASN A CA 1
ATOM 3242 C C . ASN A 1 438 ? 31.006 -9.222 -23.522 1.00 74.19 438 ASN A C 1
ATOM 3244 O O . ASN A 1 438 ? 31.185 -8.745 -24.644 1.00 74.19 438 ASN A O 1
ATOM 3248 N N . GLN A 1 439 ? 30.053 -10.116 -23.262 1.00 86.38 439 GLN A N 1
ATOM 3249 C CA . GLN A 1 439 ? 29.040 -10.484 -24.244 1.00 86.38 439 GLN A CA 1
ATOM 3250 C C . GLN A 1 439 ? 27.694 -9.839 -23.937 1.00 86.38 439 GLN A C 1
ATOM 3252 O O . GLN A 1 439 ? 27.351 -9.611 -22.779 1.00 86.38 439 GLN A O 1
ATOM 3257 N N . TRP A 1 440 ? 26.914 -9.542 -24.970 1.00 91.12 440 TRP A N 1
ATOM 3258 C CA . TRP A 1 440 ? 25.566 -9.019 -24.801 1.00 91.12 440 TRP A CA 1
ATOM 3259 C C . TRP A 1 440 ? 24.689 -9.246 -26.021 1.00 91.12 440 TRP A C 1
ATOM 3261 O O . TRP A 1 440 ? 25.151 -9.358 -27.155 1.00 91.12 440 TRP A O 1
ATOM 3271 N N . PHE A 1 441 ? 23.389 -9.207 -25.773 1.00 95.12 441 PHE A N 1
ATOM 3272 C CA . PHE A 1 441 ? 22.349 -9.116 -26.781 1.00 95.12 441 PHE A CA 1
ATOM 3273 C C . PHE A 1 441 ? 21.749 -7.723 -26.719 1.00 95.12 441 PHE A C 1
ATOM 3275 O O . PHE A 1 441 ? 21.491 -7.209 -25.637 1.00 95.12 441 PHE A O 1
ATOM 3282 N N . SER A 1 442 ? 21.525 -7.084 -27.862 1.00 94.50 442 SER A N 1
ATOM 3283 C CA . SER A 1 442 ? 20.858 -5.781 -27.897 1.00 94.50 442 SER A CA 1
ATOM 3284 C C . SER A 1 442 ? 19.782 -5.717 -28.965 1.00 94.50 442 SER A C 1
ATOM 3286 O O . SER A 1 442 ? 19.952 -6.273 -30.051 1.00 94.50 442 SER A O 1
ATOM 3288 N N . ALA A 1 443 ? 18.687 -5.030 -28.654 1.00 96.75 443 ALA A N 1
ATOM 3289 C CA . ALA A 1 443 ? 17.581 -4.812 -29.573 1.00 96.75 443 ALA A CA 1
ATOM 3290 C C . ALA A 1 443 ? 16.963 -3.426 -29.377 1.00 96.75 443 ALA A C 1
ATOM 3292 O O . ALA A 1 443 ? 16.811 -2.947 -28.252 1.00 96.75 443 ALA A O 1
ATOM 3293 N N . SER A 1 444 ? 16.599 -2.776 -30.481 1.00 95.75 444 SER A N 1
ATOM 3294 C CA . SER A 1 444 ? 15.939 -1.470 -30.459 1.00 95.75 444 SER A CA 1
ATOM 3295 C C . SER A 1 444 ? 14.472 -1.585 -30.061 1.00 95.75 444 SER A C 1
ATOM 3297 O O . SER A 1 444 ? 13.752 -2.444 -30.567 1.00 95.75 444 SER A O 1
ATOM 3299 N N . ILE A 1 445 ? 14.021 -0.653 -29.226 1.00 95.75 445 ILE A N 1
ATOM 3300 C CA . ILE A 1 445 ? 12.612 -0.437 -28.898 1.00 95.75 445 ILE A CA 1
ATOM 3301 C C . ILE A 1 445 ? 12.377 1.059 -29.082 1.00 95.75 445 ILE A C 1
ATOM 3303 O O . ILE A 1 445 ? 12.705 1.837 -28.204 1.00 95.75 445 ILE A O 1
ATOM 3307 N N . GLN A 1 446 ? 11.868 1.491 -30.235 1.00 94.00 446 GLN A N 1
ATOM 3308 C CA . GLN A 1 446 ? 11.830 2.926 -30.571 1.00 94.00 446 GLN A CA 1
ATOM 3309 C C . GLN A 1 446 ? 10.994 3.765 -29.597 1.00 94.00 446 GLN A C 1
ATOM 3311 O O . GLN A 1 446 ? 11.282 4.936 -29.403 1.00 94.00 446 GLN A O 1
ATOM 3316 N N . SER A 1 447 ? 9.972 3.169 -28.979 1.00 95.81 447 SER A N 1
ATOM 3317 C CA . SER A 1 447 ? 9.105 3.864 -28.030 1.00 95.81 447 SER A CA 1
ATOM 3318 C C . SER A 1 447 ? 9.611 3.843 -26.590 1.00 95.81 447 SER A C 1
ATOM 3320 O O . SER A 1 447 ? 8.939 4.418 -25.743 1.00 95.81 447 SER A O 1
ATOM 3322 N N . ILE A 1 448 ? 10.742 3.196 -26.278 1.00 96.06 448 ILE A N 1
ATOM 3323 C CA . ILE A 1 448 ? 11.279 3.183 -24.910 1.00 96.06 448 ILE A CA 1
ATOM 3324 C C . ILE A 1 448 ? 11.858 4.550 -24.546 1.00 96.06 448 ILE A C 1
ATOM 3326 O O . ILE A 1 448 ? 12.563 5.172 -25.342 1.00 96.06 448 ILE A O 1
ATOM 3330 N N . LYS A 1 449 ? 11.621 5.003 -23.317 1.00 95.50 449 LYS A N 1
ATOM 3331 C CA . LYS A 1 449 ? 12.279 6.194 -22.787 1.00 95.50 449 LYS A CA 1
ATOM 3332 C C . LYS A 1 449 ? 13.776 5.955 -22.680 1.00 95.50 449 LYS A C 1
ATOM 3334 O O . LYS A 1 449 ? 14.208 4.918 -22.184 1.00 95.50 449 LYS A O 1
ATOM 3339 N N . VAL A 1 450 ? 14.558 6.922 -23.146 1.00 92.88 450 VAL A N 1
ATOM 3340 C CA . VAL A 1 450 ? 16.021 6.860 -23.137 1.00 92.88 450 VAL A CA 1
ATOM 3341 C C . VAL A 1 450 ? 16.569 7.460 -21.843 1.00 92.88 450 VAL A C 1
ATOM 3343 O O . VAL A 1 450 ? 16.262 8.602 -21.502 1.00 92.88 450 VAL A O 1
ATOM 3346 N N . ILE A 1 451 ? 17.424 6.712 -21.149 1.00 89.56 451 ILE A N 1
ATOM 3347 C CA . ILE A 1 451 ? 18.212 7.193 -20.019 1.00 89.56 451 ILE A CA 1
ATOM 3348 C C . ILE A 1 451 ? 19.358 8.069 -20.521 1.00 89.56 451 ILE A C 1
ATOM 3350 O O . ILE A 1 451 ? 20.020 7.786 -21.530 1.00 89.56 451 ILE A O 1
ATOM 3354 N N . LEU A 1 452 ? 19.601 9.150 -19.786 1.00 85.94 452 LEU A N 1
ATOM 3355 C CA . LEU A 1 452 ? 20.614 10.144 -20.136 1.00 85.94 452 LEU A CA 1
ATOM 3356 C C . LEU A 1 452 ? 21.987 9.795 -19.561 1.00 85.94 452 LEU A C 1
ATOM 3358 O O . LEU A 1 452 ? 23.003 10.241 -20.090 1.00 85.94 452 LEU A O 1
ATOM 3362 N N . THR A 1 453 ? 22.027 8.979 -18.506 1.00 84.25 453 THR A N 1
ATOM 3363 C CA . THR A 1 453 ? 23.266 8.536 -17.869 1.00 84.25 453 THR A CA 1
ATOM 3364 C C . THR A 1 453 ? 23.277 7.025 -17.705 1.00 84.25 453 THR A C 1
ATOM 3366 O O . THR A 1 453 ? 22.260 6.384 -17.464 1.00 84.25 453 THR A O 1
ATOM 3369 N N . ASN A 1 454 ? 24.468 6.448 -17.797 1.00 80.75 454 ASN A N 1
ATOM 3370 C CA . ASN A 1 454 ? 24.684 5.018 -17.620 1.00 80.75 454 ASN A CA 1
ATOM 3371 C C . ASN A 1 454 ? 24.560 4.533 -16.157 1.00 80.75 454 ASN A C 1
ATOM 3373 O O . ASN A 1 454 ? 24.556 3.326 -15.922 1.00 80.75 454 ASN A O 1
ATOM 3377 N N . THR A 1 455 ? 24.477 5.448 -15.186 1.00 84.62 455 THR A N 1
ATOM 3378 C CA . THR A 1 455 ? 24.256 5.140 -13.761 1.00 84.62 455 THR A CA 1
ATOM 3379 C C . THR A 1 455 ? 22.782 5.028 -13.393 1.00 84.62 455 THR A C 1
ATOM 3381 O O . THR A 1 455 ? 22.445 4.512 -12.330 1.00 84.62 455 THR A O 1
ATOM 3384 N N . GLN A 1 456 ? 21.898 5.503 -14.269 1.00 87.69 456 GLN A N 1
ATOM 3385 C CA . GLN A 1 456 ? 20.464 5.455 -14.061 1.00 87.69 456 GLN A CA 1
ATOM 3386 C C . GLN A 1 456 ? 19.937 4.040 -14.313 1.00 87.69 456 GLN A C 1
ATOM 3388 O O . GLN A 1 456 ? 20.233 3.419 -15.336 1.00 87.69 456 GLN A O 1
ATOM 3393 N N . LEU A 1 457 ? 19.120 3.539 -13.386 1.00 90.19 457 LEU A N 1
ATOM 3394 C CA . LEU A 1 457 ? 18.364 2.314 -13.601 1.00 90.19 457 LEU A CA 1
ATOM 3395 C C . LEU A 1 457 ? 17.236 2.594 -14.599 1.00 90.19 457 LEU A C 1
ATOM 3397 O O . LEU A 1 457 ? 16.473 3.547 -14.431 1.00 90.19 457 LEU A O 1
ATOM 3401 N N . ALA A 1 458 ? 17.145 1.784 -15.650 1.00 91.31 458 ALA A N 1
ATOM 3402 C CA . ALA A 1 458 ? 16.058 1.901 -16.609 1.00 91.31 458 ALA A CA 1
ATOM 3403 C C . ALA A 1 458 ? 14.735 1.464 -15.968 1.00 91.31 458 ALA A C 1
ATOM 3405 O O . ALA A 1 458 ? 14.690 0.484 -15.226 1.00 91.31 458 ALA A O 1
ATOM 3406 N N . ASN A 1 459 ? 13.649 2.151 -16.312 1.00 95.19 459 ASN A N 1
ATOM 3407 C CA . ASN A 1 459 ? 12.298 1.774 -15.912 1.00 95.19 459 ASN A CA 1
ATOM 3408 C C . ASN A 1 459 ? 11.800 0.616 -16.783 1.00 95.19 459 ASN A C 1
ATOM 3410 O O . ASN A 1 459 ? 11.015 0.795 -17.716 1.00 95.19 459 ASN A O 1
ATOM 3414 N N . VAL A 1 460 ? 12.329 -0.575 -16.498 1.00 95.38 460 VAL A N 1
ATOM 3415 C CA . VAL A 1 460 ? 11.966 -1.835 -17.145 1.00 95.38 460 VAL A CA 1
ATOM 3416 C C . VAL A 1 460 ? 11.790 -2.943 -16.113 1.00 95.38 460 VAL A C 1
ATOM 3418 O O . VAL A 1 460 ? 12.479 -2.966 -15.091 1.00 95.38 460 VAL A O 1
ATOM 3421 N N . ILE A 1 461 ? 10.894 -3.882 -16.396 1.00 95.50 461 ILE A N 1
ATOM 3422 C CA . ILE A 1 461 ? 10.682 -5.087 -15.589 1.00 95.50 461 ILE A CA 1
ATOM 3423 C C . ILE A 1 461 ? 10.506 -6.290 -16.512 1.00 95.50 461 ILE A C 1
ATOM 3425 O O . ILE A 1 461 ? 9.784 -6.249 -17.511 1.00 95.50 461 ILE A O 1
ATOM 3429 N N . CYS A 1 462 ? 11.213 -7.365 -16.184 1.00 95.00 462 CYS A N 1
ATOM 3430 C CA . CYS A 1 462 ? 11.184 -8.622 -16.907 1.00 95.00 462 CYS A CA 1
ATOM 3431 C C . CYS A 1 462 ? 11.262 -9.756 -15.896 1.00 95.00 462 CYS A C 1
ATOM 3433 O O . CYS A 1 462 ? 12.113 -9.753 -15.014 1.00 95.00 462 CYS A O 1
ATOM 3435 N N . LYS A 1 463 ? 10.415 -10.768 -16.065 1.00 93.25 463 LYS A N 1
ATOM 3436 C CA . LYS A 1 463 ? 10.426 -11.968 -15.222 1.00 93.25 463 LYS A CA 1
ATOM 3437 C C . LYS A 1 463 ? 11.771 -12.702 -15.278 1.00 93.25 463 LYS A C 1
ATOM 3439 O O . LYS A 1 463 ? 12.219 -13.272 -14.293 1.00 93.25 463 LYS A O 1
ATOM 3444 N N . LYS A 1 464 ? 12.388 -12.734 -16.463 1.00 94.38 464 LYS A N 1
ATOM 3445 C CA . LYS A 1 464 ? 13.567 -13.564 -16.749 1.00 94.38 464 LYS A CA 1
ATOM 3446 C C . LYS A 1 464 ? 14.885 -12.877 -16.396 1.00 94.38 464 LYS A C 1
ATOM 3448 O O . LYS A 1 464 ? 15.891 -13.563 -16.243 1.00 94.38 464 LYS A O 1
ATOM 3453 N N . TYR A 1 465 ? 14.885 -11.549 -16.306 1.00 94.19 465 TYR A N 1
ATOM 3454 C CA . TYR A 1 465 ? 16.104 -10.758 -16.208 1.00 94.19 465 TYR A CA 1
ATOM 3455 C C . TYR A 1 465 ? 16.007 -9.702 -15.122 1.00 94.19 465 TYR A C 1
ATOM 3457 O O . TYR A 1 465 ? 15.034 -8.956 -15.054 1.00 94.19 465 TYR A O 1
ATOM 3465 N N . THR A 1 466 ? 17.063 -9.602 -14.319 1.00 92.44 466 THR A N 1
ATOM 3466 C CA . THR A 1 466 ? 17.171 -8.569 -13.289 1.00 92.44 466 THR A CA 1
ATOM 3467 C C . THR A 1 466 ? 17.554 -7.247 -13.938 1.00 92.44 466 THR A C 1
ATOM 3469 O O . THR A 1 466 ? 18.530 -7.183 -14.687 1.00 92.44 466 THR A O 1
ATOM 3472 N N . THR A 1 467 ? 16.811 -6.183 -13.645 1.00 92.94 467 THR A N 1
ATOM 3473 C CA . THR A 1 467 ? 17.130 -4.853 -14.166 1.00 92.94 467 THR A CA 1
ATOM 3474 C C . THR A 1 467 ? 18.408 -4.318 -13.521 1.00 92.94 467 THR A C 1
ATOM 3476 O O . THR A 1 467 ? 18.531 -4.288 -12.297 1.00 92.94 467 THR A O 1
ATOM 3479 N N . ARG A 1 468 ? 19.365 -3.884 -14.343 1.00 91.25 468 ARG A N 1
ATOM 3480 C CA . ARG A 1 468 ? 20.656 -3.317 -13.930 1.00 91.25 468 ARG A CA 1
ATOM 3481 C C . ARG A 1 468 ? 20.965 -2.058 -14.733 1.00 91.25 468 ARG A C 1
ATOM 3483 O O . ARG A 1 468 ? 20.603 -1.954 -15.907 1.00 91.25 468 ARG A O 1
ATOM 3490 N N . CYS A 1 469 ? 21.638 -1.096 -14.109 1.00 86.44 469 CYS A N 1
ATOM 3491 C CA . CYS A 1 469 ? 22.218 0.034 -14.828 1.00 86.44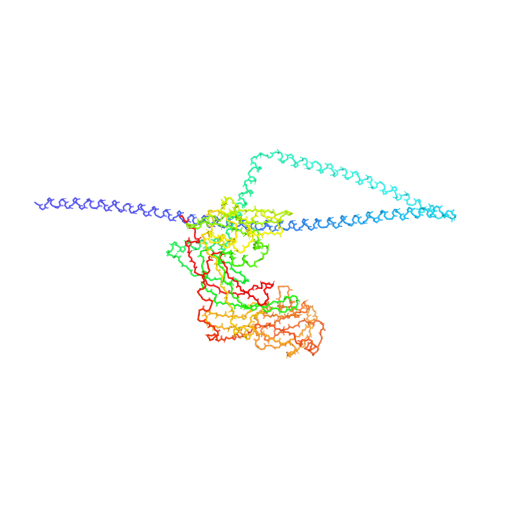 469 CYS A CA 1
ATOM 3492 C C . CYS A 1 469 ? 23.572 -0.369 -15.423 1.00 86.44 469 CYS A C 1
ATOM 3494 O O . CYS A 1 469 ? 24.187 -1.354 -15.014 1.00 86.44 469 CYS A O 1
ATOM 3496 N N . ALA A 1 470 ? 24.048 0.383 -16.412 1.00 75.75 470 ALA A N 1
ATOM 3497 C CA . ALA A 1 470 ? 25.307 0.061 -17.069 1.00 75.75 470 ALA A CA 1
ATOM 3498 C C . ALA A 1 470 ? 26.521 0.286 -16.147 1.00 75.75 470 ALA A C 1
ATOM 3500 O O . ALA A 1 470 ? 27.502 -0.440 -16.250 1.00 75.75 470 ALA A O 1
ATOM 3501 N N . TYR A 1 471 ? 26.483 1.273 -15.247 1.00 76.00 471 TYR A N 1
ATOM 3502 C CA . TYR A 1 471 ? 27.611 1.620 -14.377 1.00 76.00 471 TYR A CA 1
ATOM 3503 C C . TYR A 1 471 ? 27.171 1.948 -12.947 1.00 76.00 471 TYR A C 1
ATOM 3505 O O . TYR A 1 471 ? 26.196 2.658 -12.731 1.00 76.00 471 TYR A O 1
ATOM 3513 N N . VAL A 1 472 ? 27.970 1.509 -11.978 1.00 73.12 472 VAL A N 1
ATOM 3514 C CA . VAL A 1 472 ? 27.926 1.911 -10.564 1.00 73.12 472 VAL A CA 1
ATOM 3515 C C . VAL A 1 472 ? 29.288 2.487 -10.156 1.00 73.12 472 VAL A C 1
ATOM 3517 O O . VAL A 1 472 ? 30.227 2.488 -10.954 1.00 73.12 472 VAL A O 1
ATOM 3520 N N . ALA A 1 473 ? 29.412 3.003 -8.928 1.00 68.31 473 ALA A N 1
ATOM 3521 C CA . ALA A 1 473 ? 30.648 3.626 -8.434 1.00 68.31 473 ALA A CA 1
ATOM 3522 C C . ALA A 1 473 ? 31.894 2.723 -8.590 1.00 68.31 473 ALA A C 1
ATOM 3524 O O . ALA A 1 473 ? 32.976 3.219 -8.895 1.00 68.31 473 ALA A O 1
ATOM 3525 N N . ASP A 1 474 ? 31.712 1.402 -8.495 1.00 63.34 474 ASP A N 1
ATOM 3526 C CA . ASP A 1 474 ? 32.777 0.392 -8.583 1.00 63.34 474 ASP A CA 1
ATOM 3527 C C . ASP A 1 474 ? 33.021 -0.154 -10.008 1.00 63.34 474 ASP A C 1
ATOM 3529 O O . ASP A 1 474 ? 33.726 -1.154 -10.197 1.00 63.34 474 ASP A O 1
ATOM 3533 N N . GLY A 1 475 ? 32.440 0.481 -11.034 1.00 69.44 475 GLY A N 1
ATOM 3534 C CA . GLY A 1 475 ? 32.617 0.137 -12.447 1.00 69.44 475 GLY A CA 1
ATOM 3535 C C . GLY A 1 475 ? 31.342 -0.367 -13.128 1.00 69.44 475 GLY A C 1
ATOM 3536 O O . GLY A 1 475 ? 30.231 -0.033 -12.737 1.00 69.44 475 GLY A O 1
ATOM 3537 N N . ASN A 1 476 ? 31.491 -1.131 -14.213 1.00 71.75 476 ASN A N 1
ATOM 3538 C CA . ASN A 1 476 ? 30.353 -1.587 -15.014 1.00 71.75 476 ASN A CA 1
ATOM 3539 C C . ASN A 1 476 ? 29.566 -2.689 -14.274 1.00 71.75 476 ASN A C 1
ATOM 3541 O O . ASN A 1 476 ? 30.101 -3.782 -14.102 1.00 71.75 476 ASN A O 1
ATOM 3545 N N . ASP A 1 477 ? 28.348 -2.391 -13.808 1.00 78.12 477 ASP A N 1
ATOM 3546 C CA . ASP A 1 477 ? 27.511 -3.321 -13.022 1.00 78.12 477 ASP A CA 1
ATOM 3547 C C . ASP A 1 477 ? 26.836 -4.356 -13.924 1.00 78.12 477 ASP A C 1
ATOM 3549 O O . ASP A 1 477 ? 26.882 -5.559 -13.667 1.00 78.12 477 ASP A O 1
ATOM 3553 N N . PHE A 1 478 ? 26.281 -3.885 -15.043 1.00 80.94 478 PHE A N 1
ATOM 3554 C CA . PHE A 1 478 ? 25.550 -4.706 -16.000 1.00 80.94 478 PHE A CA 1
ATOM 3555 C C . PHE A 1 478 ? 26.357 -5.912 -16.500 1.00 80.94 478 PHE A C 1
ATOM 3557 O O . PHE A 1 478 ? 25.825 -7.018 -16.547 1.00 80.94 478 PHE A O 1
ATOM 3564 N N . PHE A 1 479 ? 27.639 -5.730 -16.847 1.00 76.50 479 PHE A N 1
ATOM 3565 C CA . PHE A 1 479 ? 28.465 -6.822 -17.386 1.00 76.50 479 PHE A CA 1
ATOM 3566 C C . PHE A 1 479 ? 29.005 -7.803 -16.331 1.00 76.50 479 PHE A C 1
ATOM 3568 O O . PHE A 1 479 ? 29.687 -8.758 -16.692 1.00 76.50 479 PHE A O 1
ATOM 3575 N N . ARG A 1 480 ? 28.728 -7.598 -15.037 1.00 79.06 480 ARG A N 1
ATOM 3576 C CA . ARG A 1 480 ? 29.227 -8.472 -13.957 1.00 79.06 480 ARG A CA 1
ATOM 3577 C C . ARG A 1 480 ? 28.237 -9.546 -13.528 1.00 79.06 480 ARG A C 1
ATOM 3579 O O . ARG A 1 480 ? 28.644 -10.519 -12.899 1.00 79.06 480 ARG A O 1
ATOM 3586 N N . VAL A 1 481 ? 26.953 -9.363 -13.826 1.00 86.00 481 VAL A N 1
ATOM 3587 C CA . VAL A 1 481 ? 25.876 -10.205 -13.296 1.00 86.00 481 VAL A CA 1
ATOM 3588 C C . VAL A 1 481 ? 25.137 -10.860 -14.450 1.00 86.00 481 VAL A C 1
ATOM 3590 O O . VAL A 1 481 ? 24.435 -10.188 -15.203 1.00 86.00 481 VAL A O 1
ATOM 3593 N N . ASP A 1 482 ? 25.279 -12.178 -14.586 1.00 89.62 482 ASP A N 1
ATOM 3594 C CA . ASP A 1 482 ? 24.522 -12.931 -15.585 1.00 89.62 482 ASP A CA 1
ATOM 3595 C C . ASP A 1 482 ? 23.004 -12.786 -15.368 1.00 89.62 482 ASP A C 1
ATOM 3597 O O . ASP A 1 482 ? 22.543 -12.535 -14.254 1.00 89.62 482 ASP A O 1
ATOM 3601 N N . LYS A 1 483 ? 22.223 -12.953 -16.438 1.00 93.06 483 LYS A N 1
ATOM 3602 C CA . LYS A 1 483 ? 20.763 -12.760 -16.455 1.00 93.06 483 LYS A CA 1
ATOM 3603 C C . LYS A 1 483 ? 20.343 -11.333 -16.088 1.00 93.06 483 LYS A C 1
ATOM 3605 O O . LYS A 1 483 ? 19.359 -11.121 -15.372 1.00 93.06 483 LYS A O 1
ATOM 3610 N N . SER A 1 484 ? 21.048 -10.353 -16.642 1.00 93.19 484 SER A N 1
ATOM 3611 C CA . SER A 1 484 ? 20.743 -8.933 -16.454 1.00 93.19 484 SER A CA 1
ATOM 3612 C C . SER A 1 484 ? 20.127 -8.306 -17.698 1.00 93.19 484 SER A C 1
ATOM 3614 O O . SER A 1 484 ? 20.505 -8.633 -18.821 1.00 93.19 484 SER A O 1
ATOM 3616 N N . ILE A 1 485 ? 19.208 -7.363 -17.497 1.00 93.38 485 ILE A N 1
ATOM 3617 C CA . ILE A 1 485 ? 18.648 -6.501 -18.542 1.00 93.38 485 ILE A CA 1
ATOM 3618 C C . ILE A 1 485 ? 18.824 -5.034 -18.159 1.00 93.38 485 ILE A C 1
ATOM 3620 O O . ILE A 1 485 ? 18.756 -4.666 -16.993 1.00 93.38 485 ILE A O 1
ATOM 3624 N N . GLY A 1 486 ? 19.065 -4.181 -19.142 1.00 90.94 486 GLY A N 1
ATOM 3625 C CA . GLY A 1 486 ? 19.238 -2.755 -18.920 1.00 90.94 486 GLY A CA 1
ATOM 3626 C C . GLY A 1 486 ? 19.085 -1.970 -20.208 1.00 90.94 486 GLY A C 1
ATOM 3627 O O . GLY A 1 486 ? 18.806 -2.522 -21.274 1.00 90.94 486 GLY A O 1
ATOM 3628 N N . GLN A 1 487 ? 19.294 -0.666 -20.111 1.00 89.12 487 GLN A N 1
ATOM 3629 C CA . GLN A 1 487 ? 19.367 0.227 -21.257 1.00 89.12 487 GLN A CA 1
ATOM 3630 C C . GLN A 1 487 ? 20.750 0.876 -21.305 1.00 89.12 487 GLN A C 1
ATOM 3632 O O . GLN A 1 487 ? 21.371 1.132 -20.277 1.00 89.12 487 GLN A O 1
ATOM 3637 N N . HIS A 1 488 ? 21.240 1.128 -22.515 1.00 78.44 488 HIS A N 1
ATOM 3638 C CA . HIS A 1 488 ? 22.477 1.871 -22.731 1.00 78.44 488 HIS A CA 1
ATOM 3639 C C . HIS A 1 488 ? 22.176 3.370 -22.861 1.00 78.44 488 HIS A C 1
ATOM 3641 O O . HIS A 1 488 ? 21.214 3.725 -23.543 1.00 78.44 488 HIS A O 1
ATOM 3647 N N . GLN A 1 489 ? 23.021 4.248 -22.300 1.00 83.06 489 GLN A N 1
ATOM 3648 C CA . GLN A 1 489 ? 22.814 5.698 -22.406 1.00 83.06 489 GLN A CA 1
ATOM 3649 C C . GLN A 1 489 ? 22.628 6.158 -23.854 1.00 83.06 489 GLN A C 1
ATOM 3651 O O . GLN A 1 489 ? 23.314 5.679 -24.769 1.00 83.06 489 GLN A O 1
ATOM 3656 N N . GLY A 1 490 ? 21.727 7.122 -24.038 1.00 82.12 490 GLY A N 1
ATOM 3657 C CA . GLY A 1 490 ? 21.557 7.840 -25.300 1.00 82.12 490 GLY A CA 1
ATOM 3658 C C . GLY A 1 490 ? 21.033 6.997 -26.467 1.00 82.12 490 GLY A C 1
ATOM 3659 O O . GLY A 1 490 ? 21.106 7.453 -27.605 1.00 82.12 490 GLY A O 1
ATOM 3660 N N . ALA A 1 491 ? 20.525 5.783 -26.224 1.00 85.62 491 ALA A N 1
ATOM 3661 C CA . ALA A 1 491 ? 19.991 4.916 -27.270 1.00 85.62 491 ALA A CA 1
ATOM 3662 C C . ALA A 1 491 ? 18.672 4.247 -26.852 1.00 85.62 491 ALA A C 1
ATOM 3664 O O . ALA A 1 491 ? 18.583 3.634 -25.791 1.00 85.62 491 ALA A O 1
ATOM 3665 N N . ALA A 1 492 ? 17.674 4.285 -27.741 1.00 92.94 492 ALA A N 1
ATOM 3666 C CA . ALA A 1 492 ? 16.380 3.611 -27.589 1.00 92.94 492 ALA A CA 1
ATOM 3667 C C . ALA A 1 492 ? 16.500 2.094 -27.842 1.00 92.94 492 ALA A C 1
ATOM 3669 O O . ALA A 1 492 ? 15.998 1.541 -28.826 1.00 92.94 492 ALA A O 1
ATOM 3670 N N . ARG A 1 493 ? 17.262 1.409 -26.986 1.00 91.62 493 ARG A N 1
ATOM 3671 C CA . ARG A 1 493 ? 17.510 -0.034 -27.070 1.00 91.62 493 ARG A CA 1
ATOM 3672 C C . ARG A 1 493 ? 17.658 -0.655 -25.695 1.00 91.62 493 ARG A C 1
ATOM 3674 O O . ARG A 1 493 ? 18.179 -0.021 -24.786 1.00 91.62 493 ARG A O 1
ATOM 3681 N N . VAL A 1 494 ? 17.291 -1.919 -25.583 1.00 93.81 494 VAL A N 1
ATOM 3682 C CA . VAL A 1 494 ? 17.604 -2.734 -24.410 1.00 93.81 494 VAL A CA 1
ATOM 3683 C C . VAL A 1 494 ? 18.813 -3.609 -24.685 1.00 93.81 494 VAL A C 1
ATOM 3685 O O . VAL A 1 494 ? 19.071 -3.997 -25.828 1.00 93.81 494 VAL A O 1
ATOM 3688 N N . THR A 1 495 ? 19.543 -3.910 -23.621 1.00 92.75 495 THR A N 1
ATOM 3689 C CA . THR A 1 495 ? 20.698 -4.798 -23.623 1.00 92.75 495 THR A CA 1
ATOM 3690 C C . THR A 1 495 ? 20.463 -5.896 -22.596 1.00 92.75 495 THR A C 1
ATOM 3692 O O . THR A 1 495 ? 20.014 -5.611 -21.488 1.00 92.75 495 THR A O 1
ATOM 3695 N N . VAL A 1 496 ? 20.777 -7.138 -22.955 1.00 94.62 496 VAL A N 1
ATOM 3696 C CA . VAL A 1 496 ? 20.694 -8.313 -22.086 1.00 94.62 496 VAL A CA 1
ATOM 3697 C C . VAL A 1 496 ? 22.058 -8.989 -22.007 1.00 94.62 496 VAL A C 1
ATOM 3699 O O . VAL A 1 496 ? 22.695 -9.226 -23.034 1.00 94.62 496 VAL A O 1
ATOM 3702 N N . LEU A 1 497 ? 22.493 -9.306 -20.791 1.00 92.88 497 LEU A N 1
ATOM 3703 C CA . LEU A 1 497 ? 23.590 -10.227 -20.529 1.00 92.88 497 LEU A CA 1
ATOM 3704 C C . LEU A 1 497 ? 22.975 -11.572 -20.146 1.00 92.88 497 LEU A C 1
ATOM 3706 O O . LEU A 1 497 ? 22.307 -11.689 -19.120 1.00 92.88 497 LEU A O 1
ATOM 3710 N N . ASP A 1 498 ? 23.194 -12.572 -20.993 1.00 94.12 498 ASP A N 1
ATOM 3711 C CA . ASP A 1 498 ? 22.788 -13.947 -20.735 1.00 94.12 498 ASP A CA 1
ATOM 3712 C C . ASP A 1 498 ? 23.859 -14.910 -21.270 1.00 94.12 498 ASP A C 1
ATOM 3714 O O . ASP A 1 498 ? 23.980 -15.106 -22.479 1.00 94.12 498 ASP A O 1
ATOM 3718 N N . THR A 1 499 ? 24.657 -15.488 -20.373 1.00 92.50 499 THR A N 1
ATOM 3719 C CA . THR A 1 499 ? 25.779 -16.386 -20.702 1.00 92.50 499 THR A CA 1
ATOM 3720 C C . THR A 1 499 ? 25.352 -17.750 -21.229 1.00 92.50 499 THR A C 1
ATOM 3722 O O . THR A 1 499 ? 26.171 -18.472 -21.795 1.00 92.50 499 THR A O 1
ATOM 3725 N N . ALA A 1 500 ? 24.064 -18.093 -21.130 1.00 94.56 500 ALA A N 1
ATOM 3726 C CA . ALA A 1 500 ? 23.544 -19.351 -21.659 1.00 94.56 500 ALA A CA 1
ATOM 3727 C C . ALA A 1 500 ? 23.436 -19.360 -23.193 1.00 94.56 500 ALA A C 1
ATOM 3729 O O . ALA A 1 500 ? 23.198 -20.417 -23.777 1.00 94.56 500 ALA A O 1
ATOM 3730 N N . TYR A 1 501 ? 23.598 -18.205 -23.847 1.00 94.69 501 TYR A N 1
ATOM 3731 C CA . TYR A 1 501 ? 23.493 -18.067 -25.297 1.00 94.69 501 TYR A CA 1
ATOM 3732 C C . TYR A 1 501 ? 24.728 -17.370 -25.870 1.00 94.69 501 TYR A C 1
ATOM 3734 O O . TYR A 1 501 ? 25.304 -16.472 -25.254 1.00 94.69 501 TYR A O 1
ATOM 3742 N N . THR A 1 502 ? 25.104 -17.762 -27.085 1.00 93.62 502 THR A N 1
ATOM 3743 C CA . THR A 1 502 ? 26.273 -17.236 -27.814 1.00 93.62 502 THR A CA 1
ATOM 3744 C C . THR A 1 502 ? 25.928 -16.758 -29.226 1.00 93.62 502 THR A C 1
ATOM 3746 O O . THR A 1 502 ? 26.794 -16.272 -29.948 1.00 93.62 502 THR A O 1
ATOM 3749 N N . ASP A 1 503 ? 24.657 -16.855 -29.627 1.00 94.69 503 ASP A N 1
ATOM 3750 C CA . ASP A 1 503 ? 24.159 -16.370 -30.909 1.00 94.69 503 ASP A CA 1
ATOM 3751 C C . ASP A 1 503 ? 22.754 -15.760 -30.773 1.00 94.69 503 ASP A C 1
ATOM 3753 O O . ASP A 1 503 ? 21.941 -16.160 -29.934 1.00 94.69 503 ASP A O 1
ATOM 3757 N N . ALA A 1 504 ? 22.468 -14.755 -31.603 1.00 96.38 504 ALA A N 1
ATOM 3758 C CA . ALA A 1 504 ? 21.232 -13.983 -31.514 1.00 96.38 504 ALA A CA 1
ATOM 3759 C C . ALA A 1 504 ? 19.977 -14.768 -31.935 1.00 96.38 504 ALA A C 1
ATOM 3761 O O . ALA A 1 504 ? 18.878 -14.423 -31.500 1.00 96.38 504 ALA A O 1
ATOM 3762 N N . THR A 1 505 ? 20.113 -15.805 -32.767 1.00 96.81 505 THR A N 1
ATOM 3763 C CA . THR A 1 505 ? 18.968 -16.572 -33.284 1.00 96.81 505 THR A CA 1
ATOM 3764 C C . THR A 1 505 ? 18.409 -17.474 -32.193 1.00 96.81 505 THR A C 1
ATOM 3766 O O . THR A 1 505 ? 17.214 -17.414 -31.897 1.00 96.81 505 THR A O 1
ATOM 3769 N N . THR A 1 506 ? 19.281 -18.243 -31.539 1.00 97.50 506 THR A N 1
ATOM 3770 C CA . THR A 1 506 ? 18.925 -19.102 -30.406 1.00 97.50 506 THR A CA 1
ATOM 3771 C C . THR A 1 506 ? 18.403 -18.269 -29.239 1.00 97.50 506 THR A C 1
ATOM 3773 O O . THR A 1 506 ? 17.370 -18.604 -28.658 1.00 97.50 506 THR A O 1
ATOM 3776 N N . PHE A 1 507 ? 19.059 -17.139 -28.939 1.00 97.81 507 PHE A N 1
ATOM 3777 C CA . PHE A 1 507 ? 18.593 -16.206 -27.913 1.00 97.81 507 PHE A CA 1
ATOM 3778 C C . PHE A 1 507 ? 17.172 -15.710 -28.210 1.00 97.81 507 PHE A C 1
ATOM 3780 O O . PHE A 1 507 ? 16.286 -15.851 -27.369 1.00 97.81 507 PHE A O 1
ATOM 3787 N N . LYS A 1 508 ? 16.921 -15.198 -29.425 1.00 97.75 508 LYS A N 1
ATOM 3788 C CA . LYS A 1 508 ? 15.598 -14.713 -29.847 1.00 97.75 508 LYS A CA 1
ATOM 37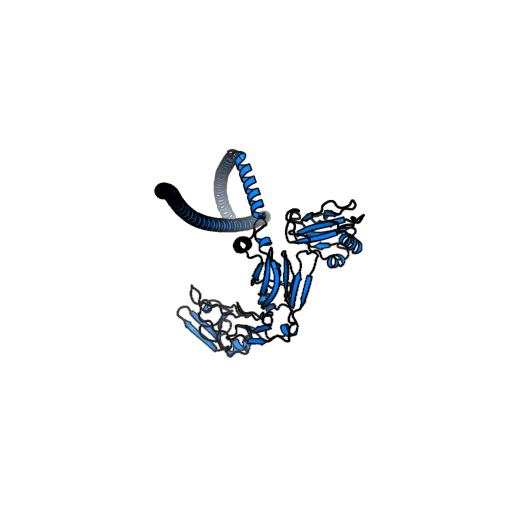89 C C . LYS A 1 508 ? 14.523 -15.789 -29.700 1.00 97.75 508 LYS A C 1
ATOM 3791 O O . LYS A 1 508 ? 13.456 -15.507 -29.161 1.00 97.75 508 LYS A O 1
ATOM 3796 N N . GLN A 1 509 ? 14.801 -17.015 -30.140 1.00 97.56 509 GLN A N 1
ATOM 3797 C CA . GLN A 1 509 ? 13.857 -18.126 -30.016 1.00 97.56 509 GLN A CA 1
ATOM 3798 C C . GLN A 1 509 ? 13.530 -18.425 -28.546 1.00 97.56 509 GLN A C 1
ATOM 3800 O O . GLN A 1 509 ? 12.364 -18.591 -28.197 1.00 97.56 509 GLN A O 1
ATOM 3805 N N . ALA A 1 510 ? 14.537 -18.419 -27.670 1.00 97.50 510 ALA A N 1
ATOM 3806 C CA . ALA A 1 510 ? 14.359 -18.625 -26.235 1.00 97.50 510 ALA A CA 1
ATOM 3807 C C . ALA A 1 510 ? 13.691 -17.442 -25.503 1.00 97.50 510 ALA A C 1
ATOM 3809 O O . ALA A 1 510 ? 13.349 -17.566 -24.320 1.00 97.50 510 ALA A O 1
ATOM 3810 N N . MET A 1 511 ? 13.562 -16.291 -26.168 1.00 97.75 511 MET A N 1
ATOM 3811 C CA . MET A 1 511 ? 12.874 -15.104 -25.662 1.00 97.75 511 MET A CA 1
ATOM 3812 C C . MET A 1 511 ? 11.405 -15.027 -26.079 1.00 97.75 511 MET A C 1
ATOM 3814 O O . MET A 1 511 ? 10.704 -14.149 -25.589 1.00 97.75 511 MET A O 1
ATOM 3818 N N . SER A 1 512 ? 10.919 -15.925 -26.940 1.00 97.19 512 SER A N 1
ATOM 3819 C CA . SER A 1 512 ? 9.506 -15.946 -27.331 1.00 97.19 512 SER A CA 1
ATOM 3820 C C . SER A 1 512 ? 8.596 -16.148 -26.118 1.00 97.19 512 SER A C 1
ATOM 3822 O O . SER A 1 512 ? 8.802 -17.065 -25.322 1.00 97.19 512 SER A O 1
ATOM 3824 N N . GLY A 1 513 ? 7.606 -15.265 -25.969 1.00 95.50 513 GLY A N 1
ATOM 3825 C CA . GLY A 1 513 ? 6.694 -15.234 -24.827 1.00 95.50 513 GLY A CA 1
ATOM 3826 C C . GLY A 1 513 ? 7.286 -14.615 -23.555 1.00 95.50 513 GLY A C 1
ATOM 3827 O O . GLY A 1 513 ? 6.598 -14.552 -22.536 1.00 95.50 513 GLY A O 1
ATOM 3828 N N . VAL A 1 514 ? 8.538 -14.144 -23.576 1.00 95.88 514 VAL A N 1
ATOM 3829 C CA . VAL A 1 514 ? 9.142 -13.439 -22.438 1.00 95.88 514 VAL A CA 1
ATOM 3830 C C . VAL A 1 514 ? 8.800 -11.958 -22.550 1.00 95.88 514 VAL A C 1
ATOM 3832 O O . VAL A 1 514 ? 9.378 -11.235 -23.359 1.00 95.88 514 VAL A O 1
ATOM 3835 N N . MET A 1 515 ? 7.864 -11.503 -21.719 1.00 95.94 515 MET A N 1
ATOM 3836 C CA . MET A 1 515 ? 7.409 -10.114 -21.728 1.00 95.94 515 MET A CA 1
ATOM 3837 C C . MET A 1 515 ? 8.366 -9.189 -20.974 1.00 95.94 515 MET A C 1
ATOM 3839 O O . MET A 1 515 ? 8.716 -9.432 -19.816 1.00 95.94 515 MET A O 1
ATOM 3843 N N . LEU A 1 516 ? 8.728 -8.091 -21.632 1.00 96.88 516 LEU A N 1
ATOM 3844 C CA . LEU A 1 516 ? 9.376 -6.931 -21.037 1.00 96.88 516 LEU A CA 1
ATOM 3845 C C . LEU A 1 516 ? 8.362 -5.798 -20.945 1.00 96.88 516 LEU A C 1
ATOM 3847 O O . LEU A 1 516 ? 7.819 -5.396 -21.972 1.00 96.88 516 LEU A O 1
ATOM 3851 N N . TYR A 1 517 ? 8.174 -5.236 -19.757 1.00 97.88 517 TYR A N 1
ATOM 3852 C CA . TYR A 1 517 ? 7.464 -3.971 -19.587 1.00 97.88 517 TYR A CA 1
ATOM 3853 C C . TYR A 1 517 ? 8.484 -2.844 -19.484 1.00 97.88 517 TYR A C 1
ATOM 3855 O O . TYR A 1 517 ? 9.543 -3.017 -18.876 1.00 97.88 517 TYR A O 1
ATOM 3863 N N . TYR A 1 518 ? 8.185 -1.708 -20.101 1.00 97.56 518 TYR A N 1
ATOM 3864 C CA . TYR A 1 518 ? 9.116 -0.595 -20.213 1.00 97.56 518 TYR A CA 1
ATOM 3865 C C . TYR A 1 518 ? 8.399 0.754 -20.236 1.00 97.56 518 TYR A C 1
ATOM 3867 O O . TYR A 1 518 ? 7.284 0.876 -20.748 1.00 97.56 518 TYR A O 1
ATOM 3875 N N . GLU A 1 519 ? 9.060 1.780 -19.703 1.00 98.00 519 GLU A N 1
ATOM 3876 C CA . GLU A 1 519 ? 8.582 3.160 -19.779 1.00 98.00 519 GLU A CA 1
ATOM 3877 C C . GLU A 1 519 ? 8.643 3.697 -21.216 1.00 98.00 519 GLU A C 1
ATOM 3879 O O . GLU A 1 519 ? 9.656 3.572 -21.907 1.00 98.00 519 GLU A O 1
ATOM 3884 N N . LEU A 1 520 ? 7.559 4.331 -21.650 1.00 98.06 520 LEU A N 1
ATOM 3885 C CA . LEU A 1 520 ? 7.422 5.002 -22.932 1.00 98.06 520 LEU A CA 1
ATOM 3886 C C . LEU A 1 520 ? 8.174 6.338 -22.944 1.00 98.06 520 LEU A C 1
ATOM 3888 O O . LEU A 1 520 ? 8.111 7.110 -21.990 1.00 98.06 520 LEU A O 1
ATOM 3892 N N . GLU A 1 521 ? 8.823 6.662 -24.063 1.00 96.50 521 GLU A N 1
ATOM 3893 C CA . GLU A 1 521 ? 9.443 7.976 -24.286 1.00 96.50 521 GLU A CA 1
ATOM 3894 C C . GLU A 1 521 ? 8.404 9.101 -24.184 1.00 96.50 521 GLU A C 1
ATOM 3896 O O . GLU A 1 521 ? 8.662 10.155 -23.602 1.00 96.50 521 GLU A O 1
ATOM 3901 N N . LYS A 1 522 ? 7.214 8.857 -24.741 1.00 97.44 522 LYS A N 1
ATOM 3902 C CA . LYS A 1 522 ? 6.075 9.772 -24.717 1.00 97.44 522 LYS A CA 1
ATOM 3903 C C . LYS A 1 522 ? 4.861 9.035 -24.159 1.00 97.44 522 LYS A C 1
ATOM 3905 O O . LYS A 1 522 ? 4.406 8.089 -24.807 1.00 97.44 522 LYS A O 1
ATOM 3910 N N . PRO A 1 523 ? 4.332 9.451 -22.997 1.00 97.75 523 PRO A N 1
ATOM 3911 C CA . PRO A 1 523 ? 3.098 8.890 -22.473 1.00 97.75 523 PRO A CA 1
ATOM 3912 C C . PRO A 1 523 ? 1.937 9.073 -23.453 1.00 97.75 523 PRO A C 1
ATOM 3914 O O . PRO A 1 523 ? 1.835 10.101 -24.129 1.00 97.75 523 PRO A O 1
ATOM 3917 N N . ILE A 1 524 ? 1.046 8.087 -23.509 1.00 98.50 524 ILE A N 1
ATOM 3918 C CA . ILE A 1 524 ? -0.197 8.164 -24.281 1.00 98.50 524 ILE A CA 1
ATOM 3919 C C . ILE A 1 524 ? -1.300 8.612 -23.326 1.00 98.50 524 ILE A C 1
ATOM 3921 O O . ILE A 1 524 ? -1.528 7.979 -22.299 1.00 98.50 524 ILE A O 1
ATOM 3925 N N . VAL A 1 525 ? -1.981 9.707 -23.656 1.00 98.56 525 VAL A N 1
ATOM 3926 C CA . VAL A 1 525 ? -3.064 10.262 -22.835 1.00 98.56 525 VAL A CA 1
ATOM 3927 C C . VAL A 1 525 ? -4.394 10.006 -23.530 1.00 98.56 525 VAL A C 1
ATOM 3929 O O . VAL A 1 525 ? -4.585 10.418 -24.672 1.00 98.56 525 VAL A O 1
ATOM 3932 N N . THR A 1 526 ? -5.305 9.335 -22.834 1.00 98.38 526 THR A N 1
ATOM 3933 C CA . THR A 1 526 ? -6.658 9.019 -23.301 1.00 98.38 526 THR A CA 1
ATOM 3934 C C . THR A 1 526 ? -7.665 9.803 -22.470 1.00 98.38 526 THR A C 1
ATOM 3936 O O . THR A 1 526 ? -7.599 9.770 -21.243 1.00 98.38 526 THR A O 1
ATOM 3939 N N . ASP A 1 527 ? -8.586 10.513 -23.122 1.00 98.00 527 ASP A N 1
ATOM 3940 C CA . ASP A 1 527 ? -9.737 11.104 -22.435 1.00 98.00 527 ASP A CA 1
ATOM 3941 C C . ASP A 1 527 ? -10.692 9.991 -21.998 1.00 98.00 527 ASP A C 1
ATOM 3943 O O . ASP A 1 527 ? -11.068 9.137 -22.802 1.00 98.00 527 ASP A O 1
ATOM 3947 N N . ILE A 1 528 ? -11.064 9.998 -20.722 1.00 97.75 528 ILE A N 1
ATOM 3948 C CA . ILE A 1 528 ? -11.982 9.016 -20.138 1.00 97.75 528 ILE A CA 1
ATOM 3949 C C . ILE A 1 528 ? -13.252 9.688 -19.617 1.00 97.75 528 ILE A C 1
ATOM 3951 O O . ILE A 1 528 ? -13.983 9.100 -18.826 1.00 97.75 528 ILE A O 1
ATOM 3955 N N . SER A 1 529 ? -13.544 10.910 -20.074 1.00 95.88 529 SER A N 1
ATOM 3956 C CA . SER A 1 529 ? -14.644 11.727 -19.559 1.00 95.88 529 SER A CA 1
ATOM 3957 C C . SER A 1 529 ? -16.018 11.082 -19.721 1.00 95.88 529 SER A C 1
ATOM 3959 O O . SER A 1 529 ? -16.937 11.407 -18.978 1.00 95.88 529 SER A O 1
ATOM 3961 N N . THR A 1 530 ? -16.147 10.163 -20.679 1.00 96.25 530 THR A N 1
ATOM 3962 C CA . THR A 1 530 ? -17.370 9.399 -20.970 1.00 96.25 530 THR A CA 1
ATOM 3963 C C . THR A 1 530 ? -17.415 8.025 -20.294 1.00 96.25 530 THR A C 1
ATOM 3965 O O . THR A 1 530 ? -18.421 7.331 -20.411 1.00 96.25 530 THR A O 1
ATOM 3968 N N . LEU A 1 531 ? -16.333 7.615 -19.621 1.00 95.62 531 LEU A N 1
ATOM 3969 C CA . LEU A 1 531 ? -16.191 6.295 -18.996 1.00 95.62 531 LEU A CA 1
ATOM 3970 C C . LEU A 1 531 ? -16.410 6.322 -17.477 1.00 95.62 531 LEU A C 1
ATOM 3972 O O . LEU A 1 531 ? -16.499 5.259 -16.866 1.00 95.62 531 LEU A O 1
ATOM 3976 N N . ILE A 1 532 ? -16.460 7.515 -16.880 1.00 92.75 532 ILE A N 1
ATOM 3977 C CA . ILE A 1 532 ? -16.646 7.736 -15.444 1.00 92.75 532 ILE A CA 1
ATOM 3978 C C . ILE A 1 532 ? -17.657 8.857 -15.206 1.00 92.75 532 ILE A C 1
ATOM 3980 O O . ILE A 1 532 ? -17.699 9.839 -15.956 1.00 92.75 532 ILE A O 1
ATOM 3984 N N . ASP A 1 533 ? -18.426 8.729 -14.129 1.00 91.38 533 ASP A N 1
ATOM 3985 C CA . ASP A 1 533 ? -19.321 9.788 -13.668 1.00 91.38 533 ASP A CA 1
ATOM 3986 C C . ASP A 1 533 ? -18.523 11.021 -13.208 1.00 91.38 533 ASP A C 1
ATOM 3988 O O . ASP A 1 533 ? -17.367 10.914 -12.791 1.00 91.38 533 ASP A O 1
ATOM 3992 N N . ASP A 1 534 ? -19.135 12.210 -13.280 1.00 87.12 534 ASP A N 1
ATOM 3993 C CA . ASP A 1 534 ? -18.509 13.480 -12.864 1.00 87.12 534 ASP A CA 1
ATOM 3994 C C . ASP A 1 534 ? -18.012 13.441 -11.412 1.00 87.12 534 ASP A C 1
ATOM 3996 O O . ASP A 1 534 ? -16.936 13.965 -11.107 1.00 87.12 534 ASP A O 1
ATOM 4000 N N . ASP A 1 535 ? -18.765 12.751 -10.558 1.00 89.19 535 ASP A N 1
ATOM 4001 C CA . ASP A 1 535 ? -18.551 12.704 -9.116 1.00 89.19 535 ASP A CA 1
ATOM 4002 C C . ASP A 1 535 ? -17.826 11.422 -8.667 1.00 89.19 535 ASP A C 1
ATOM 4004 O O . ASP A 1 535 ? -17.683 11.184 -7.468 1.00 89.19 535 ASP A O 1
ATOM 4008 N N . PHE A 1 536 ? -17.357 10.580 -9.597 1.00 93.81 536 PHE A N 1
ATOM 4009 C CA . PHE A 1 536 ? -16.692 9.321 -9.252 1.00 93.81 536 PHE A CA 1
ATOM 4010 C C . PHE A 1 536 ? -15.429 9.575 -8.414 1.00 93.81 536 PHE A C 1
ATOM 4012 O O . PHE A 1 536 ? -14.533 10.308 -8.834 1.00 93.81 536 PHE A O 1
ATOM 4019 N N . LEU A 1 537 ? -15.375 8.975 -7.216 1.00 93.69 537 LEU A N 1
ATOM 4020 C CA . LEU A 1 537 ? -14.339 9.198 -6.192 1.00 93.69 537 LEU A CA 1
ATOM 4021 C C . LEU A 1 537 ? -14.161 10.669 -5.774 1.00 93.69 537 LEU A C 1
ATOM 4023 O O . LEU A 1 537 ? -13.120 11.050 -5.229 1.00 93.69 537 LEU A O 1
ATOM 4027 N N . ARG A 1 538 ? -15.194 11.490 -5.983 1.00 89.25 538 ARG A N 1
ATOM 4028 C CA . ARG A 1 538 ? -15.339 12.827 -5.406 1.00 89.25 538 ARG A CA 1
ATOM 4029 C C . ARG A 1 538 ? -16.362 12.788 -4.281 1.00 89.25 538 ARG A C 1
ATOM 4031 O O . ARG A 1 538 ? -17.252 11.946 -4.261 1.00 89.25 538 ARG A O 1
ATOM 4038 N N . ASN A 1 539 ? -16.259 13.748 -3.366 1.00 86.00 539 ASN A N 1
ATOM 4039 C CA . ASN A 1 539 ? -17.146 13.862 -2.208 1.00 86.00 539 ASN A CA 1
ATOM 4040 C C . ASN A 1 539 ? -17.136 12.610 -1.322 1.00 86.00 539 ASN A C 1
ATOM 4042 O O . ASN A 1 539 ? -18.146 12.278 -0.702 1.00 86.00 539 ASN A O 1
ATOM 4046 N N . LEU A 1 540 ? -15.977 11.954 -1.234 1.00 88.62 540 LEU A N 1
ATOM 4047 C CA . LEU A 1 540 ? -15.721 10.998 -0.164 1.00 88.62 540 LEU A CA 1
ATOM 4048 C C . LEU A 1 540 ? -15.884 11.750 1.161 1.00 88.62 540 LEU A C 1
ATOM 4050 O O . LEU A 1 540 ? -15.649 12.960 1.227 1.00 88.62 540 LEU A O 1
ATOM 4054 N N . THR A 1 541 ? -16.383 11.084 2.200 1.00 81.25 541 THR A N 1
ATOM 4055 C CA . THR A 1 541 ? -16.688 11.775 3.466 1.00 81.25 541 THR A CA 1
ATOM 4056 C C . THR A 1 541 ? -16.166 11.065 4.701 1.00 81.25 541 THR A C 1
ATOM 4058 O O . THR A 1 541 ? -16.735 11.215 5.778 1.00 81.25 541 THR A O 1
ATOM 4061 N N . VAL A 1 542 ? -15.024 10.394 4.571 1.00 91.81 542 VAL A N 1
ATOM 4062 C CA . VAL A 1 542 ? -14.380 9.683 5.678 1.00 91.81 542 VAL A CA 1
ATOM 4063 C C . VAL A 1 542 ? -13.667 10.643 6.628 1.00 91.81 542 VAL A C 1
ATOM 4065 O O . VAL A 1 542 ? -12.796 11.419 6.226 1.00 91.81 542 VAL A O 1
ATOM 4068 N N . GLU A 1 543 ? -14.028 10.582 7.905 1.00 92.06 543 GLU A N 1
ATOM 4069 C CA . GLU A 1 543 ? -13.411 11.335 8.994 1.00 92.06 543 GLU A CA 1
ATOM 4070 C C . GLU A 1 543 ? -12.063 10.766 9.459 1.00 92.06 543 GLU A C 1
ATOM 4072 O O . GLU A 1 543 ? -11.697 9.623 9.185 1.00 92.06 543 GLU A O 1
ATOM 4077 N N . ALA A 1 544 ? -11.339 11.567 10.243 1.00 90.69 544 ALA A N 1
ATOM 4078 C CA . ALA A 1 544 ? -10.109 11.161 10.908 1.00 90.69 544 ALA A CA 1
ATOM 4079 C C . ALA A 1 544 ? -10.262 9.852 11.707 1.00 90.69 544 ALA A C 1
ATOM 4081 O O . ALA A 1 544 ? -11.161 9.705 12.542 1.00 90.69 544 ALA A O 1
ATOM 4082 N N . GLY A 1 545 ? -9.325 8.927 11.495 1.00 88.44 545 GLY A N 1
ATOM 4083 C CA . GLY A 1 545 ? -9.351 7.578 12.062 1.00 88.44 545 GLY A CA 1
ATOM 4084 C C . GLY A 1 545 ? -10.155 6.562 11.246 1.00 88.44 545 GLY A C 1
ATOM 4085 O O . GLY A 1 545 ? -10.080 5.379 11.556 1.00 88.44 545 GLY A O 1
ATOM 4086 N N . GLY A 1 546 ? -10.895 6.993 10.219 1.00 93.81 546 GLY A N 1
ATOM 4087 C CA . GLY A 1 546 ? -11.368 6.103 9.160 1.00 93.81 546 GLY A CA 1
ATOM 4088 C C . GLY A 1 546 ? -10.245 5.742 8.189 1.00 93.81 546 GLY A C 1
ATOM 4089 O O . GLY A 1 546 ? -9.078 6.077 8.412 1.00 93.81 546 GLY A O 1
ATOM 4090 N N . SER A 1 547 ? -10.581 5.082 7.086 1.00 95.31 547 SER A N 1
ATOM 4091 C CA . SER A 1 547 ? -9.616 4.656 6.076 1.00 95.31 547 SER A CA 1
ATOM 4092 C C . SER A 1 547 ? -10.173 4.659 4.653 1.00 95.31 547 SER A C 1
ATOM 4094 O O . SER A 1 547 ? -11.385 4.639 4.431 1.00 95.31 547 SER A O 1
ATOM 4096 N N . VAL A 1 548 ? -9.253 4.664 3.692 1.00 97.12 548 VAL A N 1
ATOM 4097 C CA . VAL A 1 548 ? -9.501 4.364 2.280 1.00 97.12 548 VAL A CA 1
ATOM 4098 C C . VAL A 1 548 ? -8.601 3.205 1.857 1.00 97.12 548 VAL A C 1
ATOM 4100 O O . VAL A 1 548 ? -7.417 3.186 2.189 1.00 97.12 548 VAL A O 1
ATOM 4103 N N . THR A 1 549 ? -9.163 2.223 1.159 1.00 96.69 549 THR A N 1
ATOM 4104 C CA . THR A 1 549 ? -8.474 1.005 0.707 1.00 96.69 549 THR A CA 1
ATOM 4105 C C . THR A 1 549 ? -8.591 0.867 -0.804 1.00 96.69 549 THR A C 1
ATOM 4107 O O . THR A 1 549 ? -9.668 1.066 -1.358 1.00 96.69 549 THR A O 1
ATOM 4110 N N . PHE A 1 550 ? -7.501 0.495 -1.468 1.00 96.56 550 PHE A N 1
ATOM 4111 C CA . PHE A 1 550 ? -7.413 0.313 -2.915 1.00 96.56 550 PHE A CA 1
ATOM 4112 C C . PHE A 1 550 ? -7.291 -1.176 -3.237 1.00 96.56 550 PHE A C 1
ATOM 4114 O O . PHE A 1 550 ? -6.186 -1.673 -3.458 1.00 96.56 550 PHE A O 1
ATOM 4121 N N . LYS A 1 551 ? -8.409 -1.910 -3.243 1.00 95.12 551 LYS A N 1
ATOM 4122 C CA . LYS A 1 551 ? -8.346 -3.364 -3.424 1.00 95.12 551 LYS A CA 1
ATOM 4123 C C . LYS A 1 551 ? -7.901 -3.718 -4.832 1.00 95.12 551 LYS A C 1
ATOM 4125 O O . LYS A 1 551 ? -8.324 -3.104 -5.814 1.00 95.12 551 LYS A O 1
ATOM 4130 N N . ASN A 1 552 ? -7.060 -4.737 -4.933 1.00 90.81 552 ASN A N 1
ATOM 4131 C CA . ASN A 1 552 ? -6.548 -5.239 -6.201 1.00 90.81 552 ASN A CA 1
ATOM 4132 C C . ASN A 1 552 ? -7.209 -6.571 -6.552 1.00 90.81 552 ASN A C 1
ATOM 4134 O O . ASN A 1 552 ? -7.750 -7.261 -5.693 1.00 90.81 552 ASN A O 1
ATOM 4138 N N . SER A 1 553 ? -7.083 -6.992 -7.810 1.00 77.94 553 SER A N 1
ATOM 4139 C CA . SER A 1 553 ? -7.593 -8.292 -8.274 1.00 77.94 553 SER A CA 1
ATOM 4140 C C . SER A 1 553 ? -6.968 -9.494 -7.558 1.00 77.94 553 SER A C 1
ATOM 4142 O O . SER A 1 553 ? -7.551 -10.577 -7.552 1.00 77.94 553 SER A O 1
ATOM 4144 N N . ASN A 1 554 ? -5.804 -9.305 -6.930 1.00 75.25 554 ASN A N 1
ATOM 4145 C CA . ASN A 1 554 ? -5.163 -10.287 -6.067 1.00 75.25 554 ASN A CA 1
ATOM 4146 C C . ASN A 1 554 ? -5.011 -9.749 -4.641 1.00 75.25 554 ASN A C 1
ATOM 4148 O O . ASN A 1 554 ? -3.919 -9.408 -4.180 1.00 75.25 554 ASN A O 1
ATOM 4152 N N . ASP A 1 555 ? -6.149 -9.666 -3.959 1.00 76.81 555 ASP A N 1
ATOM 4153 C CA . ASP A 1 555 ? -6.261 -9.089 -2.623 1.00 76.81 555 ASP A CA 1
ATOM 4154 C C . ASP A 1 555 ? -5.455 -9.856 -1.561 1.00 76.81 555 ASP A C 1
ATOM 4156 O O . ASP A 1 555 ? -5.080 -9.301 -0.537 1.00 76.81 555 ASP A O 1
ATOM 4160 N N . SER A 1 556 ? -5.091 -11.117 -1.821 1.00 82.56 556 SER A N 1
ATOM 4161 C CA . SER A 1 556 ? -4.260 -11.913 -0.909 1.00 82.56 556 SER A CA 1
ATOM 4162 C C . SER A 1 556 ? -2.858 -11.336 -0.697 1.00 82.56 556 SER A C 1
ATOM 4164 O O . SER A 1 556 ? -2.269 -11.557 0.358 1.00 82.56 556 SER A O 1
ATOM 4166 N N . TYR A 1 557 ? -2.320 -10.603 -1.677 1.00 83.81 557 TYR A N 1
ATOM 4167 C CA . TYR A 1 557 ? -0.995 -9.988 -1.566 1.00 83.81 557 TYR A CA 1
ATOM 4168 C C . TYR A 1 557 ? -1.027 -8.553 -1.018 1.00 83.81 557 TYR A C 1
ATOM 4170 O O . TYR A 1 557 ? 0.039 -8.030 -0.701 1.00 83.81 557 TYR A O 1
ATOM 4178 N N . LEU A 1 558 ? -2.207 -7.920 -0.909 1.00 90.62 558 LEU A N 1
ATOM 4179 C CA . LEU A 1 558 ? -2.383 -6.546 -0.406 1.00 90.62 558 LEU A CA 1
ATOM 4180 C C . LEU A 1 558 ? -1.383 -5.555 -1.038 1.00 90.62 558 LEU A C 1
ATOM 4182 O O . LEU A 1 558 ? -0.673 -4.817 -0.348 1.00 90.62 558 LEU A O 1
ATOM 4186 N N . ILE A 1 559 ? -1.260 -5.601 -2.370 1.00 91.44 559 ILE A N 1
ATOM 4187 C CA . ILE A 1 559 ? -0.188 -4.917 -3.103 1.00 91.44 559 ILE A CA 1
ATOM 4188 C C . ILE A 1 559 ? -0.376 -3.392 -2.995 1.00 91.44 559 ILE A C 1
ATOM 4190 O O . ILE A 1 559 ? -1.397 -2.870 -3.433 1.00 91.44 559 ILE A O 1
ATOM 4194 N N . PRO A 1 560 ? 0.605 -2.632 -2.470 1.00 93.25 560 PRO A N 1
ATOM 4195 C CA . PRO A 1 560 ? 0.433 -1.196 -2.290 1.00 93.25 560 PRO A CA 1
ATOM 4196 C C . PRO A 1 560 ? 0.428 -0.468 -3.631 1.00 93.25 560 PRO A C 1
ATOM 4198 O O . PRO A 1 560 ? 1.415 -0.559 -4.366 1.00 93.25 560 PRO A O 1
ATOM 4201 N N . VAL A 1 561 ? -0.611 0.311 -3.922 1.00 93.44 561 VAL A N 1
ATOM 4202 C CA . VAL A 1 561 ? -0.701 1.083 -5.166 1.00 93.44 561 VAL A CA 1
ATOM 4203 C C . VAL A 1 561 ? -0.366 2.556 -4.939 1.00 93.44 561 VAL A C 1
ATOM 4205 O O . VAL A 1 561 ? -0.633 3.103 -3.867 1.00 93.44 561 VAL A O 1
ATOM 4208 N N . PRO A 1 562 ? 0.258 3.227 -5.916 1.00 95.00 562 PRO A N 1
ATOM 4209 C CA . PRO A 1 562 ? 0.409 4.667 -5.849 1.00 95.00 562 PRO A CA 1
ATOM 4210 C C . PRO A 1 562 ? -0.929 5.364 -6.065 1.00 95.00 562 PRO A C 1
ATOM 4212 O O . PRO A 1 562 ? -1.658 5.030 -6.995 1.00 95.00 562 PRO A O 1
ATOM 4215 N N . SER A 1 563 ? -1.211 6.385 -5.275 1.00 96.38 563 SER A N 1
ATOM 4216 C CA . SER A 1 563 ? -2.448 7.155 -5.359 1.00 96.38 563 SER A CA 1
ATOM 4217 C C . SER A 1 563 ? -2.191 8.609 -4.989 1.00 96.38 563 SER A C 1
ATOM 4219 O O . SER A 1 563 ? -1.152 8.926 -4.412 1.00 96.38 563 SER A O 1
ATOM 4221 N N . GLU A 1 564 ? -3.114 9.491 -5.358 1.00 97.06 564 GLU A N 1
ATOM 4222 C CA . GLU A 1 564 ? -3.149 10.875 -4.893 1.00 97.06 564 GLU A CA 1
ATOM 4223 C C . GLU A 1 564 ? -4.523 11.164 -4.296 1.00 97.06 564 GLU A C 1
ATOM 4225 O O . GLU A 1 564 ? -5.529 11.062 -4.998 1.00 97.06 564 GLU A O 1
ATOM 4230 N N . GLU A 1 565 ? -4.579 11.525 -3.018 1.00 95.81 565 GLU A N 1
ATOM 4231 C CA . GLU A 1 565 ? -5.817 11.862 -2.315 1.00 95.81 565 GLU A CA 1
ATOM 4232 C C . GLU A 1 565 ? -5.798 13.298 -1.822 1.00 95.81 565 GLU A C 1
ATOM 4234 O O . GLU A 1 565 ? -4.761 13.822 -1.420 1.00 95.81 565 GLU A O 1
ATOM 4239 N N . GLU A 1 566 ? -6.969 13.922 -1.794 1.00 94.69 566 GLU A N 1
ATOM 4240 C CA . GLU A 1 566 ? -7.150 15.254 -1.241 1.00 94.69 566 GLU A CA 1
ATOM 4241 C C . GLU A 1 566 ? -7.990 15.212 0.028 1.00 94.69 566 GLU A C 1
ATOM 4243 O O . GLU A 1 566 ? -9.057 14.595 0.088 1.00 94.69 566 GLU A O 1
ATOM 4248 N N . TYR A 1 567 ? -7.516 15.939 1.031 1.00 93.44 567 TYR A N 1
ATOM 4249 C CA . TYR A 1 567 ? -8.143 16.072 2.331 1.00 93.44 567 TYR A CA 1
ATOM 4250 C C . TYR A 1 567 ? -8.503 17.524 2.580 1.00 93.44 567 TYR A C 1
ATOM 4252 O O . TYR A 1 567 ? -7.689 18.416 2.338 1.00 93.44 567 TYR A O 1
ATOM 4260 N N . ILE A 1 568 ? -9.675 17.760 3.164 1.00 92.06 568 ILE A N 1
ATOM 4261 C CA . ILE A 1 568 ? -9.940 19.016 3.858 1.00 92.06 568 ILE A CA 1
ATOM 4262 C C . ILE A 1 568 ? -9.540 18.855 5.318 1.00 92.06 568 ILE A C 1
ATOM 4264 O O . ILE A 1 568 ? -9.908 17.890 5.985 1.00 92.06 568 ILE A O 1
ATOM 4268 N N . VAL A 1 569 ? -8.761 19.802 5.817 1.00 90.94 569 VAL A N 1
ATOM 4269 C CA . VAL A 1 569 ? -8.127 19.707 7.122 1.00 90.94 569 VAL A CA 1
ATOM 4270 C C . VAL A 1 569 ? -8.555 20.871 7.992 1.00 90.94 569 VAL A C 1
ATOM 4272 O O . VAL A 1 569 ? -8.319 22.027 7.645 1.00 90.94 569 VAL A O 1
ATOM 4275 N N . LYS A 1 570 ? -9.161 20.569 9.139 1.00 87.25 570 LYS A N 1
ATOM 4276 C CA . LYS A 1 570 ? -9.553 21.545 10.152 1.00 87.25 570 LYS A CA 1
ATOM 4277 C C . LYS A 1 570 ? -8.424 21.715 11.163 1.00 87.25 570 LYS A C 1
ATOM 4279 O O . LYS A 1 570 ? -8.166 20.858 12.006 1.00 87.25 570 LYS A O 1
ATOM 4284 N N . LEU A 1 571 ? -7.743 22.854 11.088 1.00 80.94 571 LEU A N 1
ATOM 4285 C CA . LEU A 1 571 ? -6.475 23.063 11.791 1.00 80.94 571 LEU A CA 1
ATOM 4286 C C . LEU A 1 571 ? -6.628 23.076 13.318 1.00 80.94 571 LEU A C 1
ATOM 4288 O O . LEU A 1 571 ? -5.714 22.654 14.026 1.00 80.94 571 LEU A O 1
ATOM 4292 N N . SER A 1 572 ? -7.785 23.503 13.835 1.00 74.94 572 SER A N 1
ATOM 4293 C CA . SER A 1 572 ? -8.064 23.515 15.279 1.00 74.94 572 SER A CA 1
ATOM 4294 C C . SER A 1 572 ? -8.067 22.116 15.904 1.00 74.94 572 SER A C 1
ATOM 4296 O O . SER A 1 572 ? -7.766 21.972 17.081 1.00 74.94 572 SER A O 1
ATOM 4298 N N . GLU A 1 573 ? -8.401 21.083 15.126 1.00 79.44 573 GLU A N 1
ATOM 4299 C CA . GLU A 1 573 ? -8.390 19.684 15.580 1.00 79.44 573 GLU A CA 1
ATOM 4300 C C . GLU A 1 573 ? -6.978 19.082 15.548 1.00 79.44 573 GLU A C 1
ATOM 4302 O O . GLU A 1 573 ? -6.724 18.047 16.158 1.00 79.44 573 GLU A O 1
ATOM 4307 N N . ILE A 1 574 ? -6.041 19.757 14.877 1.00 74.75 574 ILE A N 1
ATOM 4308 C CA . ILE A 1 574 ? -4.634 19.367 14.791 1.00 74.75 574 ILE A CA 1
ATOM 4309 C C . ILE A 1 574 ? -3.806 20.068 15.865 1.00 74.75 574 ILE A C 1
ATOM 4311 O O . ILE A 1 574 ? -3.025 19.418 16.556 1.00 74.75 574 ILE A O 1
ATOM 4315 N N . GLY A 1 575 ? -3.951 21.390 15.997 1.00 55.00 575 GLY A N 1
ATOM 4316 C CA . GLY A 1 575 ? -3.135 22.206 16.904 1.00 55.00 575 GLY A CA 1
ATOM 4317 C C . GLY A 1 575 ? -3.314 21.870 18.388 1.00 55.00 575 GLY A C 1
ATOM 4318 O O . GLY A 1 575 ? -2.481 22.262 19.201 1.00 55.00 575 GLY A O 1
ATOM 4319 N N . GLY A 1 576 ? -4.362 21.111 18.725 1.00 55.75 576 GLY A N 1
ATOM 4320 C CA . GLY A 1 576 ? -4.835 20.926 20.090 1.00 55.75 576 GLY A CA 1
ATOM 4321 C C . GLY A 1 576 ? -5.615 22.156 20.552 1.00 55.75 576 GLY A C 1
ATOM 4322 O O . GLY A 1 576 ? -5.262 23.293 20.241 1.00 55.75 576 GLY A O 1
ATOM 4323 N N . THR A 1 577 ? -6.703 21.945 21.285 1.00 37.44 577 THR A N 1
ATOM 4324 C CA . THR A 1 577 ? -7.325 23.022 22.059 1.00 37.44 577 THR A CA 1
ATOM 4325 C C . THR A 1 577 ? -6.335 23.479 23.129 1.00 37.44 577 THR A C 1
ATOM 4327 O O . THR A 1 577 ? -5.933 22.667 23.963 1.00 37.44 577 THR A O 1
ATOM 4330 N N . THR A 1 578 ? -5.935 24.750 23.086 1.00 33.31 578 THR A N 1
ATOM 4331 C CA . THR A 1 578 ? -5.442 25.477 24.268 1.00 33.31 578 THR A CA 1
ATOM 4332 C C . THR A 1 578 ? -6.494 25.522 25.357 1.00 33.31 578 THR A C 1
ATOM 4334 O O . THR A 1 578 ? -7.677 25.716 24.983 1.00 33.31 578 THR A O 1
#

Organism: NCBI:txid1160721

Mean predicted aligned error: 17.78 Å

Secondary structure (DSSP, 8-state):
-HHHHHHHHHHHHHHHHHHHHHHHHHHHHHHHHHHHHHHHHHHHHHHHHHHHHHHHHHHHHHHHHHHHHHHHHHHHHHHHHHHHHHHHHHHHHHHHHHHHHHHHHHHHHHHTT-----TTHHHHHHHHHHHHHHHHHHHHHHHHHHHHHHHHHHHHHHHHHHHHHTS-HHHHHHHHHHHHHHHHHHHT---HHHHHHHHHHHHHHHTT--EEEEEE---BSEEEPPTTEEEEEEEEEE-EEEEETTEEEEE-EEEEEEE-S----HHHHHHSTTS-EEE--SSEEEEEEEPTT--PPSS-EEEEEEEESEEEEEEEEETTEES-SEEESTT-TT-SEEEEEEES-SHHHHHHHHHHEEEEEEES---TTTPPPP----EEEEEPPHHHHTSTTTT-EETTEE-EEETTTTEEEEEEEEEEGGGS--EEEEEEETTEEEEEEEEE-TTBPPPSSTTSPPSEEESSSEE--S-BTTB-SGGGSSSEEEE-TTSSEEEEE-TT-SSHHHHHHHTTT-EEEEEEEEEEEEE-TTTS-TTTTBS--PBTT-EEEEEETTGGG-PPBPEEEEEEEEHHHHH---

Sequence (578 aa):
AIGRQAHADMQTAVTAAETATTAAENAKKSATAAEKSADTATQAAERAETAKAAAETSATQADTAMQGAETARQQAVTAQNAAKISAAQASTAAQQTTADKTITAGYAKTAKTCADSTAADRQAVQTLAEQVTADKANVAENAAKVAEDRTAAETAAQTAQAVADSLPEDYVTAVAKIAKNTEEIASVKLSDKELQRRVNALYSIGQGITHKFETDTDTAYAKTIPTGAKLMSVKSIGGRSEVIDGEIVNAGTEEVVEQGRNLFDVEKCAALGPYYGFEIDTNKTLQIALKDGKTCPTNVSFGIVYVHGNTMVNWLITSNGVRETITNSRDMTDSTQIMVACYPGNKETMQSIADAFDIMLVDGIYKSDTMPAYAPYHSNEYPIPEAIKALPGYGWSAGTARNYVDYENKKYVQCVSSVDLGALNWTYGNLPFGWGDNQWFSASIQSIKVILTNTQLANVICKKYTTRCAYVADGNDFFRVDKSIGQHQGAARVTVLDTAYTDATTFKQAMSGVMLYYELEKPIVTDISTLIDDDFLRNLTVEAGGSVTFKNSNDSYLIPVPSEEEYIVKLSEIGGTT

Foldseek 3Di:
DVVVVVVVVVVVVVVVVVVVVVVVVVVVVVVVVVVVVVVVVVVVVVVVVVVVVVVVVVVVVVVVVVVVVVVVVVVVVVVVVVVVVVVVVVVVVVVVVVVVVVVVVVVVVVVVVPPDDDDPVVVVVVVVVVVVVVVVVVVVVVVVVVVVVVVVVVVVVVVVVVVVVPDPPVVVVVVVVVVVVVVVVVQVDDDPVLVVLLVVLVVVVVVVDFKDKDKDFDWFQKDFAAFQWWFFFFQKWWADWDQDPLDTDQWFFFKKKWWAQFPDDLVVQQPPPQPRFDFDDLFKKKFKDFDPPFAFDAPKWWAKWFADVHIDTDTCADNVGGDHGMDGNNPRPNTPTMGTGMPVRHSVRSVSRVVGIQMGMGGGDDDPVRDDDGDDIDMDMFGDFPVQVPPAQRNDWFAPRTFMARLNQQKTKAFKDKDQLLVFDWDWDWDDDPVGTQIKIKTADPFFAADQDQQDFFRKDWSQADTDGQADPVGGPQRPDARHKGHDHPGRMIMHHHPVDDDRNVVSVVSGVTMMMGGTNDIDMDRRPVVDDNCRRGRRTHDGRIMMGRATPCNVVSGTIGTMTMIMGRSPSSNDDD

pLDDT: mean 75.87, std 20.41, range [33.31, 98.62]

Solvent-accessible surface area (backbone atoms only — not comparable to full-atom values): 30698 Å² total; per-residue (Å²): 112,71,73,60,50,56,50,53,52,49,51,51,50,49,54,50,49,53,52,51,50,52,50,51,54,52,50,52,53,50,52,54,52,49,52,57,49,52,53,49,50,51,54,50,51,55,51,50,53,52,50,50,54,52,50,55,52,50,50,54,51,50,54,52,50,48,53,50,50,51,51,51,50,52,52,51,53,51,52,50,51,52,51,52,52,51,50,52,51,51,51,50,52,53,51,49,52,52,51,50,50,53,52,49,53,51,49,53,59,50,50,72,72,62,80,73,90,74,88,65,62,63,58,58,53,50,55,51,53,52,50,53,53,53,53,51,51,53,50,53,52,50,52,53,50,53,54,51,53,49,54,53,50,54,51,51,51,52,52,52,47,54,55,61,72,67,54,58,74,64,56,63,51,47,50,53,49,47,52,51,49,50,51,54,50,61,74,64,63,66,51,72,70,53,50,51,49,23,55,54,25,44,56,38,43,75,72,73,46,58,66,46,82,48,76,48,61,70,65,39,28,61,46,72,32,50,75,35,26,27,42,32,30,50,38,29,47,30,17,31,45,48,78,54,99,75,38,75,46,63,40,25,65,46,29,39,36,41,30,32,36,22,71,48,50,67,70,66,45,50,68,48,66,98,49,42,37,50,81,51,68,56,51,29,23,42,36,52,42,79,38,91,95,52,64,78,63,74,68,32,30,33,32,44,36,35,32,60,103,50,84,45,76,53,57,27,28,34,62,92,30,78,73,46,49,66,52,63,30,68,84,57,70,86,41,84,45,36,28,48,32,46,37,65,63,47,50,67,50,54,47,52,48,56,75,23,28,51,62,34,28,33,82,42,82,64,52,91,92,66,48,75,80,92,52,74,56,47,72,51,77,46,68,53,48,67,74,57,64,68,38,84,50,55,11,28,28,9,72,89,37,37,11,31,40,31,55,74,80,28,32,35,38,34,25,34,50,73,44,47,49,30,77,48,70,56,45,66,47,76,48,81,48,106,88,46,78,47,59,37,37,35,30,72,39,84,59,37,49,59,46,86,44,38,63,50,68,52,36,39,44,38,69,85,30,49,70,32,21,42,32,50,99,94,41,62,46,34,84,72,42,74,40,20,28,30,43,51,51,78,39,43,31,41,37,35,26,50,83,92,50,92,48,36,66,65,43,28,62,75,22,55,85,41,53,35,29,31,24,34,60,68,62,48,78,42,84,38,66,91,65,50,63,96,58,58,57,44,76,44,78,34,40,45,62,5,33,42,31,45,42,32,86,59,57,91,69,56,63,54,26,38,34,31,35,36,27,46,28,40,27,65,63,45,45,52,84,128

Radius of gyration: 39.33 Å; Cα contacts (8 Å, |Δi|>4): 912; chains: 1; bounding box: 89×162×81 Å